Protein AF-0000000083112370 (afdb_homodimer)

Organism: NCBI:txid185642

Secondary structure (DSSP, 8-state):
-EEEEE-TT--HHHHHHHHHHHHHHT--EEEE---S-EES--SSPPTTSTT---SS-TT-----HHHHHHHHHTT-SS-EEEES-B-GGGS-HHHHHHHHHHHHHHTTT-EEEEE-----HHHHHHHT---TTHHHHHHHHHHHHHHHTSSS-EEEE-SS-EEEEEE-SSPPPP--EEEE-SSHHHHHHHHTSSEEE--SB-HHHHHHHHHHHHHHHHHTT--STT-EEEE-BSS--SHHHHHHHHHTT--EEEE-GGGGTT-TT--HHHHHHHHHHHHHHHT---/-EEEEE-TT--HHHHHHHHHHHHHHT--EEEE---S-EES--SSPPTTSTT---SS-TT-----HHHHHHHHHTT-SS-EEEES-B-GGGS-HHHHHHHHHHHHHHTTT-EEEEE-----HHHHHHHT---TTHHHHHHHHHHHHHHHTSSS-EEEE-SS-EEEEEE-SSPPPP--EEEE-SSHHHHHHHHTSSEEE--SB-HHHHHHHHHHHHHHHHHTT--STT-EEEE-BSS--SHHHHHHHHHTT--EEEE-GGGGTT-TT--HHHHHHHHHHHHHHHT---

Radius of gyration: 24.54 Å; Cα contacts (8 Å, |Δi|>4): 1168; chains: 2; bounding box: 46×72×61 Å

InterPro domains:
  IPR011251 Luciferase-like domain [PF00296] (12-234)
  IPR019921 Luciferase-like, F420-dependent oxidoreductase, Rv2161c, predicted [TIGR03619] (17-254)
  IPR036661 Luciferase-like domain superfamily [G3DSA:3.20.20.30] (2-283)
  IPR036661 Luciferase-like domain superfamily [SSF51679] (7-261)
  IPR050172 SsuD/RutA monooxygenase [PTHR42847] (12-223)

Structure (mmCIF, N/CA/C/O backbone):
data_AF-0000000083112370-model_v1
#
loop_
_entity.id
_entity.type
_entity.pdbx_description
1 polymer 'LLM class F420-dependent oxidoreductase'
#
loop_
_atom_site.group_PDB
_atom_site.id
_atom_site.type_symbol
_atom_site.label_atom_id
_atom_site.label_alt_id
_atom_site.label_comp_id
_atom_site.label_asym_id
_atom_site.label_entity_id
_atom_site.label_seq_id
_atom_site.pdbx_PDB_ins_code
_atom_site.Cartn_x
_atom_site.Cartn_y
_atom_site.Cartn_z
_atom_site.occupancy
_atom_site.B_iso_or_equiv
_atom_site.auth_seq_id
_atom_site.auth_comp_id
_atom_site.auth_asym_id
_atom_site.auth_atom_id
_atom_site.pdbx_PDB_model_num
ATOM 1 N N . MET A 1 1 ? -5.855 18.047 24.438 1 93.25 1 MET A N 1
ATOM 2 C CA . MET A 1 1 ? -5.035 18.156 23.234 1 93.25 1 MET A CA 1
ATOM 3 C C . MET A 1 1 ? -4.426 16.812 22.859 1 93.25 1 MET A C 1
ATOM 5 O O . MET A 1 1 ? -3.975 16.062 23.734 1 93.25 1 MET A O 1
ATOM 9 N N . ARG A 1 2 ? -4.496 16.422 21.609 1 96.94 2 ARG A N 1
ATOM 10 C CA . ARG A 1 2 ? -3.891 15.195 21.109 1 96.94 2 ARG A CA 1
ATOM 11 C C . ARG A 1 2 ? -2.455 15.43 20.656 1 96.94 2 ARG A C 1
ATOM 13 O O . ARG A 1 2 ? -2.115 16.531 20.203 1 96.94 2 ARG A O 1
ATOM 20 N N . PHE A 1 3 ? -1.647 14.445 20.797 1 98.06 3 PHE A N 1
ATOM 21 C CA . PHE A 1 3 ? -0.246 14.547 20.406 1 98.06 3 PHE A CA 1
ATOM 22 C C . PHE A 1 3 ? 0.115 13.461 19.391 1 98.06 3 PHE A C 1
ATOM 24 O O . PHE A 1 3 ? 0.028 12.266 19.703 1 98.06 3 PHE A O 1
ATOM 31 N N . TYR A 1 4 ? 0.556 13.859 18.25 1 98.31 4 TYR A N 1
ATOM 32 C CA . TYR A 1 4 ? 0.988 12.977 17.172 1 98.31 4 TYR A CA 1
ATOM 33 C C . TYR A 1 4 ? 2.498 13.047 16.984 1 98.31 4 TYR A C 1
ATOM 35 O O . TYR A 1 4 ? 3.082 14.133 17 1 98.31 4 TYR A O 1
ATOM 43 N N . VAL A 1 5 ? 3.113 11.922 16.766 1 98.19 5 VAL A N 1
ATOM 44 C CA . VAL A 1 5 ? 4.547 11.852 16.5 1 98.19 5 VAL A CA 1
ATOM 45 C C . VAL A 1 5 ? 4.793 11.789 15 1 98.19 5 VAL A C 1
ATOM 47 O O . VAL A 1 5 ? 4.309 10.875 14.32 1 98.19 5 VAL A O 1
ATOM 50 N N . SER A 1 6 ? 5.527 12.703 14.484 1 96.94 6 SER A N 1
ATOM 51 C CA . SER A 1 6 ? 5.855 12.695 13.062 1 96.94 6 SER A CA 1
ATOM 52 C C . SER A 1 6 ? 6.891 11.625 12.742 1 96.94 6 SER A C 1
ATOM 54 O O . SER A 1 6 ? 7.895 11.492 13.445 1 96.94 6 SER A O 1
ATOM 56 N N . THR A 1 7 ? 6.695 10.93 11.617 1 95.62 7 THR A N 1
ATOM 57 C CA . THR A 1 7 ? 7.641 9.914 11.172 1 95.62 7 THR A CA 1
ATOM 58 C C . THR A 1 7 ? 8.477 10.438 10 1 95.62 7 THR A C 1
ATOM 60 O O . THR A 1 7 ? 9.172 9.664 9.336 1 95.62 7 THR A O 1
ATOM 63 N N . ALA A 1 8 ? 8.414 11.68 9.734 1 93.25 8 ALA A N 1
ATOM 64 C CA . ALA A 1 8 ? 9.141 12.266 8.609 1 93.25 8 ALA A CA 1
ATOM 65 C C . ALA A 1 8 ? 10.648 12.094 8.781 1 93.25 8 ALA A C 1
ATOM 67 O O . ALA A 1 8 ? 11.18 12.281 9.883 1 93.25 8 ALA A O 1
ATOM 68 N N . PHE A 1 9 ? 11.344 11.656 7.719 1 90.69 9 PHE A N 1
ATOM 69 C CA . PHE A 1 9 ? 12.789 11.633 7.566 1 90.69 9 PHE A CA 1
ATOM 70 C C . PHE A 1 9 ? 13.414 10.555 8.445 1 90.69 9 PHE A C 1
ATOM 72 O O . PHE A 1 9 ? 14.617 10.578 8.711 1 90.69 9 PHE A O 1
ATOM 79 N N . LEU A 1 10 ? 12.648 9.711 8.953 1 93.88 10 LEU A N 1
ATOM 80 C CA . LEU A 1 10 ? 13.164 8.602 9.734 1 93.88 10 LEU A CA 1
ATOM 81 C C . LEU A 1 10 ? 13.477 7.402 8.844 1 93.88 10 LEU A C 1
ATOM 83 O O . LEU A 1 10 ? 12.859 7.227 7.793 1 93.88 10 LEU A O 1
ATOM 87 N N . ASN A 1 11 ? 14.461 6.668 9.312 1 94.81 11 ASN A N 1
ATOM 88 C CA . ASN A 1 11 ? 14.664 5.352 8.719 1 94.81 11 ASN A CA 1
ATOM 89 C C . ASN A 1 11 ? 13.383 4.516 8.766 1 94.81 11 ASN A C 1
ATOM 91 O O . ASN A 1 11 ? 12.727 4.445 9.805 1 94.81 11 ASN A O 1
ATOM 95 N N . THR A 1 12 ? 13.039 3.926 7.652 1 96.81 12 THR A N 1
ATOM 96 C CA . THR A 1 12 ? 11.758 3.238 7.5 1 96.81 12 THR A CA 1
ATOM 97 C C . THR A 1 12 ? 11.602 2.146 8.555 1 96.81 12 THR A C 1
ATOM 99 O O . THR A 1 12 ? 10.547 2.021 9.172 1 96.81 12 THR A O 1
ATOM 102 N N . ARG A 1 13 ? 12.602 1.363 8.82 1 93.88 13 ARG A N 1
ATOM 103 C CA . ARG A 1 13 ? 12.516 0.296 9.812 1 93.88 13 ARG A CA 1
ATOM 104 C C . ARG A 1 13 ? 12.367 0.866 11.219 1 93.88 13 ARG A C 1
ATOM 106 O O . ARG A 1 13 ? 11.656 0.299 12.055 1 93.88 13 ARG A O 1
ATOM 113 N N . GLU A 1 14 ? 12.977 1.971 11.461 1 95.56 14 GLU A N 1
ATOM 114 C CA . GLU A 1 14 ? 12.898 2.615 12.766 1 95.56 14 GLU A CA 1
ATOM 115 C C . GLU A 1 14 ? 11.492 3.129 13.047 1 95.56 14 GLU A C 1
ATOM 117 O O . GLU A 1 14 ? 11.07 3.211 14.203 1 95.56 14 GLU A O 1
ATOM 122 N N . THR A 1 15 ? 10.836 3.443 11.977 1 97.88 15 THR A N 1
ATOM 123 C CA . THR A 1 15 ? 9.492 3.988 12.117 1 97.88 15 THR A CA 1
ATOM 124 C C . THR A 1 15 ? 8.57 2.984 12.805 1 97.88 15 THR A C 1
ATOM 126 O O . THR A 1 15 ? 7.684 3.371 13.57 1 97.88 15 THR A O 1
ATOM 129 N N . ILE A 1 16 ? 8.758 1.683 12.609 1 98.38 16 ILE A N 1
ATOM 130 C CA . ILE A 1 16 ? 7.949 0.639 13.227 1 98.38 16 ILE A CA 1
ATOM 131 C C . ILE A 1 16 ? 8.156 0.652 14.742 1 98.38 16 ILE A C 1
ATOM 133 O O . ILE A 1 16 ? 7.184 0.605 15.5 1 98.38 16 ILE A O 1
ATOM 137 N N . GLU A 1 17 ? 9.391 0.803 15.195 1 98.06 17 GLU A N 1
ATOM 138 C CA . GLU A 1 17 ? 9.719 0.849 16.609 1 98.06 17 GLU A CA 1
ATOM 139 C C . GLU A 1 17 ? 9.203 2.129 17.266 1 98.06 17 GLU A C 1
ATOM 141 O O . GLU A 1 17 ? 8.742 2.111 18.406 1 98.06 17 GLU A O 1
ATOM 146 N N . ILE A 1 18 ? 9.305 3.182 16.516 1 98.5 18 ILE A N 1
ATOM 147 C CA . ILE A 1 18 ? 8.812 4.469 17 1 98.5 18 ILE A CA 1
ATOM 148 C C . ILE A 1 18 ? 7.301 4.398 17.203 1 98.5 18 ILE A C 1
ATOM 150 O O . ILE A 1 18 ? 6.781 4.883 18.203 1 98.5 18 ILE A O 1
ATOM 154 N N . ALA A 1 19 ? 6.578 3.789 16.266 1 98.75 19 ALA A N 1
ATOM 155 C CA . ALA A 1 19 ? 5.129 3.641 16.375 1 98.75 19 ALA A CA 1
ATOM 156 C C . ALA A 1 19 ? 4.754 2.791 17.594 1 98.75 19 ALA A C 1
ATOM 158 O O . ALA A 1 19 ? 3.824 3.125 18.328 1 98.75 19 ALA A O 1
ATOM 159 N N . ARG A 1 20 ? 5.477 1.691 17.781 1 98.44 20 ARG A N 1
ATOM 160 C CA . ARG A 1 20 ? 5.238 0.843 18.953 1 98.44 20 ARG A CA 1
ATOM 161 C C . ARG A 1 20 ? 5.426 1.626 20.25 1 98.44 20 ARG A C 1
ATOM 163 O O . ARG A 1 20 ? 4.578 1.565 21.141 1 98.44 20 ARG A O 1
ATOM 170 N N . ALA A 1 21 ? 6.547 2.355 20.312 1 98.56 21 ALA A N 1
ATOM 171 C CA . ALA A 1 21 ? 6.84 3.154 21.5 1 98.56 21 ALA A CA 1
ATOM 172 C C . ALA A 1 21 ? 5.777 4.227 21.719 1 98.56 21 ALA A C 1
ATOM 174 O O . ALA A 1 21 ? 5.34 4.453 22.844 1 98.56 21 ALA A O 1
ATOM 175 N N . ALA A 1 22 ? 5.387 4.902 20.641 1 98.75 22 ALA A N 1
ATOM 176 C CA . ALA A 1 22 ? 4.355 5.934 20.734 1 98.75 22 ALA A CA 1
ATOM 177 C C . ALA A 1 22 ? 3.055 5.355 21.281 1 98.75 22 ALA A C 1
ATOM 179 O O . ALA A 1 22 ? 2.398 5.984 22.109 1 98.75 22 ALA A O 1
ATOM 180 N N . ASP A 1 23 ? 2.689 4.188 20.812 1 98.69 23 ASP A N 1
ATOM 181 C CA . ASP A 1 23 ? 1.491 3.498 21.281 1 98.69 23 ASP A CA 1
ATOM 182 C C . ASP A 1 23 ? 1.573 3.197 22.781 1 98.69 23 ASP A C 1
ATOM 184 O O . ASP A 1 23 ? 0.648 3.508 23.531 1 98.69 23 ASP A O 1
ATOM 188 N N . GLU A 1 24 ? 2.684 2.66 23.234 1 98.06 24 GLU A N 1
ATOM 189 C CA . GLU A 1 24 ? 2.898 2.256 24.625 1 98.06 24 GLU A CA 1
ATOM 190 C C . GLU A 1 24 ? 2.953 3.469 25.547 1 98.06 24 GLU A C 1
ATOM 192 O O . GLU A 1 24 ? 2.479 3.408 26.688 1 98.06 24 GLU A O 1
ATOM 197 N N . LEU A 1 25 ? 3.5 4.551 25.031 1 98.12 25 LEU A N 1
ATOM 198 C CA . LEU A 1 25 ? 3.701 5.742 25.844 1 98.12 25 LEU A CA 1
ATOM 199 C C . LEU A 1 25 ? 2.42 6.566 25.938 1 98.12 25 LEU A C 1
ATOM 201 O O . LEU A 1 25 ? 2.326 7.492 26.75 1 98.12 25 LEU A O 1
ATOM 205 N N . GLY A 1 26 ? 1.475 6.285 25.031 1 97.75 26 GLY A N 1
ATOM 206 C CA . GLY A 1 26 ? 0.182 6.938 25.156 1 97.75 26 GLY A CA 1
ATOM 207 C C . GLY A 1 26 ? 0.005 8.094 24.188 1 97.75 26 GLY A C 1
ATOM 208 O O . GLY A 1 26 ? -0.854 8.953 24.391 1 97.75 26 GLY A O 1
ATOM 209 N N . TYR A 1 27 ? 0.803 8.219 23.172 1 98.56 27 TYR A N 1
ATOM 210 C CA . TYR A 1 27 ? 0.56 9.188 22.109 1 98.56 27 TYR A CA 1
ATOM 211 C C . TYR A 1 27 ? -0.707 8.836 21.344 1 98.56 27 TYR A C 1
ATOM 213 O O . TYR A 1 27 ? -1.151 7.688 21.344 1 98.56 27 TYR A O 1
ATOM 221 N N . ASP A 1 28 ? -1.242 9.836 20.688 1 98.56 28 ASP A N 1
ATOM 222 C CA . ASP A 1 28 ? -2.545 9.664 20.047 1 98.56 28 ASP A CA 1
ATOM 223 C C . ASP A 1 28 ? -2.395 9.141 18.625 1 98.56 28 ASP A C 1
ATOM 225 O O . ASP A 1 28 ? -3.289 8.469 18.109 1 98.56 28 ASP A O 1
ATOM 229 N N . GLY A 1 29 ? -1.278 9.43 18.016 1 98.69 29 GLY A N 1
ATOM 230 C CA . GLY A 1 29 ? -1.108 8.977 16.641 1 98.69 29 GLY A CA 1
ATOM 231 C C . GLY A 1 29 ? 0.273 9.266 16.094 1 98.69 29 GLY A C 1
ATOM 232 O O . GLY A 1 29 ? 1.141 9.773 16.797 1 98.69 29 GLY A O 1
ATOM 233 N N . VAL A 1 30 ? 0.493 8.875 14.844 1 98.81 30 VAL A N 1
ATOM 234 C CA . VAL A 1 30 ? 1.693 9.211 14.086 1 98.81 30 VAL A CA 1
ATOM 235 C C . VAL A 1 30 ? 1.305 9.93 12.797 1 98.81 30 VAL A C 1
ATOM 237 O O . VAL A 1 30 ? 0.282 9.617 12.188 1 98.81 30 VAL A O 1
ATOM 240 N N . GLY A 1 31 ? 2.078 10.969 12.469 1 98.62 31 GLY A N 1
ATOM 241 C CA . GLY A 1 31 ? 1.965 11.648 11.188 1 98.62 31 GLY A CA 1
ATOM 242 C C . GLY A 1 31 ? 2.889 11.086 10.125 1 98.62 31 GLY A C 1
ATOM 243 O O . GLY A 1 31 ? 4.09 10.93 10.359 1 98.62 31 GLY A O 1
ATOM 244 N N . ILE A 1 32 ? 2.326 10.766 8.977 1 98.44 32 ILE A N 1
ATOM 245 C CA . ILE A 1 32 ? 3.059 10.078 7.914 1 98.44 32 ILE A CA 1
ATOM 246 C C . ILE A 1 32 ? 3.121 10.961 6.672 1 98.44 32 ILE A C 1
ATOM 248 O O . ILE A 1 32 ? 2.092 11.281 6.074 1 98.44 32 ILE A O 1
ATOM 252 N N . PRO A 1 33 ? 4.297 11.336 6.25 1 96 33 PRO A N 1
ATOM 253 C CA . PRO A 1 33 ? 4.41 12.148 5.039 1 96 33 PRO A CA 1
ATOM 254 C C . PRO A 1 33 ? 4.312 11.32 3.76 1 96 33 PRO A C 1
ATOM 256 O O . PRO A 1 33 ? 4.219 10.086 3.822 1 96 33 PRO A O 1
ATOM 259 N N . ASP A 1 34 ? 4.309 12.055 2.582 1 94.88 34 ASP A N 1
ATOM 260 C CA . ASP A 1 34 ? 4.121 11.383 1.303 1 94.88 34 ASP A CA 1
ATOM 261 C C . ASP A 1 34 ? 5.008 11.992 0.222 1 94.88 34 ASP A C 1
ATOM 263 O O . ASP A 1 34 ? 5.012 13.211 0.034 1 94.88 34 ASP A O 1
ATOM 267 N N . HIS A 1 35 ? 5.801 11.258 -0.407 1 95 35 HIS A N 1
ATOM 268 C CA . HIS A 1 35 ? 6.488 11.469 -1.676 1 95 35 HIS A CA 1
ATOM 269 C C . HIS A 1 35 ? 6.758 10.141 -2.383 1 95 35 HIS A C 1
ATOM 271 O O . HIS A 1 35 ? 6.992 9.125 -1.73 1 95 35 HIS A O 1
ATOM 277 N N . VAL A 1 36 ? 6.754 10.234 -3.68 1 96.88 36 VAL A N 1
ATOM 278 C CA . VAL A 1 36 ? 6.961 9 -4.426 1 96.88 36 VAL A CA 1
ATOM 279 C C . VAL A 1 36 ? 8.438 8.859 -4.793 1 96.88 36 VAL A C 1
ATOM 281 O O . VAL A 1 36 ? 9.023 7.785 -4.633 1 96.88 36 VAL A O 1
ATOM 284 N N . VAL A 1 37 ? 8.961 9.922 -5.312 1 97.31 37 VAL A N 1
ATOM 285 C CA . VAL A 1 37 ? 10.359 9.984 -5.723 1 97.31 37 VAL A CA 1
ATOM 286 C C . VAL A 1 37 ? 10.953 11.336 -5.316 1 97.31 37 VAL A C 1
ATOM 288 O O . VAL A 1 37 ? 10.234 12.234 -4.875 1 97.31 37 VAL A O 1
ATOM 291 N N . ASN A 1 38 ? 12.219 11.367 -5.359 1 97.19 38 ASN A N 1
ATOM 292 C CA . ASN A 1 38 ? 12.93 12.633 -5.25 1 97.19 38 ASN A CA 1
ATOM 293 C C . ASN A 1 38 ? 13.711 12.953 -6.523 1 97.19 38 ASN A C 1
ATOM 295 O O . ASN A 1 38 ? 14.688 12.273 -6.844 1 97.19 38 ASN A O 1
ATOM 299 N N . LEU A 1 39 ? 13.258 13.969 -7.238 1 97.19 39 LEU A N 1
ATOM 300 C CA . LEU A 1 39 ? 13.953 14.406 -8.445 1 97.19 39 LEU A CA 1
ATOM 301 C C . LEU A 1 39 ? 15.203 15.203 -8.102 1 97.19 39 LEU A C 1
ATOM 303 O O . LEU A 1 39 ? 15.188 16.016 -7.176 1 97.19 39 LEU A O 1
ATOM 307 N N . GLU A 1 40 ? 16.25 14.977 -8.852 1 96.5 40 GLU A N 1
ATOM 308 C CA . GLU A 1 40 ? 17.484 15.703 -8.57 1 96.5 40 GLU A CA 1
ATOM 309 C C . GLU A 1 40 ? 17.297 17.203 -8.742 1 96.5 40 GLU A C 1
ATOM 311 O O . GLU A 1 40 ? 17.734 18 -7.902 1 96.5 40 GLU A O 1
ATOM 316 N N . THR A 1 41 ? 16.656 17.578 -9.844 1 93.25 41 THR A N 1
ATOM 317 C CA . THR A 1 41 ? 16.422 18.984 -10.164 1 93.25 41 THR A CA 1
ATOM 318 C C . THR A 1 41 ? 14.93 19.25 -10.305 1 93.25 41 THR A C 1
ATOM 320 O O . THR A 1 41 ? 14.195 18.438 -10.867 1 93.25 41 THR A O 1
ATOM 323 N N . LEU A 1 42 ? 14.547 20.328 -9.695 1 93.25 42 LEU A N 1
ATOM 324 C CA . LEU A 1 42 ? 13.164 20.781 -9.805 1 93.25 42 LEU A CA 1
ATOM 325 C C . LEU A 1 42 ? 13.109 22.219 -10.328 1 93.25 42 LEU A C 1
ATOM 327 O O . LEU A 1 42 ? 13.898 23.062 -9.906 1 93.25 42 LEU A O 1
ATOM 331 N N . ASP A 1 43 ? 12.227 22.391 -11.281 1 93.56 43 ASP A N 1
ATOM 332 C CA . ASP A 1 43 ? 11.945 23.766 -11.719 1 93.56 43 ASP A CA 1
ATOM 333 C C . ASP A 1 43 ? 10.914 24.422 -10.805 1 93.56 43 ASP A C 1
ATOM 335 O O . ASP A 1 43 ? 10.969 25.641 -10.594 1 93.56 43 ASP A O 1
ATOM 339 N N . THR A 1 44 ? 9.961 23.656 -10.266 1 94.19 44 THR A N 1
ATOM 340 C CA . THR A 1 44 ? 8.938 24.156 -9.359 1 94.19 44 THR A CA 1
ATOM 341 C C . THR A 1 44 ? 9.516 24.406 -7.973 1 94.19 44 THR A C 1
ATOM 343 O O . THR A 1 44 ? 9.969 23.469 -7.309 1 94.19 44 THR A O 1
ATOM 346 N N . PRO A 1 45 ? 9.484 25.641 -7.555 1 92.81 45 PRO A N 1
ATOM 347 C CA . PRO A 1 45 ? 10.023 25.891 -6.223 1 92.81 45 PRO A CA 1
ATOM 348 C C . PRO A 1 45 ? 9.211 25.25 -5.113 1 92.81 45 PRO A C 1
ATOM 350 O O . PRO A 1 45 ? 7.98 25.188 -5.195 1 92.81 45 PRO A O 1
ATOM 353 N N . TYR A 1 46 ? 9.906 24.719 -4.125 1 92.06 46 TYR A N 1
ATOM 354 C CA . TYR A 1 46 ? 9.25 24.234 -2.916 1 92.06 46 TYR A CA 1
ATOM 355 C C . TYR A 1 46 ? 8.578 25.375 -2.166 1 92.06 46 TYR A C 1
ATOM 357 O O . TYR A 1 46 ? 9.227 26.375 -1.818 1 92.06 46 TYR A O 1
ATOM 365 N N . PRO A 1 47 ? 7.312 25.266 -1.854 1 89.5 47 PRO A N 1
ATOM 366 C CA . PRO A 1 47 ? 6.562 26.438 -1.409 1 89.5 47 PRO A CA 1
ATOM 367 C C . PRO A 1 47 ? 6.676 26.672 0.095 1 89.5 47 PRO A C 1
ATOM 369 O O . PRO A 1 47 ? 6.188 27.688 0.602 1 89.5 47 PRO A O 1
ATOM 372 N N . TYR A 1 48 ? 7.352 25.859 0.86 1 86.06 48 TYR A N 1
ATOM 373 C CA . TYR A 1 48 ? 7.242 25.938 2.312 1 86.06 48 TYR A CA 1
ATOM 374 C C . TYR A 1 48 ? 8.539 26.453 2.928 1 86.06 48 TYR A C 1
ATOM 376 O O . TYR A 1 48 ? 8.688 26.484 4.152 1 86.06 48 TYR A O 1
ATOM 384 N N . THR A 1 49 ? 9.477 26.766 2.037 1 88.88 49 THR A N 1
ATOM 385 C CA . THR A 1 49 ? 10.695 27.438 2.486 1 88.88 49 THR A CA 1
ATOM 386 C C . THR A 1 49 ? 10.898 28.75 1.738 1 88.88 49 THR A C 1
ATOM 388 O O . THR A 1 49 ? 10.461 28.891 0.597 1 88.88 49 THR A O 1
ATOM 391 N N . LYS A 1 50 ? 11.609 29.625 2.281 1 88.75 50 LYS A N 1
ATOM 392 C CA . LYS A 1 50 ? 11.805 30.953 1.714 1 88.75 50 LYS A CA 1
ATOM 393 C C . LYS A 1 50 ? 12.633 30.891 0.433 1 88.75 50 LYS A C 1
ATOM 395 O O . LYS A 1 50 ? 12.352 31.594 -0.535 1 88.75 50 LYS A O 1
ATOM 400 N N . ASP A 1 51 ? 13.562 30.062 0.391 1 92.12 51 ASP A N 1
ATOM 401 C CA . ASP A 1 51 ? 14.469 30.016 -0.747 1 92.12 51 ASP A CA 1
ATOM 402 C C . ASP A 1 51 ? 13.992 29 -1.789 1 92.12 51 ASP A C 1
ATOM 404 O O . ASP A 1 51 ? 14.648 28.812 -2.814 1 92.12 51 ASP A O 1
ATOM 408 N N . GLY A 1 52 ? 12.922 28.312 -1.478 1 91.38 52 GLY A N 1
ATOM 409 C CA . GLY A 1 52 ? 12.328 27.391 -2.424 1 91.38 52 GLY A CA 1
ATOM 410 C C . GLY A 1 52 ? 12.992 26.016 -2.406 1 91.38 52 GLY A C 1
ATOM 411 O O . GLY A 1 52 ? 12.688 25.172 -3.246 1 91.38 52 GLY A O 1
ATOM 412 N N . GLN A 1 53 ? 13.938 25.844 -1.464 1 90.75 53 GLN A N 1
ATOM 413 C CA . GLN A 1 53 ? 14.625 24.562 -1.361 1 90.75 53 GLN A CA 1
ATOM 414 C C . GLN A 1 53 ? 13.852 23.594 -0.487 1 90.75 53 GLN A C 1
ATOM 416 O O . GLN A 1 53 ? 13.25 23.984 0.517 1 90.75 53 GLN A O 1
ATOM 421 N N . ARG A 1 54 ? 13.898 22.297 -0.858 1 91.81 54 ARG A N 1
ATOM 422 C CA . ARG A 1 54 ? 13.234 21.266 -0.082 1 91.81 54 ARG A CA 1
ATOM 423 C C . ARG A 1 54 ? 13.844 21.141 1.309 1 91.81 54 ARG A C 1
ATOM 425 O O . ARG A 1 54 ? 15.039 21.391 1.49 1 91.81 54 ARG A O 1
ATOM 432 N N . ARG A 1 55 ? 13.055 20.656 2.273 1 89.06 55 ARG A N 1
ATOM 433 C CA . ARG A 1 55 ? 13.469 20.547 3.67 1 89.06 55 ARG A CA 1
ATOM 434 C C . ARG A 1 55 ? 14.227 19.25 3.916 1 89.06 55 ARG A C 1
ATOM 436 O O . ARG A 1 55 ? 14.719 19.016 5.02 1 89.06 55 ARG A O 1
ATOM 443 N N . TRP A 1 56 ? 14.281 18.312 2.906 1 91.75 56 TRP A N 1
ATOM 444 C CA . TRP A 1 56 ? 14.914 17.016 3.088 1 91.75 56 TRP A CA 1
ATOM 445 C C . TRP A 1 56 ? 16.109 16.844 2.145 1 91.75 56 TRP A C 1
ATOM 447 O O . TRP A 1 56 ? 16.141 17.469 1.075 1 91.75 56 TRP A O 1
ATOM 457 N N . GLN A 1 57 ? 17.016 16.094 2.58 1 92.81 57 GLN A N 1
ATOM 458 C CA . GLN A 1 57 ? 18.219 15.828 1.79 1 92.81 57 GLN A CA 1
ATOM 459 C C . GLN A 1 57 ? 17.969 14.695 0.791 1 92.81 57 GLN A C 1
ATOM 461 O O . GLN A 1 57 ? 17.047 13.898 0.968 1 92.81 57 GLN A O 1
ATOM 466 N N . PRO A 1 58 ? 18.797 14.711 -0.279 1 96.06 58 PRO A N 1
ATOM 467 C CA . PRO A 1 58 ? 18.734 13.531 -1.144 1 96.06 58 PRO A CA 1
ATOM 468 C C . PRO A 1 58 ? 18.875 12.219 -0.366 1 96.06 58 PRO A C 1
ATOM 470 O O . PRO A 1 58 ? 19.516 12.18 0.68 1 96.06 58 PRO A O 1
ATOM 473 N N . PHE A 1 59 ? 18.141 11.195 -0.886 1 97.12 59 PHE A N 1
ATOM 474 C CA . PHE A 1 59 ? 18.188 9.828 -0.385 1 97.12 59 PHE A CA 1
ATOM 475 C C . PHE A 1 59 ? 17.516 9.719 0.976 1 97.12 59 PHE A C 1
ATOM 477 O O . PHE A 1 59 ? 17.859 8.859 1.787 1 97.12 59 PHE A O 1
ATOM 484 N N . THR A 1 60 ? 16.625 10.68 1.283 1 96.44 60 THR A N 1
ATOM 485 C CA . THR A 1 60 ? 15.711 10.586 2.422 1 96.44 60 THR A CA 1
ATOM 486 C C . THR A 1 60 ? 14.656 9.516 2.18 1 96.44 60 THR A C 1
ATOM 488 O O . THR A 1 60 ? 14.109 9.406 1.079 1 96.44 60 THR A O 1
ATOM 491 N N . ASP A 1 61 ? 14.312 8.734 3.215 1 97.31 61 ASP A N 1
ATOM 492 C CA . ASP A 1 61 ? 13.266 7.715 3.094 1 97.31 61 ASP A CA 1
ATOM 493 C C . ASP A 1 61 ? 11.891 8.352 2.939 1 97.31 61 ASP A C 1
ATOM 495 O O . ASP A 1 61 ? 11.508 9.211 3.736 1 97.31 61 ASP A O 1
ATOM 499 N N . TRP A 1 62 ? 11.164 7.898 1.952 1 97.56 62 TRP A N 1
ATOM 500 C CA . TRP A 1 62 ? 9.75 8.211 1.736 1 97.56 62 TRP A CA 1
ATOM 501 C C . TRP A 1 62 ? 8.953 6.938 1.482 1 97.56 62 TRP A C 1
ATOM 503 O O . TRP A 1 62 ? 8.477 6.703 0.367 1 97.56 62 TRP A O 1
ATOM 513 N N . PRO A 1 63 ? 8.797 6.152 2.543 1 98.56 63 PRO A N 1
ATOM 514 C CA . PRO A 1 63 ? 8.055 4.906 2.328 1 98.56 63 PRO A CA 1
ATOM 515 C C . PRO A 1 63 ? 6.613 5.148 1.88 1 98.56 63 PRO A C 1
ATOM 517 O O . PRO A 1 63 ? 6.043 6.207 2.16 1 98.56 63 PRO A O 1
ATOM 520 N N . ASP A 1 64 ? 6.055 4.168 1.103 1 98.69 64 ASP A N 1
ATOM 521 C CA . ASP A 1 64 ? 4.625 4.211 0.814 1 98.69 64 ASP A CA 1
ATOM 522 C C . ASP A 1 64 ? 3.807 4.305 2.102 1 98.69 64 ASP A C 1
ATOM 524 O O . ASP A 1 64 ? 3.922 3.449 2.98 1 98.69 64 ASP A O 1
ATOM 528 N N . PRO A 1 65 ? 3.01 5.316 2.199 1 98.75 65 PRO A N 1
ATOM 529 C CA . PRO A 1 65 ? 2.344 5.555 3.482 1 98.75 65 PRO A CA 1
ATOM 530 C C . PRO A 1 65 ? 1.391 4.426 3.869 1 98.75 65 PRO A C 1
ATOM 532 O O . PRO A 1 65 ? 1.262 4.098 5.051 1 98.75 65 PRO A O 1
ATOM 535 N N . TRP A 1 66 ? 0.767 3.818 2.916 1 98.88 66 TRP A N 1
ATOM 536 C CA . TRP A 1 66 ? -0.283 2.855 3.234 1 98.88 66 TRP A CA 1
ATOM 537 C C . TRP A 1 66 ? 0.31 1.489 3.559 1 98.88 66 TRP A C 1
ATOM 539 O O . TRP A 1 66 ? -0.195 0.777 4.43 1 98.88 66 TRP A O 1
ATOM 549 N N . VAL A 1 67 ? 1.349 1.137 2.826 1 98.88 67 VAL A N 1
ATOM 550 C CA . VAL A 1 67 ? 2.092 -0.061 3.203 1 98.88 67 VAL A CA 1
ATOM 551 C C . VAL A 1 67 ? 2.621 0.087 4.629 1 98.88 67 VAL A C 1
ATOM 553 O O . VAL A 1 67 ? 2.52 -0.841 5.434 1 98.88 67 VAL A O 1
ATOM 556 N N . LEU A 1 68 ? 3.133 1.24 4.922 1 98.88 68 LEU A N 1
ATOM 557 C CA . LEU A 1 68 ? 3.654 1.536 6.25 1 98.88 68 LEU A CA 1
ATOM 558 C C . LEU A 1 68 ? 2.551 1.454 7.301 1 98.88 68 LEU A C 1
ATOM 560 O O . LEU A 1 68 ? 2.756 0.899 8.383 1 98.88 68 LEU A O 1
ATOM 564 N N . VAL A 1 69 ? 1.358 1.983 7.008 1 98.94 69 VAL A N 1
ATOM 565 C CA . VAL A 1 69 ? 0.23 1.927 7.93 1 98.94 69 VAL A CA 1
ATOM 566 C C . VAL A 1 69 ? -0.167 0.472 8.172 1 98.94 69 VAL A C 1
ATOM 568 O O . VAL A 1 69 ? -0.423 0.074 9.312 1 98.94 69 VAL A O 1
ATOM 571 N N . GLY A 1 70 ? -0.232 -0.332 7.059 1 98.81 70 GLY A N 1
ATOM 572 C CA . GLY A 1 70 ? -0.489 -1.75 7.254 1 98.81 70 GLY A CA 1
ATOM 573 C C . GLY A 1 70 ? 0.442 -2.395 8.266 1 98.81 70 GLY A C 1
ATOM 574 O O . GLY A 1 70 ? -0.004 -3.121 9.148 1 98.81 70 GLY A O 1
ATOM 575 N N . ALA A 1 71 ? 1.675 -2.096 8.164 1 98.88 71 ALA A N 1
ATOM 576 C CA . ALA A 1 71 ? 2.691 -2.652 9.055 1 98.88 71 ALA A CA 1
ATOM 577 C C . ALA A 1 71 ? 2.506 -2.143 10.484 1 98.88 71 ALA A C 1
ATOM 579 O O . ALA A 1 71 ? 2.4 -2.936 11.422 1 98.88 71 ALA A O 1
ATOM 580 N N . MET A 1 72 ? 2.383 -0.819 10.656 1 98.88 72 MET A N 1
ATOM 581 C CA . MET A 1 72 ? 2.309 -0.218 11.984 1 98.88 72 MET A CA 1
ATOM 582 C C . MET A 1 72 ? 1.038 -0.654 12.711 1 98.88 72 MET A C 1
ATOM 584 O O . MET A 1 72 ? 1.035 -0.8 13.93 1 98.88 72 MET A O 1
ATOM 588 N N . ALA A 1 73 ? -0.016 -0.893 11.961 1 98.69 73 ALA A N 1
ATOM 589 C CA . ALA A 1 73 ? -1.293 -1.294 12.539 1 98.69 73 ALA A CA 1
ATOM 590 C C . ALA A 1 73 ? -1.156 -2.602 13.312 1 98.69 73 ALA A C 1
ATOM 592 O O . ALA A 1 73 ? -1.889 -2.84 14.281 1 98.69 73 ALA A O 1
ATOM 593 N N . GLN A 1 74 ? -0.192 -3.439 12.961 1 98.38 74 GLN A N 1
ATOM 594 C CA . GLN A 1 74 ? -0.079 -4.77 13.547 1 98.38 74 GLN A CA 1
ATOM 595 C C . GLN A 1 74 ? 0.778 -4.742 14.812 1 98.38 74 GLN A C 1
ATOM 597 O O . GLN A 1 74 ? 0.794 -5.707 15.578 1 98.38 74 GLN A O 1
ATOM 602 N N . VAL A 1 75 ? 1.46 -3.639 15.062 1 98.25 75 VAL A N 1
ATOM 603 C CA . VAL A 1 75 ? 2.346 -3.59 16.219 1 98.25 75 VAL A CA 1
ATOM 604 C C . VAL A 1 75 ? 1.85 -2.535 17.203 1 98.25 75 VAL A C 1
ATOM 606 O O . VAL A 1 75 ? 2.576 -2.143 18.125 1 98.25 75 VAL A O 1
ATOM 609 N N . THR A 1 76 ? 0.656 -1.96 16.953 1 98.69 76 THR A N 1
ATOM 610 C CA . THR A 1 76 ? 0.02 -0.968 17.812 1 98.69 76 THR A CA 1
ATOM 611 C C . THR A 1 76 ? -1.432 -1.347 18.094 1 98.69 76 THR A C 1
ATOM 613 O O . THR A 1 76 ? -2.029 -2.129 17.344 1 98.69 76 THR A O 1
ATOM 616 N N . SER A 1 77 ? -2.02 -0.747 19.094 1 97.94 77 SER A N 1
ATOM 617 C CA . SER A 1 77 ? -3.389 -1.098 19.453 1 97.94 77 SER A CA 1
ATOM 618 C C . SER A 1 77 ? -4.289 0.133 19.469 1 97.94 77 SER A C 1
ATOM 620 O O . SER A 1 77 ? -5.5 0.025 19.266 1 97.94 77 SER A O 1
ATOM 622 N N . ARG A 1 78 ? -3.709 1.345 19.672 1 97.56 78 ARG A N 1
ATOM 623 C CA . ARG A 1 78 ? -4.551 2.521 19.875 1 97.56 78 ARG A CA 1
ATOM 624 C C . ARG A 1 78 ? -4.121 3.656 18.938 1 97.56 78 ARG A C 1
ATOM 626 O O . ARG A 1 78 ? -4.918 4.547 18.641 1 97.56 78 ARG A O 1
ATOM 633 N N . LEU A 1 79 ? -2.893 3.59 18.578 1 98.5 79 LEU A N 1
ATOM 634 C CA . LEU A 1 79 ? -2.275 4.68 17.828 1 98.5 79 LEU A CA 1
ATOM 635 C C . LEU A 1 79 ? -3.029 4.938 16.531 1 98.5 79 LEU A C 1
ATOM 637 O O . LEU A 1 79 ? -3.33 4.004 15.781 1 98.5 79 LEU A O 1
ATOM 641 N N . ARG A 1 80 ? -3.396 6.176 16.234 1 98.81 80 ARG A N 1
ATOM 642 C CA . ARG A 1 80 ? -3.996 6.562 14.969 1 98.81 80 ARG A CA 1
ATOM 643 C C . ARG A 1 80 ? -2.922 6.883 13.93 1 98.81 80 ARG A C 1
ATOM 645 O O . ARG A 1 80 ? -1.794 7.23 14.289 1 98.81 80 ARG A O 1
ATOM 652 N N . PHE A 1 81 ? -3.287 6.73 12.695 1 98.94 81 PHE A N 1
ATOM 653 C CA . PHE A 1 81 ? -2.375 6.965 11.586 1 98.94 81 PHE A CA 1
ATOM 654 C C . PHE A 1 81 ? -2.898 8.07 10.68 1 98.94 81 PHE A C 1
ATOM 656 O O . PHE A 1 81 ? -3.902 7.891 9.984 1 98.94 81 PHE A O 1
ATOM 663 N N . VAL A 1 82 ? -2.242 9.258 10.648 1 98.88 82 VAL A N 1
ATOM 664 C CA . VAL A 1 82 ? -2.711 10.375 9.828 1 98.88 82 VAL A CA 1
ATOM 665 C C . VAL A 1 82 ? -1.657 10.727 8.781 1 98.88 82 VAL A C 1
ATOM 667 O O . VAL A 1 82 ? -0.479 10.883 9.109 1 98.88 82 VAL A O 1
ATOM 670 N N . THR A 1 83 ? -2.057 10.742 7.551 1 98.81 83 THR A N 1
ATOM 671 C CA . THR A 1 83 ? -1.145 11.258 6.535 1 98.81 83 THR A CA 1
ATOM 672 C C . THR A 1 83 ? -1.062 12.781 6.605 1 98.81 83 THR A C 1
ATOM 674 O O . THR A 1 83 ? -2.082 13.461 6.762 1 98.81 83 THR A O 1
ATOM 677 N N . THR A 1 84 ? 0.175 13.445 6.441 1 97.44 84 THR A N 1
ATOM 678 C CA . THR A 1 84 ? 0.382 14.875 6.609 1 97.44 84 THR A CA 1
ATOM 679 C C . THR A 1 84 ? 1.303 15.422 5.52 1 97.44 84 THR A C 1
ATOM 681 O O . THR A 1 84 ? 2.455 15.766 5.789 1 97.44 84 THR A O 1
ATOM 684 N N . VAL A 1 85 ? 0.911 15.328 4.352 1 97.25 85 VAL A N 1
ATOM 685 C CA . VAL A 1 85 ? -0.388 14.953 3.807 1 97.25 85 VAL A CA 1
ATOM 686 C C . VAL A 1 85 ? -0.195 14.086 2.564 1 97.25 85 VAL A C 1
ATOM 688 O O . VAL A 1 85 ? 0.847 14.156 1.909 1 97.25 85 VAL A O 1
ATOM 691 N N . TYR A 1 86 ? -1.111 13.297 2.285 1 98.5 86 TYR A N 1
ATOM 692 C CA . TYR A 1 86 ? -1.208 12.461 1.094 1 98.5 86 TYR A CA 1
ATOM 693 C C . TYR A 1 86 ? -1.732 13.258 -0.093 1 98.5 86 TYR A C 1
ATOM 695 O O . TYR A 1 86 ? -2.641 14.078 0.056 1 98.5 86 TYR A O 1
ATOM 703 N N . ILE A 1 87 ? -1.204 13.047 -1.36 1 98.44 87 ILE A N 1
ATOM 704 C CA . ILE A 1 87 ? -1.612 13.789 -2.551 1 98.44 87 ILE A CA 1
ATOM 705 C C . ILE A 1 87 ? -2.402 12.867 -3.48 1 98.44 87 ILE A C 1
ATOM 707 O O . ILE A 1 87 ? -1.84 12.273 -4.406 1 98.44 87 ILE A O 1
ATOM 711 N N . PRO A 1 88 ? -3.693 12.789 -3.287 1 97.88 88 PRO A N 1
ATOM 712 C CA . PRO A 1 88 ? -4.484 11.883 -4.125 1 97.88 88 PRO A CA 1
ATOM 713 C C . PRO A 1 88 ? -4.449 12.266 -5.602 1 97.88 88 PRO A C 1
ATOM 715 O O . PRO A 1 88 ? -4.48 11.391 -6.473 1 97.88 88 PRO A O 1
ATOM 718 N N . GLY A 1 89 ? -4.293 13.531 -5.918 1 97.62 89 GLY A N 1
ATOM 719 C CA . GLY A 1 89 ? -4.363 14.023 -7.289 1 97.62 89 GLY A CA 1
ATOM 720 C C . GLY A 1 89 ? -3.221 13.523 -8.156 1 97.62 89 GLY A C 1
ATOM 721 O O . GLY A 1 89 ? -3.279 13.625 -9.383 1 97.62 89 GLY A O 1
ATOM 722 N N . MET A 1 90 ? -2.225 12.992 -7.527 1 97.19 90 MET A N 1
ATOM 723 C CA . MET A 1 90 ? -1.052 12.5 -8.242 1 97.19 90 MET A CA 1
ATOM 724 C C . MET A 1 90 ? -1.181 11.008 -8.539 1 97.19 90 MET A C 1
ATOM 726 O O . MET A 1 90 ? -0.248 10.391 -9.055 1 97.19 90 MET A O 1
ATOM 730 N N . ARG A 1 91 ? -2.342 10.406 -8.258 1 97.19 91 ARG A N 1
ATOM 731 C CA . ARG A 1 91 ? -2.506 8.961 -8.359 1 97.19 91 ARG A CA 1
ATOM 732 C C . ARG A 1 91 ? -3.859 8.609 -8.969 1 97.19 91 ARG A C 1
ATOM 734 O O . ARG A 1 91 ? -4.762 9.445 -9.016 1 97.19 91 ARG A O 1
ATOM 741 N N . ASN A 1 92 ? -3.945 7.328 -9.469 1 97.25 92 ASN A N 1
ATOM 742 C CA . ASN A 1 92 ? -5.234 6.777 -9.875 1 97.25 92 ASN A CA 1
ATOM 743 C C . ASN A 1 92 ? -6.18 6.629 -8.688 1 97.25 92 ASN A C 1
ATOM 745 O O . ASN A 1 92 ? -5.82 6.031 -7.672 1 97.25 92 ASN A O 1
ATOM 749 N N . PRO A 1 93 ? -7.367 7.188 -8.797 1 98 93 PRO A N 1
ATOM 750 C CA . PRO A 1 93 ? -8.242 7.23 -7.617 1 98 93 PRO A CA 1
ATOM 751 C C . PRO A 1 93 ? -8.703 5.844 -7.18 1 98 93 PRO A C 1
ATOM 753 O O . PRO A 1 93 ? -8.977 5.625 -5.996 1 98 93 PRO A O 1
ATOM 756 N N . TYR A 1 94 ? -8.82 4.855 -8.117 1 98.44 94 TYR A N 1
ATOM 757 C CA . TYR A 1 94 ? -9.266 3.516 -7.75 1 98.44 94 TYR A CA 1
ATOM 758 C C . TYR A 1 94 ? -8.172 2.768 -7 1 98.44 94 TYR A C 1
ATOM 760 O O . TYR A 1 94 ? -8.438 2.115 -5.988 1 98.44 94 TYR A O 1
ATOM 768 N N . SER A 1 95 ? -6.945 2.887 -7.484 1 97.88 95 SER A N 1
ATOM 769 C CA . SER A 1 95 ? -5.809 2.322 -6.762 1 97.88 95 SER A CA 1
ATOM 770 C C . SER A 1 95 ? -5.668 2.943 -5.379 1 97.88 95 SER A C 1
ATOM 772 O O . SER A 1 95 ? -5.414 2.238 -4.398 1 97.88 95 SER A O 1
ATOM 774 N N . THR A 1 96 ? -5.824 4.223 -5.352 1 98.31 96 THR A N 1
ATOM 775 C CA . THR A 1 96 ? -5.723 4.965 -4.102 1 98.31 96 THR A CA 1
ATOM 776 C C . THR A 1 96 ? -6.801 4.52 -3.117 1 98.31 96 THR A C 1
ATOM 778 O O . THR A 1 96 ? -6.504 4.219 -1.96 1 98.31 96 THR A O 1
ATOM 781 N N . ALA A 1 97 ? -8.008 4.461 -3.578 1 98.88 97 ALA A N 1
ATOM 782 C CA . ALA A 1 97 ? -9.125 4.031 -2.738 1 98.88 97 ALA A CA 1
ATOM 783 C C . ALA A 1 97 ? -8.891 2.627 -2.188 1 98.88 97 ALA A C 1
ATOM 785 O O . ALA A 1 97 ? -9.148 2.361 -1.013 1 98.88 97 ALA A O 1
ATOM 786 N N . LYS A 1 98 ? -8.398 1.748 -3.006 1 98.81 98 LYS A N 1
ATOM 787 C CA . LYS A 1 98 ? -8.133 0.365 -2.617 1 98.81 98 LYS A CA 1
ATOM 788 C C . LYS A 1 98 ? -7.09 0.291 -1.511 1 98.81 98 LYS A C 1
ATOM 790 O O . LYS A 1 98 ? -7.297 -0.373 -0.493 1 98.81 98 LYS A O 1
ATOM 795 N N . ALA A 1 99 ? -5.992 0.953 -1.688 1 98.81 99 ALA A N 1
ATOM 796 C CA . ALA A 1 99 ? -4.898 0.916 -0.717 1 98.81 99 ALA A CA 1
ATOM 797 C C . ALA A 1 99 ? -5.336 1.509 0.62 1 98.81 99 ALA A C 1
ATOM 799 O O . ALA A 1 99 ? -5.121 0.904 1.673 1 98.81 99 ALA A O 1
ATOM 800 N N . ILE A 1 100 ? -5.98 2.662 0.546 1 98.94 100 ILE A N 1
ATOM 801 C CA . ILE A 1 100 ? -6.434 3.354 1.748 1 98.94 100 ILE A CA 1
ATOM 802 C C . ILE A 1 100 ? -7.48 2.508 2.469 1 98.94 100 ILE A C 1
ATOM 804 O O . ILE A 1 100 ? -7.414 2.332 3.688 1 98.94 100 ILE A O 1
ATOM 808 N N . GLY A 1 101 ? -8.445 2.02 1.724 1 98.88 101 GLY A N 1
ATOM 809 C CA . GLY A 1 101 ? -9.469 1.178 2.318 1 98.88 101 GLY A CA 1
ATOM 810 C C . GLY A 1 101 ? -8.906 -0.068 2.98 1 98.88 101 GLY A C 1
ATOM 811 O O . GLY A 1 101 ? -9.336 -0.442 4.074 1 98.88 101 GLY A O 1
ATOM 812 N N . THR A 1 102 ? -7.969 -0.736 2.324 1 98.88 102 THR A N 1
ATOM 813 C CA . THR A 1 102 ? -7.32 -1.912 2.898 1 98.88 102 THR A CA 1
ATOM 814 C C . THR A 1 102 ? -6.605 -1.555 4.199 1 98.88 102 THR A C 1
ATOM 816 O O . THR A 1 102 ? -6.738 -2.26 5.199 1 98.88 102 THR A O 1
ATOM 819 N N . ALA A 1 103 ? -5.879 -0.447 4.199 1 98.94 103 ALA A N 1
ATOM 820 C CA . ALA A 1 103 ? -5.184 0.005 5.402 1 98.94 103 ALA A CA 1
ATOM 821 C C . ALA A 1 103 ? -6.168 0.272 6.535 1 98.94 103 ALA A C 1
ATOM 823 O O . ALA A 1 103 ? -5.91 -0.084 7.688 1 98.94 103 ALA A O 1
ATOM 824 N N . ALA A 1 104 ? -7.277 0.883 6.207 1 98.94 104 ALA A N 1
ATOM 825 C CA . ALA A 1 104 ? -8.289 1.205 7.211 1 98.94 104 ALA A CA 1
ATOM 826 C C . ALA A 1 104 ? -8.852 -0.062 7.844 1 98.94 104 ALA A C 1
ATOM 828 O O . ALA A 1 104 ? -9.078 -0.112 9.055 1 98.94 104 ALA A O 1
ATOM 829 N N . VAL A 1 105 ? -9.078 -1.072 7.035 1 98.88 105 VAL A N 1
ATOM 830 C CA . VAL A 1 105 ? -9.578 -2.348 7.539 1 98.88 105 VAL A CA 1
ATOM 831 C C . VAL A 1 105 ? -8.539 -2.986 8.453 1 98.88 105 VAL A C 1
ATOM 833 O O . VAL A 1 105 ? -8.859 -3.393 9.578 1 98.88 105 VAL A O 1
ATOM 836 N N . LEU A 1 106 ? -7.301 -3.016 8.016 1 98.75 106 LEU A N 1
ATOM 837 C CA . LEU A 1 106 ? -6.23 -3.674 8.758 1 98.75 106 LEU A CA 1
ATOM 838 C C . LEU A 1 106 ? -5.918 -2.912 10.047 1 98.75 106 LEU A C 1
ATOM 840 O O . LEU A 1 106 ? -5.469 -3.506 11.031 1 98.75 106 LEU A O 1
ATOM 844 N N . ALA A 1 107 ? -6.203 -1.579 10.055 1 98.69 107 ALA A N 1
ATOM 845 C CA . ALA A 1 107 ? -5.934 -0.73 11.211 1 98.69 107 ALA A CA 1
ATOM 846 C C . ALA A 1 107 ? -7.16 -0.621 12.109 1 98.69 107 ALA A C 1
ATOM 848 O O . ALA A 1 107 ? -7.156 0.127 13.086 1 98.69 107 ALA A O 1
ATOM 849 N N . SER A 1 108 ? -8.25 -1.294 11.773 1 97.56 108 SER A N 1
ATOM 850 C CA . SER A 1 108 ? -9.477 -1.325 12.562 1 97.56 108 SER A CA 1
ATOM 851 C C . SER A 1 108 ? -10.023 0.081 12.797 1 97.56 108 SER A C 1
ATOM 853 O O . SER A 1 108 ? -10.344 0.445 13.93 1 97.56 108 SER A O 1
ATOM 855 N N . GLY A 1 109 ? -9.938 0.92 11.766 1 97.94 109 GLY A N 1
ATOM 856 C CA . GLY A 1 109 ? -10.602 2.213 11.789 1 97.94 109 GLY A CA 1
ATOM 857 C C . GLY A 1 109 ? -9.734 3.32 12.359 1 97.94 109 GLY A C 1
ATOM 858 O O . GLY A 1 109 ? -10.227 4.406 12.664 1 97.94 109 GLY A O 1
ATOM 859 N N . ARG A 1 110 ? -8.477 3.156 12.477 1 98.81 110 ARG A N 1
ATOM 860 C CA . ARG A 1 110 ? -7.594 4.121 13.117 1 98.81 110 ARG A CA 1
ATOM 861 C C . ARG A 1 110 ? -6.914 5.012 12.086 1 98.81 110 ARG A C 1
ATOM 863 O O . ARG A 1 110 ? -6 5.77 12.414 1 98.81 110 ARG A O 1
ATOM 870 N N . VAL A 1 111 ? -7.367 4.914 10.797 1 98.88 111 VAL A N 1
ATOM 871 C CA . VAL A 1 111 ? -6.793 5.723 9.734 1 98.88 111 VAL A CA 1
ATOM 872 C C . VAL A 1 111 ? -7.492 7.082 9.68 1 98.88 111 VAL A C 1
ATOM 874 O O . VAL A 1 111 ? -8.727 7.152 9.727 1 98.88 111 VAL A O 1
ATOM 877 N N . GLU A 1 112 ? -6.727 8.141 9.648 1 98.88 112 GLU A N 1
ATOM 878 C CA . GLU A 1 112 ? -7.145 9.508 9.336 1 98.88 112 GLU A CA 1
ATOM 879 C C . GLU A 1 112 ? -6.469 10.016 8.07 1 98.88 112 GLU A C 1
ATOM 881 O O . GLU A 1 112 ? -5.238 10.078 7.996 1 98.88 112 GLU A O 1
ATOM 886 N N . LEU A 1 113 ? -7.273 10.367 7.113 1 98.94 113 LEU A N 1
ATOM 887 C CA . LEU A 1 113 ? -6.73 10.68 5.797 1 98.94 113 LEU A CA 1
ATOM 888 C C . LEU A 1 113 ? -6.496 12.18 5.645 1 98.94 113 LEU A C 1
ATOM 890 O O . LEU A 1 113 ? -7.43 12.93 5.363 1 98.94 113 LEU A O 1
ATOM 894 N N . GLY A 1 114 ? -5.262 12.625 5.879 1 98.88 114 GLY A N 1
ATOM 895 C CA . GLY A 1 114 ? -4.859 13.977 5.531 1 98.88 114 GLY A CA 1
ATOM 896 C C . GLY A 1 114 ? -4.418 14.117 4.086 1 98.88 114 GLY A C 1
ATOM 897 O O . GLY A 1 114 ? -3.482 13.445 3.648 1 98.88 114 GLY A O 1
ATOM 898 N N . ILE A 1 115 ? -5.031 15.047 3.393 1 98.75 115 ILE A N 1
ATOM 899 C CA . ILE A 1 115 ? -4.746 15.164 1.968 1 98.75 115 ILE A CA 1
ATOM 900 C C . ILE A 1 115 ? -4.301 16.594 1.649 1 98.75 115 ILE A C 1
ATOM 902 O O . ILE A 1 115 ? -4.582 17.516 2.41 1 98.75 115 ILE A O 1
ATOM 906 N N . GLY A 1 116 ? -3.6 16.734 0.578 1 97.94 116 GLY A N 1
ATOM 907 C CA . GLY A 1 116 ? -3.279 17.984 -0.075 1 97.94 116 GLY A CA 1
ATOM 908 C C . GLY A 1 116 ? -3.441 17.938 -1.582 1 97.94 116 GLY A C 1
ATOM 909 O O . GLY A 1 116 ? -3.646 16.859 -2.154 1 97.94 116 GLY A O 1
ATOM 910 N N . VAL A 1 117 ? -3.307 19.109 -2.234 1 97.25 117 VAL A N 1
ATOM 911 C CA . VAL A 1 117 ? -3.51 19.172 -3.678 1 97.25 117 VAL A CA 1
ATOM 912 C C . VAL A 1 117 ? -2.182 18.953 -4.398 1 97.25 117 VAL A C 1
ATOM 914 O O . VAL A 1 117 ? -2.158 18.594 -5.578 1 97.25 117 VAL A O 1
ATOM 917 N N . GLY A 1 118 ? -1.12 19.109 -3.686 1 96.31 118 GLY A N 1
ATOM 918 C CA . GLY A 1 118 ? 0.199 18.906 -4.262 1 96.31 118 GLY A CA 1
ATOM 919 C C . GLY A 1 118 ? 0.798 20.156 -4.859 1 96.31 118 GLY A C 1
ATOM 920 O O . GLY A 1 118 ? 0.075 21.016 -5.379 1 96.31 118 GLY A O 1
ATOM 921 N N . TRP A 1 119 ? 2.156 20.281 -4.898 1 95.12 119 TRP A N 1
ATOM 922 C CA . TRP A 1 119 ? 2.83 21.5 -5.352 1 95.12 119 TRP A CA 1
ATOM 923 C C . TRP A 1 119 ? 3.748 21.203 -6.531 1 95.12 119 TRP A C 1
ATOM 925 O O . TRP A 1 119 ? 4.09 22.094 -7.301 1 95.12 119 TRP A O 1
ATOM 935 N N . CYS A 1 120 ? 4.16 19.938 -6.66 1 96.56 120 CYS A N 1
ATOM 936 C CA . CYS A 1 120 ? 5.301 19.609 -7.508 1 96.56 120 CYS A CA 1
ATOM 937 C C . CYS A 1 120 ? 4.84 19.172 -8.898 1 96.56 120 CYS A C 1
ATOM 939 O O . CYS A 1 120 ? 4.535 18 -9.117 1 96.56 120 CYS A O 1
ATOM 941 N N . ARG A 1 121 ? 4.934 20.062 -9.859 1 97.38 121 ARG A N 1
ATOM 942 C CA . ARG A 1 121 ? 4.48 19.828 -11.227 1 97.38 121 ARG A CA 1
ATOM 943 C C . ARG A 1 121 ? 5.234 18.656 -11.859 1 97.38 121 ARG A C 1
ATOM 945 O O . ARG A 1 121 ? 4.645 17.844 -12.562 1 97.38 121 ARG A O 1
ATOM 952 N N . GLU A 1 122 ? 6.523 18.594 -11.648 1 96.69 122 GLU A N 1
ATOM 953 C CA . GLU A 1 122 ? 7.363 17.562 -12.242 1 96.69 122 GLU A CA 1
ATOM 954 C C . GLU A 1 122 ? 6.965 16.172 -11.75 1 96.69 122 GLU A C 1
ATOM 956 O O . GLU A 1 122 ? 6.992 15.203 -12.516 1 96.69 122 GLU A O 1
ATOM 961 N N . GLU A 1 123 ? 6.625 16.078 -10.477 1 96.75 123 GLU A N 1
ATOM 962 C CA . GLU A 1 123 ? 6.199 14.789 -9.938 1 96.75 123 GLU A CA 1
ATOM 963 C C . GLU A 1 123 ? 4.848 14.375 -10.516 1 96.75 123 GLU A C 1
ATOM 965 O O . GLU A 1 123 ? 4.633 13.195 -10.812 1 96.75 123 GLU A O 1
ATOM 970 N N . PHE A 1 124 ? 3.92 15.328 -10.695 1 97.5 124 PHE A N 1
ATOM 971 C CA . PHE A 1 124 ? 2.658 15.039 -11.367 1 97.5 124 PHE A CA 1
ATOM 972 C C . PHE A 1 124 ? 2.906 14.484 -12.766 1 97.5 124 PHE A C 1
ATOM 974 O O . PHE A 1 124 ? 2.309 13.477 -13.156 1 97.5 124 PHE A O 1
ATOM 981 N N . ALA A 1 125 ? 3.777 15.141 -13.484 1 96.5 125 ALA A N 1
ATOM 982 C CA . ALA A 1 125 ? 4.09 14.719 -14.844 1 96.5 125 ALA A CA 1
ATOM 983 C C . ALA A 1 125 ? 4.664 13.305 -14.867 1 96.5 125 ALA A C 1
ATOM 985 O O . ALA A 1 125 ? 4.258 12.477 -15.695 1 96.5 125 ALA A O 1
ATOM 986 N N . LEU A 1 126 ? 5.559 13.047 -13.922 1 95.81 126 LEU A N 1
ATOM 987 C CA . LEU A 1 126 ? 6.176 11.727 -13.812 1 95.81 126 LEU A CA 1
ATOM 988 C C . LEU A 1 126 ? 5.125 10.656 -13.539 1 95.81 126 LEU A C 1
ATOM 990 O O . LEU A 1 126 ? 5.203 9.547 -14.078 1 95.81 126 LEU A O 1
ATOM 994 N N . MET A 1 127 ? 4.141 11.039 -12.75 1 96.44 127 MET A N 1
ATOM 995 C CA . MET A 1 127 ? 3.1 10.109 -12.32 1 96.44 127 MET A CA 1
ATOM 996 C C . MET A 1 127 ? 2.002 9.992 -13.375 1 96.44 127 MET A C 1
ATOM 998 O O . MET A 1 127 ? 1.087 9.18 -13.242 1 96.44 127 MET A O 1
ATOM 1002 N N . GLY A 1 128 ? 2.078 10.773 -14.398 1 94.88 128 GLY A N 1
ATOM 1003 C CA . GLY A 1 128 ? 1.125 10.734 -15.492 1 94.88 128 GLY A CA 1
ATOM 1004 C C . GLY A 1 128 ? -0.171 11.461 -15.188 1 94.88 128 GLY A C 1
ATOM 1005 O O . GLY A 1 128 ? -1.216 11.141 -15.766 1 94.88 128 GLY A O 1
ATOM 1006 N N . GLU A 1 129 ? -0.182 12.32 -14.203 1 96.31 129 GLU A N 1
ATOM 1007 C CA . GLU A 1 129 ? -1.376 13.055 -13.805 1 96.31 129 GLU A CA 1
ATOM 1008 C C . GLU A 1 129 ? -1.27 14.531 -14.172 1 96.31 129 GLU A C 1
ATOM 1010 O O . GLU A 1 129 ? -0.172 15.094 -14.195 1 96.31 129 GLU A O 1
ATOM 1015 N N . ARG A 1 130 ? -2.387 15.148 -14.484 1 95.25 130 ARG A N 1
ATOM 1016 C CA . ARG A 1 130 ? -2.434 16.562 -14.859 1 95.25 130 ARG A CA 1
ATOM 1017 C C . ARG A 1 130 ? -2.248 17.453 -13.641 1 95.25 130 ARG A C 1
ATOM 1019 O O . ARG A 1 130 ? -2.787 17.172 -12.562 1 95.25 130 ARG A O 1
ATOM 1026 N N . PHE A 1 131 ? -1.526 18.5 -13.883 1 97.19 131 PHE A N 1
ATOM 1027 C CA . PHE A 1 131 ? -1.316 19.453 -12.805 1 97.19 131 PHE A CA 1
ATOM 1028 C C . PHE A 1 131 ? -2.424 20.5 -12.781 1 97.19 131 PHE A C 1
ATOM 1030 O O . PHE A 1 131 ? -2.75 21.062 -11.727 1 97.19 131 PHE A O 1
ATOM 1037 N N . ASP A 1 132 ? -3.014 20.703 -13.93 1 96.56 132 ASP A N 1
ATOM 1038 C CA . ASP A 1 132 ? -4.09 21.688 -14 1 96.56 132 ASP A CA 1
ATOM 1039 C C . ASP A 1 132 ? -5.344 21.172 -13.289 1 96.56 132 ASP A C 1
ATOM 1041 O O . ASP A 1 132 ? -5.574 19.969 -13.219 1 96.56 132 ASP A O 1
ATOM 1045 N N . ALA A 1 133 ? -6.121 22.062 -12.742 1 97.06 133 ALA A N 1
ATOM 1046 C CA . ALA A 1 133 ? -7.391 21.781 -12.07 1 97.06 133 ALA A CA 1
ATOM 1047 C C . ALA A 1 133 ? -7.207 20.766 -10.961 1 97.06 133 ALA A C 1
ATOM 1049 O O . ALA A 1 133 ? -8.148 20.047 -10.609 1 97.06 133 ALA A O 1
ATOM 1050 N N . ARG A 1 134 ? -5.988 20.672 -10.398 1 96.94 134 ARG A N 1
ATOM 1051 C CA . ARG A 1 134 ? -5.688 19.625 -9.422 1 96.94 134 ARG A CA 1
ATOM 1052 C C . ARG A 1 134 ? -6.52 19.797 -8.156 1 96.94 134 ARG A C 1
ATOM 1054 O O . ARG A 1 134 ? -6.852 18.828 -7.488 1 96.94 134 ARG A O 1
ATOM 1061 N N . GLY A 1 135 ? -6.902 21.016 -7.84 1 97.62 135 GLY A N 1
ATOM 1062 C CA . GLY A 1 135 ? -7.789 21.219 -6.707 1 97.62 135 GLY A CA 1
ATOM 1063 C C . GLY A 1 135 ? -9.156 20.594 -6.902 1 97.62 135 GLY A C 1
ATOM 1064 O O . GLY A 1 135 ? -9.586 19.766 -6.09 1 97.62 135 GLY A O 1
ATOM 1065 N N . ARG A 1 136 ? -9.828 20.906 -8.008 1 97.81 136 ARG A N 1
ATOM 1066 C CA . ARG A 1 136 ? -11.148 20.359 -8.32 1 97.81 136 ARG A CA 1
ATOM 1067 C C . ARG A 1 136 ? -11.086 18.844 -8.484 1 97.81 136 ARG A C 1
ATOM 1069 O O . ARG A 1 136 ? -12.008 18.141 -8.07 1 97.81 136 ARG A O 1
ATOM 1076 N N . ARG A 1 137 ? -10.023 18.391 -9.07 1 98.12 137 ARG A N 1
ATOM 1077 C CA . ARG A 1 137 ? -9.852 16.953 -9.234 1 98.12 137 ARG A CA 1
ATOM 1078 C C . ARG A 1 137 ? -9.711 16.25 -7.883 1 98.12 137 ARG A C 1
ATOM 1080 O O . ARG A 1 137 ? -10.289 15.18 -7.668 1 98.12 137 ARG A O 1
ATOM 1087 N N . THR A 1 138 ? -8.969 16.875 -7.012 1 98.56 138 THR A N 1
ATOM 1088 C CA . THR A 1 138 ? -8.805 16.312 -5.676 1 98.56 138 THR A CA 1
ATOM 1089 C C . THR A 1 138 ? -10.148 16.234 -4.961 1 98.56 138 THR A C 1
ATOM 1091 O O . THR A 1 138 ? -10.461 15.211 -4.34 1 98.56 138 THR A O 1
ATOM 1094 N N . ASP A 1 139 ? -10.969 17.25 -5.051 1 98.5 139 ASP A N 1
ATOM 1095 C CA . ASP A 1 139 ? -12.297 17.219 -4.449 1 98.5 139 ASP A CA 1
ATOM 1096 C C . ASP A 1 139 ? -13.125 16.062 -4.996 1 98.5 139 ASP A C 1
ATOM 1098 O O . ASP A 1 139 ? -13.781 15.352 -4.238 1 98.5 139 ASP A O 1
ATOM 1102 N N . GLU A 1 140 ? -13.086 15.906 -6.289 1 98.69 140 GLU A N 1
ATOM 1103 C CA . GLU A 1 140 ? -13.867 14.844 -6.922 1 98.69 140 GLU A CA 1
ATOM 1104 C C . GLU A 1 140 ? -13.328 13.461 -6.555 1 98.69 140 GLU A C 1
ATOM 1106 O O . GLU A 1 140 ? -14.094 12.516 -6.391 1 98.69 140 GLU A O 1
ATOM 1111 N N . ILE A 1 141 ? -12 13.352 -6.438 1 98.69 141 ILE A N 1
ATOM 1112 C CA . ILE A 1 141 ? -11.383 12.094 -6.039 1 98.69 141 ILE A CA 1
ATOM 1113 C C . ILE A 1 141 ? -11.875 11.695 -4.648 1 98.69 141 ILE A C 1
ATOM 1115 O O . ILE A 1 141 ? -12.203 10.531 -4.406 1 98.69 141 ILE A O 1
ATOM 1119 N N . VAL A 1 142 ? -11.945 12.617 -3.748 1 98.69 142 VAL A N 1
ATOM 1120 C CA . VAL A 1 142 ? -12.414 12.352 -2.393 1 98.69 142 VAL A CA 1
ATOM 1121 C C . VAL A 1 142 ? -13.852 11.852 -2.434 1 98.69 142 VAL A C 1
ATOM 1123 O O . VAL A 1 142 ? -14.195 10.867 -1.768 1 98.69 142 VAL A O 1
ATOM 1126 N N . ALA A 1 143 ? -14.648 12.492 -3.23 1 98.69 143 ALA A N 1
ATOM 1127 C CA . ALA A 1 143 ? -16.047 12.062 -3.375 1 98.69 143 ALA A CA 1
ATOM 1128 C C . ALA A 1 143 ? -16.125 10.648 -3.934 1 98.69 143 ALA A C 1
ATOM 1130 O O . ALA A 1 143 ? -16.906 9.828 -3.451 1 98.69 143 ALA A O 1
ATOM 1131 N N . LEU A 1 144 ? -15.359 10.391 -4.934 1 98.81 144 LEU A N 1
ATOM 1132 C CA . LEU A 1 144 ? -15.32 9.07 -5.551 1 98.81 144 LEU A CA 1
ATOM 1133 C C . LEU A 1 144 ? -14.867 8.016 -4.555 1 98.81 144 LEU A C 1
ATOM 1135 O O . LEU A 1 144 ? -15.469 6.945 -4.449 1 98.81 144 LEU A O 1
ATOM 1139 N N . MET A 1 145 ? -13.805 8.297 -3.809 1 98.88 145 MET A N 1
ATOM 1140 C CA . MET A 1 145 ? -13.297 7.34 -2.83 1 98.88 145 MET A CA 1
ATOM 1141 C C . MET A 1 145 ? -14.352 7.031 -1.773 1 98.88 145 MET A C 1
ATOM 1143 O O . MET A 1 145 ? -14.562 5.867 -1.424 1 98.88 145 MET A O 1
ATOM 1147 N N . LYS A 1 146 ? -15.023 8.047 -1.277 1 98.69 146 LYS A N 1
ATOM 1148 C CA . LYS A 1 146 ? -16.078 7.844 -0.292 1 98.69 146 LYS A CA 1
ATOM 1149 C C . LYS A 1 146 ? -17.172 6.945 -0.844 1 98.69 146 LYS A C 1
ATOM 1151 O O . LYS A 1 146 ? -17.703 6.086 -0.13 1 98.69 146 LYS A O 1
ATOM 1156 N N . ALA A 1 147 ? -17.5 7.133 -2.115 1 98.75 147 ALA A N 1
ATOM 1157 C CA . ALA A 1 147 ? -18.5 6.277 -2.76 1 98.75 147 ALA A CA 1
ATOM 1158 C C . ALA A 1 147 ? -18 4.836 -2.854 1 98.75 147 ALA A C 1
ATOM 1160 O O . ALA A 1 147 ? -18.75 3.902 -2.541 1 98.75 147 ALA A O 1
ATOM 1161 N N . LEU A 1 148 ? -16.797 4.668 -3.252 1 98.81 148 LEU A N 1
ATOM 1162 C CA . LEU A 1 148 ? -16.203 3.346 -3.441 1 98.81 148 LEU A CA 1
ATOM 1163 C C . LEU A 1 148 ? -16.125 2.596 -2.117 1 98.81 148 LEU A C 1
ATOM 1165 O O . LEU A 1 148 ? -16.172 1.363 -2.094 1 98.81 148 LEU A O 1
ATOM 1169 N N . TRP A 1 149 ? -16.031 3.348 -0.985 1 98.81 149 TRP A N 1
ATOM 1170 C CA . TRP A 1 149 ? -15.836 2.746 0.33 1 98.81 149 TRP A CA 1
ATOM 1171 C C . TRP A 1 149 ? -17.172 2.344 0.951 1 98.81 149 TRP A C 1
ATOM 1173 O O . TRP A 1 149 ? -17.203 1.712 2.01 1 98.81 149 TRP A O 1
ATOM 1183 N N . GLN A 1 150 ? -18.266 2.689 0.365 1 98.25 150 GLN A N 1
ATOM 1184 C CA . GLN A 1 150 ? -19.562 2.256 0.849 1 98.25 150 GLN A CA 1
ATOM 1185 C C . GLN A 1 150 ? -19.828 0.789 0.512 1 98.25 150 GLN A C 1
ATOM 1187 O O . GLN A 1 150 ? -19.375 0.299 -0.525 1 98.25 150 GLN A O 1
ATOM 1192 N N . PRO A 1 151 ? -20.531 0.095 1.407 1 97.81 151 PRO A N 1
ATOM 1193 C CA . PRO A 1 151 ? -20.891 -1.278 1.054 1 97.81 151 PRO A CA 1
ATOM 1194 C C . PRO A 1 151 ? -21.828 -1.346 -0.147 1 97.81 151 PRO A C 1
ATOM 1196 O O . PRO A 1 151 ? -22.641 -0.433 -0.359 1 97.81 151 PRO A O 1
ATOM 1199 N N . GLY A 1 152 ? -21.719 -2.408 -0.934 1 97.94 152 GLY A N 1
ATOM 1200 C CA . GLY A 1 152 ? -22.609 -2.621 -2.061 1 97.94 152 GLY A CA 1
ATOM 1201 C C . GLY A 1 152 ? -22.047 -2.105 -3.373 1 97.94 152 GLY A C 1
ATOM 1202 O O . GLY A 1 152 ? -20.844 -1.867 -3.49 1 97.94 152 GLY A O 1
ATOM 1203 N N . TRP A 1 153 ? -22.891 -2.053 -4.383 1 98.31 153 TRP A N 1
ATOM 1204 C CA . TRP A 1 153 ? -22.5 -1.598 -5.711 1 98.31 153 TRP A CA 1
ATOM 1205 C C . TRP A 1 153 ? -22.391 -0.077 -5.758 1 98.31 153 TRP A C 1
ATOM 1207 O O . TRP A 1 153 ? -23.203 0.629 -5.145 1 98.31 153 TRP A O 1
ATOM 1217 N N . THR A 1 154 ? -21.469 0.394 -6.453 1 98.19 154 THR A N 1
ATOM 1218 C CA . THR A 1 154 ? -21.203 1.819 -6.609 1 98.19 154 THR A CA 1
ATOM 1219 C C . THR A 1 154 ? -21.266 2.223 -8.078 1 98.19 154 THR A C 1
ATOM 1221 O O . THR A 1 154 ? -20.781 1.499 -8.945 1 98.19 154 THR A O 1
ATOM 1224 N N . GLU A 1 155 ? -21.875 3.324 -8.336 1 98.25 155 GLU A N 1
ATOM 1225 C CA . GLU A 1 155 ? -21.797 4.059 -9.594 1 98.25 155 GLU A CA 1
ATOM 1226 C C . GLU A 1 155 ? -21.406 5.516 -9.352 1 98.25 155 GLU A C 1
ATOM 1228 O O . GLU A 1 155 ? -21.781 6.102 -8.328 1 98.25 155 GLU A O 1
ATOM 1233 N N . PHE A 1 156 ? -20.672 6.055 -10.234 1 98.44 156 PHE A N 1
ATOM 1234 C CA . PHE A 1 156 ? -20.203 7.418 -10.055 1 98.44 156 PHE A CA 1
ATOM 1235 C C . PHE A 1 156 ? -20.031 8.117 -11.406 1 98.44 156 PHE A C 1
ATOM 1237 O O . PHE A 1 156 ? -19.5 7.531 -12.344 1 98.44 156 PHE A O 1
ATOM 1244 N N . GLU A 1 157 ? -20.516 9.305 -11.516 1 98.12 157 GLU A N 1
ATOM 1245 C CA . GLU A 1 157 ? -20.375 10.156 -12.695 1 98.12 157 GLU A CA 1
ATOM 1246 C C . GLU A 1 157 ? -19.938 11.562 -12.305 1 98.12 157 GLU A C 1
ATOM 1248 O O . GLU A 1 157 ? -20.75 12.383 -11.883 1 98.12 157 GLU A O 1
ATOM 1253 N N . GLY A 1 158 ? -18.672 11.781 -12.477 1 97.94 158 GLY A N 1
ATOM 1254 C CA . GLY A 1 158 ? -18.141 13.094 -12.18 1 97.94 158 GLY A CA 1
ATOM 1255 C C . GLY A 1 158 ? -17.641 13.828 -13.414 1 97.94 158 GLY A C 1
ATOM 1256 O O . GLY A 1 158 ? -17.844 13.367 -14.539 1 97.94 158 GLY A O 1
ATOM 1257 N N . GLU A 1 159 ? -17.078 15.039 -13.188 1 97.94 159 GLU A N 1
ATOM 1258 C CA . GLU A 1 159 ? -16.453 15.82 -14.258 1 97.94 159 GLU A CA 1
ATOM 1259 C C . GLU A 1 159 ? -15.203 15.141 -14.789 1 97.94 159 GLU A C 1
ATOM 1261 O O . GLU A 1 159 ? -14.945 15.141 -16 1 97.94 159 GLU A O 1
ATOM 1266 N N . PHE A 1 160 ? -14.445 14.531 -13.898 1 97.44 160 PHE A N 1
ATOM 1267 C CA . PHE A 1 160 ? -13.125 14.016 -14.242 1 97.44 160 PHE A CA 1
ATOM 1268 C C . PHE A 1 160 ? -13.133 12.492 -14.25 1 97.44 160 PHE A C 1
ATOM 1270 O O . PHE A 1 160 ? -12.367 11.867 -14.992 1 97.44 160 PHE A O 1
ATOM 1277 N N . TYR A 1 161 ? -13.953 11.891 -13.398 1 97 161 TYR A N 1
ATOM 1278 C CA . TYR A 1 161 ? -13.914 10.445 -13.211 1 97 161 TYR A CA 1
ATOM 1279 C C . TYR A 1 161 ? -15.305 9.844 -13.32 1 97 161 TYR A C 1
ATOM 1281 O O . TYR A 1 161 ? -16.297 10.5 -13.023 1 97 161 TYR A O 1
ATOM 1289 N N . ARG A 1 162 ? -15.297 8.547 -13.766 1 96.5 162 ARG A N 1
ATOM 1290 C CA . ARG A 1 162 ? -16.516 7.762 -13.875 1 96.5 162 ARG A CA 1
ATOM 1291 C C . ARG A 1 162 ? -16.312 6.336 -13.375 1 96.5 162 ARG A C 1
ATOM 1293 O O . ARG A 1 162 ? -15.25 5.746 -13.609 1 96.5 162 ARG A O 1
ATOM 1300 N N . ALA A 1 163 ? -17.234 5.871 -12.703 1 97 163 ALA A N 1
ATOM 1301 C CA . ALA A 1 163 ? -17.281 4.469 -12.297 1 97 163 ALA A CA 1
ATOM 1302 C C . ALA A 1 163 ? -18.531 3.789 -12.812 1 97 163 ALA A C 1
ATOM 1304 O O . ALA A 1 163 ? -19.656 4.137 -12.406 1 97 163 ALA A O 1
ATOM 1305 N N . PRO A 1 164 ? -18.328 2.822 -13.734 1 97.19 164 PRO A N 1
ATOM 1306 C CA . PRO A 1 164 ? -19.5 1.972 -13.984 1 97.19 164 PRO A CA 1
ATOM 1307 C C . PRO A 1 164 ? -19.938 1.198 -12.75 1 97.19 164 PRO A C 1
ATOM 1309 O O . PRO A 1 164 ? -19.328 1.318 -11.688 1 97.19 164 PRO A O 1
ATOM 1312 N N . ARG A 1 165 ? -21.109 0.447 -12.938 1 98.06 165 ARG A N 1
ATOM 1313 C CA . ARG A 1 165 ? -21.562 -0.301 -11.766 1 98.06 165 ARG A CA 1
ATOM 1314 C C . ARG A 1 165 ? -20.5 -1.324 -11.344 1 98.06 165 ARG A C 1
ATOM 1316 O O . ARG A 1 165 ? -20.219 -2.268 -12.078 1 98.06 165 ARG A O 1
ATOM 1323 N N . LEU A 1 166 ? -19.859 -1.092 -10.109 1 98.5 166 LEU A N 1
ATOM 1324 C CA . LEU A 1 166 ? -18.781 -1.935 -9.586 1 98.5 166 LEU A CA 1
ATOM 1325 C C . LEU A 1 166 ? -18.781 -1.92 -8.062 1 98.5 166 LEU A C 1
ATOM 1327 O O . LEU A 1 166 ? -19.547 -1.185 -7.438 1 98.5 166 LEU A O 1
ATOM 1331 N N . GLU A 1 167 ? -18.016 -2.811 -7.516 1 98.5 167 GLU A N 1
ATOM 1332 C CA . GLU A 1 167 ? -17.828 -2.799 -6.07 1 98.5 167 GLU A CA 1
ATOM 1333 C C . GLU A 1 167 ? -16.359 -2.953 -5.703 1 98.5 167 GLU A C 1
ATOM 1335 O O . GLU A 1 167 ? -15.555 -3.453 -6.504 1 98.5 167 GLU A O 1
ATOM 1340 N N . MET A 1 168 ? -16 -2.451 -4.578 1 98.5 168 MET A N 1
ATOM 1341 C CA . MET A 1 168 ? -14.664 -2.555 -4.004 1 98.5 168 MET A CA 1
ATOM 1342 C C . MET A 1 168 ? -14.727 -3.164 -2.605 1 98.5 168 MET A C 1
ATOM 1344 O O . MET A 1 168 ? -15.453 -2.676 -1.74 1 98.5 168 MET A O 1
ATOM 1348 N N . GLN A 1 169 ? -13.992 -4.254 -2.475 1 98.19 169 GLN A N 1
ATOM 1349 C CA . GLN A 1 169 ? -13.867 -4.93 -1.186 1 98.19 169 GLN A CA 1
ATOM 1350 C C . GLN A 1 169 ? -12.406 -5.043 -0.762 1 98.19 169 GLN A C 1
ATOM 1352 O O . GLN A 1 169 ? -11.516 -5.117 -1.609 1 98.19 169 GLN A O 1
ATOM 1357 N N . PRO A 1 170 ? -12.156 -5.059 0.569 1 98.25 170 PRO A N 1
ATOM 1358 C CA . PRO A 1 170 ? -13.141 -5.043 1.655 1 98.25 170 PRO A CA 1
ATOM 1359 C C . PRO A 1 170 ? -13.703 -3.648 1.924 1 98.25 170 PRO A C 1
ATOM 1361 O O . PRO A 1 170 ? -13.031 -2.648 1.663 1 98.25 170 PRO A O 1
ATOM 1364 N N . THR A 1 171 ? -14.914 -3.562 2.455 1 98.44 171 THR A N 1
ATOM 1365 C CA . THR A 1 171 ? -15.5 -2.305 2.908 1 98.44 171 THR A CA 1
ATOM 1366 C C . THR A 1 171 ? -14.797 -1.81 4.172 1 98.44 171 THR A C 1
ATOM 1368 O O . THR A 1 171 ? -14.789 -2.498 5.195 1 98.44 171 THR A O 1
ATOM 1371 N N . PRO A 1 172 ? -14.227 -0.628 4.086 1 98.69 172 PRO A N 1
ATOM 1372 C CA . PRO A 1 172 ? -13.539 -0.125 5.277 1 98.69 172 PRO A CA 1
ATOM 1373 C C . PRO A 1 172 ? -14.492 0.542 6.27 1 98.69 172 PRO A C 1
ATOM 1375 O O . PRO A 1 172 ? -15.602 0.919 5.906 1 98.69 172 PRO A O 1
ATOM 1378 N N . PRO A 1 173 ? -14.039 0.607 7.562 1 98.5 173 PRO A N 1
ATOM 1379 C CA . PRO A 1 173 ? -14.727 1.538 8.461 1 98.5 173 PRO A CA 1
ATOM 1380 C C . PRO A 1 173 ? -14.617 2.99 8 1 98.5 173 PRO A C 1
ATOM 1382 O O . PRO A 1 173 ? -13.867 3.291 7.07 1 98.5 173 PRO A O 1
ATOM 1385 N N . PRO A 1 174 ? -15.375 3.887 8.609 1 98.25 174 PRO A N 1
ATOM 1386 C CA . PRO A 1 174 ? -15.312 5.293 8.211 1 98.25 174 PRO A CA 1
ATOM 1387 C C . PRO A 1 174 ? -13.906 5.871 8.297 1 98.25 174 PRO A C 1
ATOM 1389 O O . PRO A 1 174 ? -13.172 5.574 9.242 1 98.25 174 PRO A O 1
ATOM 1392 N N . ILE A 1 175 ? -13.555 6.652 7.348 1 98.81 175 ILE A N 1
ATOM 1393 C CA . ILE A 1 175 ? -12.25 7.305 7.266 1 98.81 175 ILE A CA 1
ATOM 1394 C C . ILE A 1 175 ? -12.438 8.82 7.234 1 98.81 175 ILE A C 1
ATOM 1396 O O . ILE A 1 175 ? -12.914 9.375 6.242 1 98.81 175 ILE A O 1
ATOM 1400 N N . PRO A 1 176 ? -12.117 9.523 8.297 1 98.75 176 PRO A N 1
ATOM 1401 C CA . PRO A 1 176 ? -12.18 10.992 8.234 1 98.75 176 PRO A CA 1
ATOM 1402 C C . PRO A 1 176 ? -11.164 11.586 7.277 1 98.75 176 PRO A C 1
ATOM 1404 O O . PRO A 1 176 ? -10.062 11.055 7.125 1 98.75 176 PRO A O 1
ATOM 1407 N N . VAL A 1 177 ? -11.555 12.711 6.676 1 98.88 177 VAL A N 1
ATOM 1408 C CA . VAL A 1 177 ? -10.695 13.398 5.715 1 98.88 177 VAL A CA 1
ATOM 1409 C C . VAL A 1 177 ? -10.32 14.781 6.246 1 98.88 177 VAL A C 1
ATOM 1411 O O . VAL A 1 177 ? -11.195 15.594 6.551 1 98.88 177 VAL A O 1
ATOM 1414 N N . TYR A 1 178 ? -9.039 14.992 6.406 1 98.88 178 TYR A N 1
ATOM 1415 C CA . TYR A 1 178 ? -8.477 16.297 6.75 1 98.88 178 TYR A CA 1
ATOM 1416 C C . TYR A 1 178 ? -7.777 16.922 5.551 1 98.88 178 TYR A C 1
ATOM 1418 O O . TYR A 1 178 ? -7.168 16.219 4.742 1 98.88 178 TYR A O 1
ATOM 1426 N N . VAL A 1 179 ? -7.875 18.203 5.457 1 98.69 179 VAL A N 1
ATOM 1427 C CA . VAL A 1 179 ? -7.281 18.891 4.312 1 98.69 179 VAL A CA 1
ATOM 1428 C C . VAL A 1 179 ? -6.148 19.797 4.785 1 98.69 179 VAL A C 1
ATOM 1430 O O . VAL A 1 179 ? -6.328 20.594 5.707 1 98.69 179 VAL A O 1
ATOM 1433 N N . GLY A 1 180 ? -5.023 19.578 4.152 1 97.5 180 GLY A N 1
ATOM 1434 C CA . GLY A 1 180 ? -3.875 20.406 4.465 1 97.5 180 GLY A CA 1
ATOM 1435 C C . GLY A 1 180 ? -3.803 21.672 3.617 1 97.5 180 GLY A C 1
ATOM 1436 O O . GLY A 1 180 ? -4.398 21.734 2.539 1 97.5 180 GLY A O 1
ATOM 1437 N N . GLY A 1 181 ? -3.064 22.656 4.168 1 94.38 181 GLY A N 1
ATOM 1438 C CA . GLY A 1 181 ? -2.779 23.875 3.432 1 94.38 181 GLY A CA 1
ATOM 1439 C C . GLY A 1 181 ? -3.146 25.125 4.195 1 94.38 181 GLY A C 1
ATOM 1440 O O . GLY A 1 181 ? -3.977 25.094 5.109 1 94.38 181 GLY A O 1
ATOM 1441 N N . LEU A 1 182 ? -2.51 26.266 3.732 1 92.38 182 LEU A N 1
ATOM 1442 C CA . LEU A 1 182 ? -2.699 27.531 4.453 1 92.38 182 LEU A CA 1
ATOM 1443 C C . LEU A 1 182 ? -3.436 28.547 3.586 1 92.38 182 LEU A C 1
ATOM 1445 O O . LEU A 1 182 ? -3.896 29.562 4.086 1 92.38 182 LEU A O 1
ATOM 1449 N N . SER A 1 183 ? -3.578 28.25 2.283 1 93.56 183 SER A N 1
ATOM 1450 C CA . SER A 1 183 ? -4.242 29.188 1.378 1 93.56 183 SER A CA 1
ATOM 1451 C C . SER A 1 183 ? -5.738 29.266 1.657 1 93.56 183 SER A C 1
ATOM 1453 O O . SER A 1 183 ? -6.301 28.359 2.295 1 93.56 183 SER A O 1
ATOM 1455 N N . ASP A 1 184 ? -6.312 30.328 1.159 1 95.25 184 ASP A N 1
ATOM 1456 C CA . ASP A 1 184 ? -7.758 30.453 1.307 1 95.25 184 ASP A CA 1
ATOM 1457 C C . ASP A 1 184 ? -8.492 29.297 0.648 1 95.25 184 ASP A C 1
ATOM 1459 O O . ASP A 1 184 ? -9.484 28.797 1.184 1 95.25 184 ASP A O 1
ATOM 1463 N N . ALA A 1 185 ? -8.07 28.922 -0.501 1 95.94 185 ALA A N 1
ATOM 1464 C CA . ALA A 1 185 ? -8.68 27.781 -1.197 1 95.94 185 ALA A CA 1
ATOM 1465 C C . ALA A 1 185 ? -8.578 26.516 -0.366 1 95.94 185 ALA A C 1
ATOM 1467 O O . ALA A 1 185 ? -9.523 25.719 -0.304 1 95.94 185 ALA A O 1
ATOM 1468 N N . ALA A 1 186 ? -7.449 26.312 0.26 1 96.5 186 ALA A N 1
ATOM 1469 C CA . ALA A 1 186 ? -7.242 25.141 1.104 1 96.5 186 ALA A CA 1
ATOM 1470 C C . ALA A 1 186 ? -8.164 25.172 2.32 1 96.5 186 ALA A C 1
ATOM 1472 O O . ALA A 1 186 ? -8.734 24.141 2.699 1 96.5 186 ALA A O 1
ATOM 1473 N N . LEU A 1 187 ? -8.297 26.328 2.943 1 97.88 187 LEU A N 1
ATOM 1474 C CA . LEU A 1 187 ? -9.172 26.453 4.105 1 97.88 187 LEU A CA 1
ATOM 1475 C C . LEU A 1 187 ? -10.625 26.219 3.723 1 97.88 187 LEU A C 1
ATOM 1477 O O . LEU A 1 187 ? -11.375 25.594 4.465 1 97.88 187 LEU A O 1
ATOM 1481 N N . ARG A 1 188 ? -11.055 26.734 2.605 1 97.94 188 ARG A N 1
ATOM 1482 C CA . ARG A 1 188 ? -12.422 26.5 2.133 1 97.94 188 ARG A CA 1
ATOM 1483 C C . ARG A 1 188 ? -12.672 25.016 1.91 1 97.94 188 ARG A C 1
ATOM 1485 O O . ARG A 1 188 ? -13.742 24.5 2.254 1 97.94 188 ARG A O 1
ATOM 1492 N N . ARG A 1 189 ? -11.727 24.328 1.332 1 98 189 ARG A N 1
ATOM 1493 C CA . ARG A 1 189 ? -11.836 22.891 1.146 1 98 189 ARG A CA 1
ATOM 1494 C C . ARG A 1 189 ? -11.906 22.172 2.486 1 98 189 ARG A C 1
ATOM 1496 O O . ARG A 1 189 ? -12.742 21.281 2.674 1 98 189 ARG A O 1
ATOM 1503 N N . ALA A 1 190 ? -11.016 22.531 3.385 1 98.5 190 ALA A N 1
ATOM 1504 C CA . ALA A 1 190 ? -10.992 21.922 4.711 1 98.5 190 ALA A CA 1
ATOM 1505 C C . ALA A 1 190 ? -12.344 22.062 5.402 1 98.5 190 ALA A C 1
ATOM 1507 O O . ALA A 1 190 ? -12.844 21.125 6.016 1 98.5 190 ALA A O 1
ATOM 1508 N N . ALA A 1 191 ? -12.938 23.219 5.262 1 98.19 191 ALA A N 1
ATOM 1509 C CA . ALA A 1 191 ? -14.18 23.547 5.949 1 98.19 191 ALA A CA 1
ATOM 1510 C C . ALA A 1 191 ? -15.312 22.625 5.5 1 98.19 191 ALA A C 1
ATOM 1512 O O . ALA A 1 191 ? -16.312 22.453 6.207 1 98.19 191 ALA A O 1
ATOM 1513 N N . ARG A 1 192 ? -15.18 22.031 4.34 1 96.81 192 ARG A N 1
ATOM 1514 C CA . ARG A 1 192 ? -16.203 21.141 3.801 1 96.81 192 ARG A CA 1
ATOM 1515 C C . ARG A 1 192 ? -15.914 19.688 4.152 1 96.81 192 ARG A C 1
ATOM 1517 O O . ARG A 1 192 ? -16.672 18.781 3.787 1 96.81 192 ARG A O 1
ATOM 1524 N N . ASN A 1 193 ? -14.875 19.422 4.809 1 98 193 ASN A N 1
ATOM 1525 C CA . ASN A 1 193 ? -14.477 18.078 5.211 1 98 193 ASN A CA 1
ATOM 1526 C C . ASN A 1 193 ? -14.422 17.938 6.73 1 98 193 ASN A C 1
ATOM 1528 O O . ASN A 1 193 ? -15.188 18.578 7.445 1 98 193 ASN A O 1
ATOM 1532 N N . ASP A 1 194 ? -13.578 16.969 7.207 1 98.44 194 ASP A N 1
ATOM 1533 C CA . ASP A 1 194 ? -13.68 16.609 8.617 1 98.44 194 ASP A CA 1
ATOM 1534 C C . ASP A 1 194 ? -12.617 17.328 9.445 1 98.44 194 ASP A C 1
ATOM 1536 O O . ASP A 1 194 ? -12.656 17.297 10.68 1 98.44 194 ASP A O 1
ATOM 1540 N N . GLY A 1 195 ? -11.688 18 8.781 1 98.75 195 GLY A N 1
ATOM 1541 C CA . GLY A 1 195 ? -10.633 18.641 9.547 1 98.75 195 GLY A CA 1
ATOM 1542 C C . GLY A 1 195 ? -9.641 19.391 8.68 1 98.75 195 GLY A C 1
ATOM 1543 O O . GLY A 1 195 ? -9.781 19.422 7.457 1 98.75 195 GLY A O 1
ATOM 1544 N N . TRP A 1 196 ? -8.695 20 9.391 1 98.75 196 TRP A N 1
ATOM 1545 C CA . TRP A 1 196 ? -7.641 20.797 8.773 1 98.75 196 TRP A CA 1
ATOM 1546 C C . TRP A 1 196 ? -6.273 20.438 9.336 1 98.75 196 TRP A C 1
ATOM 1548 O O . TRP A 1 196 ? -6.137 20.188 10.539 1 98.75 196 TRP A O 1
ATOM 1558 N N . ILE A 1 197 ? -5.316 20.312 8.453 1 98.19 197 ILE A N 1
ATOM 1559 C CA . ILE A 1 197 ? -3.932 20.094 8.852 1 98.19 197 ILE A CA 1
ATOM 1560 C C . ILE A 1 197 ? -3.086 21.312 8.492 1 98.19 197 ILE A C 1
ATOM 1562 O O . ILE A 1 197 ? -2.953 21.656 7.312 1 98.19 197 ILE A O 1
ATOM 1566 N N . GLY A 1 198 ? -2.508 21.984 9.43 1 94.56 198 GLY A N 1
ATOM 1567 C CA . GLY A 1 198 ? -1.603 23.094 9.188 1 94.56 198 GLY A CA 1
ATOM 1568 C C . GLY A 1 198 ? -0.19 22.641 8.852 1 94.56 198 GLY A C 1
ATOM 1569 O O . GLY A 1 198 ? 0.076 21.453 8.727 1 94.56 198 GLY A O 1
ATOM 1570 N N . ASP A 1 199 ? 0.601 23.703 8.523 1 87.69 199 ASP A N 1
ATOM 1571 C CA . ASP A 1 199 ? 2.018 23.484 8.242 1 87.69 199 ASP A CA 1
ATOM 1572 C C . ASP A 1 199 ? 2.889 24.391 9.109 1 87.69 199 ASP A C 1
ATOM 1574 O O . ASP A 1 199 ? 2.424 25.438 9.586 1 87.69 199 ASP A O 1
ATOM 1578 N N . LEU A 1 200 ? 4.082 23.969 9.633 1 84.62 200 LEU A N 1
ATOM 1579 C CA . LEU A 1 200 ? 5.004 24.734 10.469 1 84.62 200 LEU A CA 1
ATOM 1580 C C . LEU A 1 200 ? 4.562 26.188 10.594 1 84.62 200 LEU A C 1
ATOM 1582 O O . LEU A 1 200 ? 5.012 27.031 9.828 1 84.62 200 LEU A O 1
ATOM 1586 N N . ILE A 1 201 ? 3.676 26.453 11.57 1 89.69 201 ILE A N 1
ATOM 1587 C CA . ILE A 1 201 ? 3.043 27.766 11.734 1 89.69 201 ILE A CA 1
ATOM 1588 C C . ILE A 1 201 ? 3.1 28.172 13.203 1 89.69 201 ILE A C 1
ATOM 1590 O O . ILE A 1 201 ? 3.217 27.328 14.094 1 89.69 201 ILE A O 1
ATOM 1594 N N . THR A 1 202 ? 3.043 29.484 13.406 1 95.19 202 THR A N 1
ATOM 1595 C CA . THR A 1 202 ? 3.02 29.984 14.781 1 95.19 202 THR A CA 1
ATOM 1596 C C . THR A 1 202 ? 1.653 29.75 15.414 1 95.19 202 THR A C 1
ATOM 1598 O O . THR A 1 202 ? 0.657 29.562 14.711 1 95.19 202 THR A O 1
ATOM 1601 N N . THR A 1 203 ? 1.635 29.75 16.75 1 96.81 203 THR A N 1
ATOM 1602 C CA . THR A 1 203 ? 0.395 29.531 17.484 1 96.81 203 THR A CA 1
ATOM 1603 C C . THR A 1 203 ? -0.643 30.594 17.109 1 96.81 203 THR A C 1
ATOM 1605 O O . THR A 1 203 ? -1.806 30.266 16.875 1 96.81 203 THR A O 1
ATOM 1608 N N . ASP A 1 204 ? -0.222 31.812 16.984 1 97.25 204 ASP A N 1
ATOM 1609 C CA . ASP A 1 204 ? -1.146 32.906 16.656 1 97.25 204 ASP A CA 1
ATOM 1610 C C . ASP A 1 204 ? -1.755 32.688 15.273 1 97.25 204 ASP A C 1
ATOM 1612 O O . ASP A 1 204 ? -2.959 32.875 15.086 1 97.25 204 ASP A O 1
ATOM 1616 N N . ARG A 1 205 ? -0.944 32.344 14.344 1 96.25 205 ARG A N 1
ATOM 1617 C CA . ARG A 1 205 ? -1.43 32.094 12.992 1 96.25 205 ARG A CA 1
ATOM 1618 C C . ARG A 1 205 ? -2.379 30.906 12.953 1 96.25 205 ARG A C 1
ATOM 1620 O O . ARG A 1 205 ? -3.35 30.906 12.188 1 96.25 205 ARG A O 1
ATOM 1627 N N . ALA A 1 206 ? -2.021 29.906 13.695 1 97.06 206 ALA A N 1
ATOM 1628 C CA . ALA A 1 206 ? -2.902 28.75 13.781 1 97.06 206 ALA A CA 1
ATOM 1629 C C . ALA A 1 206 ? -4.262 29.141 14.359 1 97.06 206 ALA A C 1
ATOM 1631 O O . ALA A 1 206 ? -5.301 28.688 13.859 1 97.06 206 ALA A O 1
ATOM 1632 N N . ILE A 1 207 ? -4.23 29.969 15.383 1 97.31 207 ILE A N 1
ATOM 1633 C CA . ILE A 1 207 ? -5.465 30.422 16.016 1 97.31 207 ILE A CA 1
ATOM 1634 C C . ILE A 1 207 ? -6.285 31.234 15.031 1 97.31 207 ILE A C 1
ATOM 1636 O O . ILE A 1 207 ? -7.508 31.109 14.961 1 97.31 207 ILE A O 1
ATOM 1640 N N . GLU A 1 208 ? -5.613 32.031 14.281 1 97.62 208 GLU A N 1
ATOM 1641 C CA . GLU A 1 208 ? -6.293 32.781 13.234 1 97.62 208 GLU A CA 1
ATOM 1642 C C . GLU A 1 208 ? -6.957 31.859 12.219 1 97.62 208 GLU A C 1
ATOM 1644 O O . GLU A 1 208 ? -8.094 32.094 11.805 1 97.62 208 GLU A O 1
ATOM 1649 N N . ALA A 1 209 ? -6.246 30.844 11.781 1 97.62 209 ALA A N 1
ATOM 1650 C CA . ALA A 1 209 ? -6.793 29.875 10.844 1 97.62 209 ALA A CA 1
ATOM 1651 C C . ALA A 1 209 ? -8.031 29.188 11.422 1 97.62 209 ALA A C 1
ATOM 1653 O O . ALA A 1 209 ? -9.016 28.969 10.711 1 97.62 209 ALA A O 1
ATOM 1654 N N . VAL A 1 210 ? -7.984 28.859 12.664 1 97.94 210 VAL A N 1
ATOM 1655 C CA . VAL A 1 210 ? -9.125 28.25 13.336 1 97.94 210 VAL A CA 1
ATOM 1656 C C . VAL A 1 210 ? -10.328 29.188 13.258 1 97.94 210 VAL A C 1
ATOM 1658 O O . VAL A 1 210 ? -11.445 28.734 12.961 1 97.94 210 VAL A O 1
ATOM 1661 N N . GLY A 1 211 ? -10.07 30.453 13.578 1 98 211 GLY A N 1
ATOM 1662 C CA . GLY A 1 211 ? -11.148 31.422 13.461 1 98 211 GLY A CA 1
ATOM 1663 C C . GLY A 1 211 ? -11.758 31.453 12.078 1 98 211 GLY A C 1
ATOM 1664 O O . GLY A 1 211 ? -12.984 31.453 11.93 1 98 211 GLY A O 1
ATOM 1665 N N . ARG A 1 212 ? -10.93 31.5 11.117 1 98.06 212 ARG A N 1
ATOM 1666 C CA . ARG A 1 212 ? -11.383 31.531 9.734 1 98.06 212 ARG A CA 1
ATOM 1667 C C . ARG A 1 212 ? -12.172 30.266 9.391 1 98.06 212 ARG A C 1
ATOM 1669 O O . ARG A 1 212 ? -13.195 30.344 8.711 1 98.06 212 ARG A O 1
ATOM 1676 N N . LEU A 1 213 ? -11.719 29.125 9.82 1 98.44 213 LEU A N 1
ATOM 1677 C CA . LEU A 1 213 ? -12.383 27.844 9.57 1 98.44 213 LEU A CA 1
ATOM 1678 C C . LEU A 1 213 ? -13.758 27.812 10.227 1 98.44 213 LEU A C 1
ATOM 1680 O O . LEU A 1 213 ? -14.711 27.297 9.641 1 98.44 213 LEU A O 1
ATOM 1684 N N . ARG A 1 214 ? -13.859 28.359 11.406 1 97.94 214 ARG A N 1
ATOM 1685 C CA . ARG A 1 214 ? -15.148 28.438 12.078 1 97.94 214 ARG A CA 1
ATOM 1686 C C . ARG A 1 214 ? -16.141 29.25 11.25 1 97.94 214 ARG A C 1
ATOM 1688 O O . ARG A 1 214 ? -17.312 28.859 11.109 1 97.94 214 ARG A O 1
ATOM 1695 N N . GLU A 1 215 ? -15.656 30.312 10.75 1 97.94 215 GLU A N 1
ATOM 1696 C CA . GLU A 1 215 ? -16.5 31.172 9.914 1 97.94 215 GLU A CA 1
ATOM 1697 C C . GLU A 1 215 ? -16.938 30.438 8.648 1 97.94 215 GLU A C 1
ATOM 1699 O O . GLU A 1 215 ? -18.109 30.469 8.289 1 97.94 215 GLU A O 1
ATOM 1704 N N . LEU A 1 216 ? -16 29.844 7.973 1 97.94 216 LEU A N 1
ATOM 1705 C CA . LEU A 1 216 ? -16.281 29.141 6.723 1 97.94 216 LEU A CA 1
ATOM 1706 C C . LEU A 1 216 ? -17.266 28 6.941 1 97.94 216 LEU A C 1
ATOM 1708 O O . LEU A 1 216 ? -18.156 27.781 6.117 1 97.94 216 LEU A O 1
ATOM 1712 N N . ARG A 1 217 ? -17.125 27.281 8.039 1 97.94 217 ARG A N 1
ATOM 1713 C CA . ARG A 1 217 ? -18.047 26.188 8.336 1 97.94 217 ARG A CA 1
ATOM 1714 C C . ARG A 1 217 ? -19.438 26.734 8.648 1 97.94 217 ARG A C 1
ATOM 1716 O O . ARG A 1 217 ? -20.438 26.188 8.172 1 97.94 217 ARG A O 1
ATOM 1723 N N . ALA A 1 218 ? -19.469 27.766 9.398 1 96.88 218 ALA A N 1
ATOM 1724 C CA . ALA A 1 218 ? -20.75 28.375 9.711 1 96.88 218 ALA A CA 1
ATOM 1725 C C . ALA A 1 218 ? -21.469 28.828 8.445 1 96.88 218 ALA A C 1
ATOM 1727 O O . ALA A 1 218 ? -22.688 28.688 8.336 1 96.88 218 ALA A O 1
ATOM 1728 N N . GLU A 1 219 ? -20.75 29.359 7.547 1 96.5 219 GLU A N 1
ATOM 1729 C CA . GLU A 1 219 ? -21.312 29.781 6.266 1 96.5 219 GLU A CA 1
ATOM 1730 C C . GLU A 1 219 ? -21.953 28.625 5.523 1 96.5 219 GLU A C 1
ATOM 1732 O O . GLU A 1 219 ? -22.875 28.812 4.727 1 96.5 219 GLU A O 1
ATOM 1737 N N . ASN A 1 220 ? -21.5 27.453 5.785 1 93.75 220 ASN A N 1
ATOM 1738 C CA . ASN A 1 220 ? -22.016 26.266 5.117 1 93.75 220 ASN A CA 1
ATOM 1739 C C . ASN A 1 220 ? -23 25.5 6.012 1 93.75 220 ASN A C 1
ATOM 1741 O O . ASN A 1 220 ? -23.359 24.359 5.711 1 93.75 220 ASN A O 1
ATOM 1745 N N . GLY A 1 221 ? -23.297 26 7.184 1 96.06 221 GLY A N 1
ATOM 1746 C CA . GLY A 1 221 ? -24.234 25.391 8.102 1 96.06 221 GLY A CA 1
ATOM 1747 C C . GLY A 1 221 ? -23.656 24.203 8.859 1 96.06 221 GLY A C 1
ATOM 1748 O O . GLY A 1 221 ? -24.391 23.312 9.281 1 96.06 221 GLY A O 1
ATOM 1749 N N . LEU A 1 222 ? -22.375 24.141 8.945 1 96.44 222 LEU A N 1
ATOM 1750 C CA . LEU A 1 222 ? -21.703 23.031 9.625 1 96.44 222 LEU A CA 1
ATOM 1751 C C . LEU A 1 222 ? -21.172 23.469 10.984 1 96.44 222 LEU A C 1
ATOM 1753 O O . LEU A 1 222 ? -20.719 24.609 11.148 1 96.44 222 LEU A O 1
ATOM 1757 N N . SER A 1 223 ? -21.219 22.594 11.922 1 95.69 223 SER A N 1
ATOM 1758 C CA . SER A 1 223 ? -20.703 22.875 13.258 1 95.69 223 SER A CA 1
ATOM 1759 C C . SER A 1 223 ? -19.203 22.625 13.336 1 95.69 223 SER A C 1
ATOM 1761 O O . SER A 1 223 ? -18.625 21.969 12.461 1 95.69 223 SER A O 1
ATOM 1763 N N . PHE A 1 224 ? -18.578 23.156 14.32 1 95.5 224 PHE A N 1
ATOM 1764 C CA . PHE A 1 224 ? -17.156 22.969 14.562 1 95.5 224 PHE A CA 1
ATOM 1765 C C . PHE A 1 224 ? -16.906 21.859 15.578 1 95.5 224 PHE A C 1
ATOM 1767 O O . PHE A 1 224 ? -15.773 21.469 15.812 1 95.5 224 PHE A O 1
ATOM 1774 N N . ASP A 1 225 ? -17.859 21.234 16.219 1 92.31 225 ASP A N 1
ATOM 1775 C CA . ASP A 1 225 ? -17.781 20.297 17.328 1 92.31 225 ASP A CA 1
ATOM 1776 C C . ASP A 1 225 ? -16.953 19.062 16.938 1 92.31 225 ASP A C 1
ATOM 1778 O O . ASP A 1 225 ? -16.141 18.578 17.734 1 92.31 225 ASP A O 1
ATOM 1782 N N . ASP A 1 226 ? -17.062 18.484 15.758 1 92.88 226 ASP A N 1
ATOM 1783 C CA . ASP A 1 226 ? -16.375 17.25 15.375 1 92.88 226 ASP A CA 1
ATOM 1784 C C . ASP A 1 226 ? -15.273 17.547 14.352 1 92.88 226 ASP A C 1
ATOM 1786 O O . ASP A 1 226 ? -14.758 16.625 13.711 1 92.88 226 ASP A O 1
ATOM 1790 N N . PHE A 1 227 ? -14.977 18.828 14.242 1 98.25 227 PHE A N 1
ATOM 1791 C CA . PHE A 1 227 ? -13.945 19.25 13.305 1 98.25 227 PHE A CA 1
ATOM 1792 C C . PHE A 1 227 ? -12.562 19.125 13.93 1 98.25 227 PHE A C 1
ATOM 1794 O O . PHE A 1 227 ? -12.32 19.641 15.023 1 98.25 227 PHE A O 1
ATOM 1801 N N . THR A 1 228 ? -11.641 18.453 13.258 1 98.69 228 THR A N 1
ATOM 1802 C CA . THR A 1 228 ? -10.32 18.203 13.812 1 98.69 228 THR A CA 1
ATOM 1803 C C . THR A 1 228 ? -9.297 19.188 13.258 1 98.69 228 THR A C 1
ATOM 1805 O O . THR A 1 228 ? -9.227 19.391 12.039 1 98.69 228 THR A O 1
ATOM 1808 N N . VAL A 1 229 ? -8.586 19.828 14.125 1 98.5 229 VAL A N 1
ATOM 1809 C CA . VAL A 1 229 ? -7.484 20.719 13.75 1 98.5 229 VAL A CA 1
ATOM 1810 C C . VAL A 1 229 ? -6.16 20.141 14.242 1 98.5 229 VAL A C 1
ATOM 1812 O O . VAL A 1 229 ? -5.91 20.078 15.445 1 98.5 229 VAL A O 1
ATOM 1815 N N . LEU A 1 230 ? -5.309 19.719 13.312 1 98.38 230 LEU A N 1
ATOM 1816 C CA . LEU A 1 230 ? -3.969 19.219 13.617 1 98.38 230 LEU A CA 1
ATOM 1817 C C . LEU A 1 230 ? -2.904 20.141 13.031 1 98.38 230 LEU A C 1
ATOM 1819 O O . LEU A 1 230 ? -2.967 20.5 11.852 1 98.38 230 LEU A O 1
ATOM 1823 N N . THR A 1 231 ? -1.938 20.516 13.836 1 95.81 231 THR A N 1
ATOM 1824 C CA . THR A 1 231 ? -0.92 21.375 13.25 1 95.81 231 THR A CA 1
ATOM 1825 C C . THR A 1 231 ? 0.386 21.281 14.031 1 95.81 231 THR A C 1
ATOM 1827 O O . THR A 1 231 ? 0.371 21.125 15.258 1 95.81 231 THR A O 1
ATOM 1830 N N . PRO A 1 232 ? 1.49 21.234 13.336 1 94.38 232 PRO A N 1
ATOM 1831 C CA . PRO A 1 232 ? 2.768 21.484 14.008 1 94.38 232 PRO A CA 1
ATOM 1832 C C . PRO A 1 232 ? 2.959 22.938 14.391 1 94.38 232 PRO A C 1
ATOM 1834 O O . PRO A 1 232 ? 2.807 23.828 13.547 1 94.38 232 PRO A O 1
ATOM 1837 N N . LEU A 1 233 ? 3.264 23.281 15.625 1 94.31 233 LEU A N 1
ATOM 1838 C CA . LEU A 1 233 ? 3.482 24.641 16.094 1 94.31 233 LEU A CA 1
ATOM 1839 C C . LEU A 1 233 ? 4.969 24.922 16.281 1 94.31 233 LEU A C 1
ATOM 1841 O O . LEU A 1 233 ? 5.676 24.141 16.922 1 94.31 233 LEU A O 1
ATOM 1845 N N . THR A 1 234 ? 5.395 26.047 15.773 1 92.94 234 THR A N 1
ATOM 1846 C CA . THR A 1 234 ? 6.82 26.359 15.766 1 92.94 234 THR A CA 1
ATOM 1847 C C . THR A 1 234 ? 7.227 27.078 17.047 1 92.94 234 THR A C 1
ATOM 1849 O O . THR A 1 234 ? 8.414 27.219 17.344 1 92.94 234 THR A O 1
ATOM 1852 N N . ASP A 1 235 ? 6.262 27.5 17.844 1 94.81 235 ASP A N 1
ATOM 1853 C CA . ASP A 1 235 ? 6.594 28.344 18.984 1 94.81 235 ASP A CA 1
ATOM 1854 C C . ASP A 1 235 ? 5.926 27.828 20.266 1 94.81 235 ASP A C 1
ATOM 1856 O O . ASP A 1 235 ? 5.707 28.594 21.203 1 94.81 235 ASP A O 1
ATOM 1860 N N . ALA A 1 236 ? 5.43 26.656 20.281 1 92.69 236 ALA A N 1
ATOM 1861 C CA . ALA A 1 236 ? 4.863 26.047 21.469 1 92.69 236 ALA A CA 1
ATOM 1862 C C . ALA A 1 236 ? 5.828 25.031 22.078 1 92.69 236 ALA A C 1
ATOM 1864 O O . ALA A 1 236 ? 6.27 24.094 21.391 1 92.69 236 ALA A O 1
ATOM 1865 N N . PHE A 1 237 ? 6.164 25.172 23.375 1 91.88 237 PHE A N 1
ATOM 1866 C CA . PHE A 1 237 ? 7.188 24.328 23.969 1 91.88 237 PHE A CA 1
ATOM 1867 C C . PHE A 1 237 ? 6.773 23.891 25.359 1 91.88 237 PHE A C 1
ATOM 1869 O O . PHE A 1 237 ? 7.305 22.906 25.891 1 91.88 237 PHE A O 1
ATOM 1876 N N . THR A 1 238 ? 5.859 24.625 25.938 1 93.62 238 THR A N 1
ATOM 1877 C CA . THR A 1 238 ? 5.48 24.344 27.328 1 93.62 238 THR A CA 1
ATOM 1878 C C . THR A 1 238 ? 4.027 23.875 27.406 1 93.62 238 THR A C 1
ATOM 1880 O O . THR A 1 238 ? 3.27 24.031 26.438 1 93.62 238 THR A O 1
ATOM 1883 N N . ALA A 1 239 ? 3.688 23.344 28.547 1 94.38 239 ALA A N 1
ATOM 1884 C CA . ALA A 1 239 ? 2.305 22.953 28.797 1 94.38 239 ALA A CA 1
ATOM 1885 C C . ALA A 1 239 ? 1.357 24.141 28.641 1 94.38 239 ALA A C 1
ATOM 1887 O O . ALA A 1 239 ? 0.237 23.984 28.156 1 94.38 239 ALA A O 1
ATOM 1888 N N . ALA A 1 240 ? 1.837 25.25 29.094 1 96 240 ALA A N 1
ATOM 1889 C CA . ALA A 1 240 ? 1.021 26.453 29 1 96 240 ALA A CA 1
ATOM 1890 C C . ALA A 1 240 ? 0.772 26.828 27.531 1 96 240 ALA A C 1
ATOM 1892 O O . ALA A 1 240 ? -0.325 27.25 27.172 1 96 240 ALA A O 1
ATOM 1893 N N . ASP A 1 241 ? 1.808 26.734 26.688 1 96.44 241 ASP A N 1
ATOM 1894 C CA . ASP A 1 241 ? 1.659 27 25.266 1 96.44 241 ASP A CA 1
ATOM 1895 C C . ASP A 1 241 ? 0.609 26.094 24.641 1 96.44 241 ASP A C 1
ATOM 1897 O O . ASP A 1 241 ? -0.26 26.547 23.891 1 96.44 241 ASP A O 1
ATOM 1901 N N . TYR A 1 242 ? 0.666 24.844 24.938 1 96.31 242 TYR A N 1
ATOM 1902 C CA . TYR A 1 242 ? -0.246 23.859 24.375 1 96.31 242 TYR A CA 1
ATOM 1903 C C . TYR A 1 242 ? -1.663 24.062 24.891 1 96.31 242 TYR A C 1
ATOM 1905 O O . TYR A 1 242 ? -2.637 23.859 24.156 1 96.31 242 TYR A O 1
ATOM 1913 N N . ARG A 1 243 ? -1.79 24.438 26.125 1 96.38 243 ARG A N 1
ATOM 1914 C CA . ARG A 1 243 ? -3.104 24.75 26.672 1 96.38 243 ARG A CA 1
ATOM 1915 C C . ARG A 1 243 ? -3.74 25.922 25.953 1 96.38 243 ARG A C 1
ATOM 1917 O O . ARG A 1 243 ? -4.934 25.891 25.641 1 96.38 243 ARG A O 1
ATOM 1924 N N . ARG A 1 244 ? -2.932 26.922 25.75 1 97 244 ARG A N 1
ATOM 1925 C CA . ARG A 1 244 ? -3.414 28.062 24.984 1 97 244 ARG A CA 1
ATOM 1926 C C . ARG A 1 244 ? -3.938 27.641 23.625 1 97 244 ARG A C 1
ATOM 1928 O O . ARG A 1 244 ? -5.012 28.078 23.203 1 97 244 ARG A O 1
ATOM 1935 N N . ALA A 1 245 ? -3.174 26.812 22.938 1 97.44 245 ALA A N 1
ATOM 1936 C CA . ALA A 1 245 ? -3.568 26.312 21.625 1 97.44 245 ALA A CA 1
ATOM 1937 C C . ALA A 1 245 ? -4.859 25.5 21.719 1 97.44 245 ALA A C 1
ATOM 1939 O O . ALA A 1 245 ? -5.777 25.703 20.906 1 97.44 245 ALA A O 1
ATOM 1940 N N . ALA A 1 246 ? -4.945 24.672 22.688 1 97.31 246 ALA A N 1
ATOM 1941 C CA . ALA A 1 246 ? -6.125 23.828 22.875 1 97.31 246 ALA A CA 1
ATOM 1942 C C . ALA A 1 246 ? -7.367 24.688 23.141 1 97.31 246 ALA A C 1
ATOM 1944 O O . ALA A 1 246 ? -8.43 24.438 22.578 1 97.31 246 ALA A O 1
ATOM 1945 N N . ASP A 1 247 ? -7.168 25.656 23.969 1 97.25 247 ASP A N 1
ATOM 1946 C CA . ASP A 1 247 ? -8.273 26.531 24.328 1 97.25 247 ASP A CA 1
ATOM 1947 C C . ASP A 1 247 ? -8.781 27.297 23.094 1 97.25 247 ASP A C 1
ATOM 1949 O O . ASP A 1 247 ? -9.953 27.672 23.031 1 97.25 247 ASP A O 1
ATOM 1953 N N . ALA A 1 248 ? -7.902 27.453 22.141 1 96.81 248 ALA A N 1
ATOM 1954 C CA . ALA A 1 248 ? -8.258 28.203 20.953 1 96.81 248 ALA A CA 1
ATOM 1955 C C . ALA A 1 248 ? -8.859 27.297 19.875 1 96.81 248 ALA A C 1
ATOM 1957 O O . ALA A 1 248 ? -9.203 27.75 18.797 1 96.81 248 ALA A O 1
ATOM 1958 N N . GLY A 1 249 ? -8.953 26.031 20.094 1 96.81 249 GLY A N 1
ATOM 1959 C CA . GLY A 1 249 ? -9.664 25.156 19.172 1 96.81 249 GLY A CA 1
ATOM 1960 C C . GLY A 1 249 ? -8.758 24.203 18.406 1 96.81 249 GLY A C 1
ATOM 1961 O O . GLY A 1 249 ? -9.203 23.5 17.516 1 96.81 249 GLY A O 1
ATOM 1962 N N . ILE A 1 250 ? -7.504 24.219 18.703 1 97.81 250 ILE A N 1
ATOM 1963 C CA . ILE A 1 250 ? -6.578 23.266 18.094 1 97.81 250 ILE A CA 1
ATOM 1964 C C . ILE A 1 250 ? -6.711 21.906 18.766 1 97.81 250 ILE A C 1
ATOM 1966 O O . ILE A 1 250 ? -6.559 21.797 19.984 1 97.81 250 ILE A O 1
ATOM 1970 N N . SER A 1 251 ? -7.02 20.844 17.953 1 98.25 251 SER A N 1
ATOM 1971 C CA . SER A 1 251 ? -7.348 19.516 18.469 1 98.25 251 SER A CA 1
ATOM 1972 C C . SER A 1 251 ? -6.09 18.75 18.859 1 98.25 251 SER A C 1
ATOM 1974 O O . SER A 1 251 ? -6.113 17.938 19.781 1 98.25 251 SER A O 1
ATOM 1976 N N . GLY A 1 252 ? -5.039 18.938 18.078 1 97.5 252 GLY A N 1
ATOM 1977 C CA . GLY A 1 252 ? -3.816 18.188 18.312 1 97.5 252 GLY A CA 1
ATOM 1978 C C . GLY A 1 252 ? -2.6 18.812 17.656 1 97.5 252 GLY A C 1
ATOM 1979 O O . GLY A 1 252 ? -2.73 19.70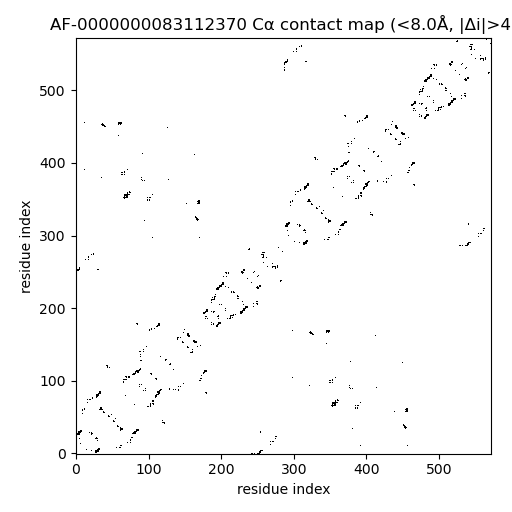3 16.812 1 97.5 252 GLY A O 1
ATOM 1980 N N . ILE A 1 253 ? -1.444 18.328 18.109 1 96.81 253 ILE A N 1
ATOM 1981 C CA . ILE A 1 253 ? -0.189 18.812 17.547 1 96.81 253 ILE A CA 1
ATOM 1982 C C . ILE A 1 253 ? 0.583 17.641 16.922 1 96.81 253 ILE A C 1
ATOM 1984 O O . ILE A 1 253 ? 0.468 16.5 17.375 1 96.81 253 ILE A O 1
ATOM 1988 N N . ILE A 1 254 ? 1.285 17.891 15.883 1 96.69 254 ILE A N 1
ATOM 1989 C CA . ILE A 1 254 ? 2.266 16.984 15.289 1 96.69 254 ILE A CA 1
ATOM 1990 C C . ILE A 1 254 ? 3.676 17.453 15.648 1 96.69 254 ILE A C 1
ATOM 1992 O O . ILE A 1 254 ? 4.035 18.609 15.43 1 96.69 254 ILE A O 1
ATOM 1996 N N . THR A 1 255 ? 4.422 16.562 16.219 1 95.25 255 THR A N 1
ATOM 1997 C CA . THR A 1 255 ? 5.715 16.969 16.75 1 95.25 255 THR A CA 1
ATOM 1998 C C . THR A 1 255 ? 6.734 15.836 16.625 1 95.25 255 THR A C 1
ATOM 2000 O O . THR A 1 255 ? 6.383 14.719 16.25 1 95.25 255 THR A O 1
ATOM 2003 N N . MET A 1 256 ? 8.008 16.156 16.797 1 95.44 256 MET A N 1
ATOM 2004 C CA . MET A 1 256 ? 9.133 15.242 16.984 1 95.44 256 MET A CA 1
ATOM 2005 C C . MET A 1 256 ? 9.789 15.453 18.344 1 95.44 256 MET A C 1
ATOM 2007 O O . MET A 1 256 ? 10.75 16.219 18.469 1 95.44 256 MET A O 1
ATOM 2011 N N . PRO A 1 257 ? 9.305 14.703 19.281 1 95.94 257 PRO A N 1
ATOM 2012 C CA . PRO A 1 257 ? 9.664 15.016 20.656 1 95.94 257 PRO A CA 1
ATOM 2013 C C . PRO A 1 257 ? 11.164 14.961 20.906 1 95.94 257 PRO A C 1
ATOM 2015 O O . PRO A 1 257 ? 11.703 15.766 21.688 1 95.94 257 PRO A O 1
ATOM 2018 N N . TRP A 1 258 ? 11.891 14.062 20.266 1 95.69 258 TRP A N 1
ATOM 2019 C CA . TRP A 1 258 ? 13.312 13.836 20.531 1 95.69 258 TRP A CA 1
ATOM 2020 C C . TRP A 1 258 ? 14.141 15.047 20.109 1 95.69 258 TRP A C 1
ATOM 2022 O O . TRP A 1 258 ? 15.258 15.234 20.594 1 95.69 258 TRP A O 1
ATOM 2032 N N . LEU A 1 259 ? 13.617 15.891 19.312 1 93.06 259 LEU A N 1
ATOM 2033 C CA . LEU A 1 259 ? 14.367 17.062 18.859 1 93.06 259 LEU A CA 1
ATOM 2034 C C . LEU A 1 259 ? 14.57 18.047 20 1 93.06 259 LEU A C 1
ATOM 2036 O O . LEU A 1 259 ? 15.492 18.859 19.969 1 93.06 259 LEU A O 1
ATOM 2040 N N . PHE A 1 260 ? 13.742 18 21 1 92.69 260 PHE A N 1
ATOM 2041 C CA . PHE A 1 260 ? 13.844 18.891 22.141 1 92.69 260 PHE A CA 1
ATOM 2042 C C . PHE A 1 260 ? 14.969 18.453 23.062 1 92.69 260 PHE A C 1
ATOM 2044 O O . PHE A 1 260 ? 15.383 19.203 23.953 1 92.69 260 PHE A O 1
ATOM 2051 N N . TYR A 1 261 ? 15.492 17.234 22.859 1 94.5 261 TYR A N 1
ATOM 2052 C CA . TYR A 1 261 ? 16.391 16.688 23.859 1 94.5 261 TYR A CA 1
ATOM 2053 C C . TYR A 1 261 ? 17.688 16.203 23.219 1 94.5 261 TYR A C 1
ATOM 2055 O O . TYR A 1 261 ? 18.766 16.297 23.828 1 94.5 261 TYR A O 1
ATOM 2063 N N . SER A 1 262 ? 17.672 15.539 22.047 1 93.12 262 SER A N 1
ATOM 2064 C CA . SER A 1 262 ? 18.828 14.828 21.516 1 93.12 262 SER A CA 1
ATOM 2065 C C . SER A 1 262 ? 19.188 15.344 20.125 1 93.12 262 SER A C 1
ATOM 2067 O O . SER A 1 262 ? 20.203 14.93 19.547 1 93.12 262 SER A O 1
ATOM 2069 N N . GLY A 1 263 ? 18.375 16.203 19.531 1 86.88 263 GLY A N 1
ATOM 2070 C CA . GLY A 1 263 ? 18.672 16.766 18.219 1 86.88 263 GLY A CA 1
ATOM 2071 C C . GLY A 1 263 ? 18.281 15.852 17.078 1 86.88 263 GLY A C 1
ATOM 2072 O O . GLY A 1 263 ? 17.609 14.836 17.297 1 86.88 263 GLY A O 1
ATOM 2073 N N . SER A 1 264 ? 18.781 16.156 15.797 1 83.12 264 SER A N 1
ATOM 2074 C CA . SER A 1 264 ? 18.312 15.5 14.57 1 83.12 264 SER A CA 1
ATOM 2075 C C . SER A 1 264 ? 19.047 14.188 14.32 1 83.12 264 SER A C 1
ATOM 2077 O O . SER A 1 264 ? 18.547 13.32 13.609 1 83.12 264 SER A O 1
ATOM 2079 N N . ASP A 1 265 ? 20.172 13.984 14.922 1 86 265 ASP A N 1
ATOM 2080 C CA . ASP A 1 265 ? 20.969 12.781 14.688 1 86 265 ASP A CA 1
ATOM 2081 C C . ASP A 1 265 ? 20.766 11.758 15.805 1 86 265 ASP A C 1
ATOM 2083 O O . ASP A 1 265 ? 21.609 10.883 16.016 1 86 265 ASP A O 1
ATOM 2087 N N . ALA A 1 266 ? 19.672 11.883 16.469 1 92.75 266 ALA A N 1
ATOM 2088 C CA . ALA A 1 266 ? 19.375 11.031 17.609 1 92.75 266 ALA A CA 1
ATOM 2089 C C . ALA A 1 266 ? 19.297 9.562 17.188 1 92.75 266 ALA A C 1
ATOM 2091 O O . ALA A 1 266 ? 18.781 9.242 16.125 1 92.75 266 ALA A O 1
ATOM 2092 N N . SER A 1 267 ? 19.906 8.664 18.031 1 95.69 267 SER A N 1
ATOM 2093 C CA . SER A 1 267 ? 19.703 7.227 17.859 1 95.69 267 SER A CA 1
ATOM 2094 C C . SER A 1 267 ? 18.266 6.828 18.156 1 95.69 267 SER A C 1
ATOM 2096 O O . SER A 1 267 ? 17.484 7.621 18.688 1 95.69 267 SER A O 1
ATOM 2098 N N . LEU A 1 268 ? 17.859 5.633 17.75 1 96.88 268 LEU A N 1
ATOM 2099 C CA . LEU A 1 268 ? 16.516 5.133 18.062 1 96.88 268 LEU A CA 1
ATOM 2100 C C . LEU A 1 268 ? 16.25 5.188 19.562 1 96.88 268 LEU A C 1
ATOM 2102 O O . LEU A 1 268 ? 15.172 5.613 19.984 1 96.88 268 LEU A O 1
ATOM 2106 N N . ALA A 1 269 ? 17.203 4.75 20.312 1 97.5 269 ALA A N 1
ATOM 2107 C CA . ALA A 1 269 ? 17.062 4.777 21.766 1 97.5 269 ALA A CA 1
ATOM 2108 C C . ALA A 1 269 ? 16.844 6.203 22.266 1 97.5 269 ALA A C 1
ATOM 2110 O O . ALA A 1 269 ? 16.031 6.438 23.156 1 97.5 269 ALA A O 1
ATOM 2111 N N . ASP A 1 270 ? 17.547 7.168 21.719 1 97.5 270 ASP A N 1
ATOM 2112 C CA . ASP A 1 270 ? 17.406 8.57 22.094 1 97.5 270 ASP A CA 1
ATOM 2113 C C . ASP A 1 270 ? 16.016 9.094 21.719 1 97.5 270 ASP A C 1
ATOM 2115 O O . ASP A 1 270 ? 15.43 9.883 22.453 1 97.5 270 ASP A O 1
ATOM 2119 N N . LYS A 1 271 ? 15.586 8.68 20.562 1 97.88 271 LYS A N 1
ATOM 2120 C CA . LYS A 1 271 ? 14.258 9.109 20.109 1 97.88 271 LYS A CA 1
ATOM 2121 C C . LYS A 1 271 ? 13.172 8.625 21.062 1 97.88 271 LYS A C 1
ATOM 2123 O O . LYS A 1 271 ? 12.32 9.398 21.484 1 97.88 271 LYS A O 1
ATOM 2128 N N . ILE A 1 272 ? 13.242 7.383 21.422 1 98.12 272 ILE A N 1
ATOM 2129 C CA . ILE A 1 272 ? 12.242 6.805 22.312 1 98.12 272 ILE A CA 1
ATOM 2130 C C . ILE A 1 272 ? 12.328 7.461 23.688 1 98.12 272 ILE A C 1
ATOM 2132 O O . ILE A 1 272 ? 11.305 7.781 24.297 1 98.12 272 ILE A O 1
ATOM 2136 N N . ASP A 1 273 ? 13.57 7.711 24.141 1 98.06 273 ASP A N 1
ATOM 2137 C CA . ASP A 1 273 ? 13.758 8.414 25.406 1 98.06 273 ASP A CA 1
ATOM 2138 C C . ASP A 1 273 ? 13.18 9.828 25.344 1 98.06 273 ASP A C 1
ATOM 2140 O O . ASP A 1 273 ? 12.562 10.297 26.297 1 98.06 273 ASP A O 1
ATOM 2144 N N . GLY A 1 274 ? 13.445 10.5 24.234 1 97.75 274 GLY A N 1
ATOM 2145 C CA . GLY A 1 274 ? 12.875 11.82 24.047 1 97.75 274 GLY A CA 1
ATOM 2146 C C . GLY A 1 274 ? 11.359 11.836 24.078 1 97.75 274 GLY A C 1
ATOM 2147 O O . GLY A 1 274 ? 10.758 12.766 24.641 1 97.75 274 GLY A O 1
ATOM 2148 N N . MET A 1 275 ? 10.742 10.852 23.5 1 98 275 MET A N 1
ATOM 2149 C CA . MET A 1 275 ? 9.289 10.734 23.547 1 98 275 MET A CA 1
ATOM 2150 C C . MET A 1 275 ? 8.797 10.586 24.984 1 98 275 MET A C 1
ATOM 2152 O O . MET A 1 275 ? 7.793 11.188 25.359 1 98 275 MET A O 1
ATOM 2156 N N . ARG A 1 276 ? 9.445 9.773 25.75 1 97.94 276 ARG A N 1
ATOM 2157 C CA . ARG A 1 276 ? 9.094 9.57 27.141 1 97.94 276 ARG A CA 1
ATOM 2158 C C . ARG A 1 276 ? 9.25 10.859 27.938 1 97.94 276 ARG A C 1
A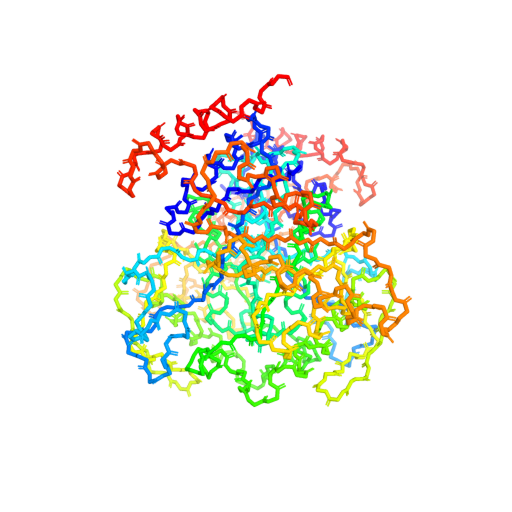TOM 2160 O O . ARG A 1 276 ? 8.352 11.25 28.688 1 97.94 276 ARG A O 1
ATOM 2167 N N . ARG A 1 277 ? 10.383 11.555 27.781 1 97.12 277 ARG A N 1
ATOM 2168 C CA . ARG A 1 277 ? 10.68 12.781 28.5 1 97.12 277 ARG A CA 1
ATOM 2169 C C . ARG A 1 277 ? 9.688 13.883 28.156 1 97.12 277 ARG A C 1
ATOM 2171 O O . ARG A 1 277 ? 9.266 14.648 29.031 1 97.12 277 ARG A O 1
ATOM 2178 N N . PHE A 1 278 ? 9.398 13.977 26.953 1 97.25 278 PHE A N 1
ATOM 2179 C CA . PHE A 1 278 ? 8.461 14.984 26.469 1 97.25 278 PHE A CA 1
ATOM 2180 C C . PHE A 1 278 ? 7.129 14.875 27.203 1 97.25 278 PHE A C 1
ATOM 2182 O O . PHE A 1 278 ? 6.594 15.875 27.688 1 97.25 278 PHE A O 1
ATOM 2189 N N . ARG A 1 279 ? 6.59 13.695 27.312 1 96.81 279 ARG A N 1
ATOM 2190 C CA . ARG A 1 279 ? 5.32 13.484 28 1 96.81 279 ARG A CA 1
ATOM 2191 C C . ARG A 1 279 ? 5.438 13.812 29.484 1 96.81 279 ARG A C 1
ATOM 2193 O O . ARG A 1 279 ? 4.539 14.43 30.062 1 96.81 279 ARG A O 1
ATOM 2200 N N . LYS A 1 280 ? 6.508 13.367 30.062 1 95.75 280 LYS A N 1
ATOM 2201 C CA . LYS A 1 280 ? 6.746 13.672 31.469 1 95.75 280 LYS A CA 1
ATOM 2202 C C . LYS A 1 280 ? 6.805 15.172 31.703 1 95.75 280 LYS A C 1
ATOM 2204 O O . LYS A 1 280 ? 6.145 15.688 32.625 1 95.75 280 LYS A O 1
ATOM 2209 N N . ASP A 1 281 ? 7.562 15.82 30.891 1 95.06 281 ASP A N 1
ATOM 2210 C CA . ASP A 1 281 ? 7.77 17.266 31.047 1 95.06 281 ASP A CA 1
ATOM 2211 C C . ASP A 1 281 ? 6.461 18.031 30.859 1 95.06 281 ASP A C 1
ATOM 2213 O O . ASP A 1 281 ? 6.266 19.078 31.469 1 95.06 281 ASP A O 1
ATOM 2217 N N . LEU A 1 282 ? 5.598 17.516 30.062 1 95 282 LEU A N 1
ATOM 2218 C CA . LEU A 1 282 ? 4.336 18.203 29.797 1 95 282 LEU A CA 1
ATOM 2219 C C . LEU A 1 282 ? 3.254 17.734 30.766 1 95 282 LEU A C 1
ATOM 2221 O O . LEU A 1 282 ? 2.131 18.25 30.734 1 95 282 LEU A O 1
ATOM 2225 N N . GLY A 1 283 ? 3.562 16.781 31.609 1 92.88 283 GLY A N 1
ATOM 2226 C CA . GLY A 1 283 ? 2.607 16.281 32.594 1 92.88 283 GLY A CA 1
ATOM 2227 C C . GLY A 1 283 ? 1.496 15.453 31.969 1 92.88 283 GLY A C 1
ATOM 2228 O O . GLY A 1 283 ? 0.343 15.531 32.406 1 92.88 283 GLY A O 1
ATOM 2229 N N . LEU A 1 284 ? 1.832 14.695 30.922 1 90.19 284 LEU A N 1
ATOM 2230 C CA . LEU A 1 284 ? 0.812 13.945 30.188 1 90.19 284 LEU A CA 1
ATOM 2231 C C . LEU A 1 284 ? 0.67 12.539 30.766 1 90.19 284 LEU A C 1
ATOM 2233 O O . LEU A 1 284 ? -0.202 11.773 30.344 1 90.19 284 LEU A O 1
ATOM 2237 N N . ASP A 1 285 ? 1.615 12.016 31.625 1 81.25 285 ASP A N 1
ATOM 2238 C CA . ASP A 1 285 ? 1.614 10.664 32.156 1 81.25 285 ASP A CA 1
ATOM 2239 C C . ASP A 1 285 ? 0.657 10.539 33.344 1 81.25 285 ASP A C 1
ATOM 2241 O O . ASP A 1 285 ? 0.402 9.438 33.844 1 81.25 285 ASP A O 1
ATOM 2245 N N . ASP A 1 286 ? -0.01 11.664 33.844 1 58.5 286 ASP A N 1
ATOM 2246 C CA . ASP A 1 286 ? -0.726 11.508 35.094 1 58.5 286 ASP A CA 1
ATOM 2247 C C . ASP A 1 286 ? -1.91 10.555 34.938 1 58.5 286 ASP A C 1
ATOM 2249 O O . ASP A 1 286 ? -2.51 10.477 33.875 1 58.5 286 ASP A O 1
ATOM 2253 N N . MET B 1 1 ? 10.492 -29.641 -1.673 1 93.31 1 MET B N 1
ATOM 2254 C CA . MET B 1 1 ? 9.359 -28.906 -2.221 1 93.31 1 MET B CA 1
ATOM 2255 C C . MET B 1 1 ? 8.859 -27.859 -1.233 1 93.31 1 MET B C 1
ATOM 2257 O O . MET B 1 1 ? 8.773 -28.109 -0.032 1 93.31 1 MET B O 1
ATOM 2261 N N . ARG B 1 2 ? 8.617 -26.656 -1.678 1 96.88 2 ARG B N 1
ATOM 2262 C CA . ARG B 1 2 ? 8.078 -25.578 -0.849 1 96.88 2 ARG B CA 1
ATOM 2263 C C . ARG B 1 2 ? 6.555 -25.578 -0.886 1 96.88 2 ARG B C 1
ATOM 2265 O O . ARG B 1 2 ? 5.949 -25.953 -1.893 1 96.88 2 ARG B O 1
ATOM 2272 N N . PHE B 1 3 ? 5.953 -25.172 0.178 1 98.06 3 PHE B N 1
ATOM 2273 C CA . PHE B 1 3 ? 4.5 -25.125 0.274 1 98.06 3 PHE B CA 1
ATOM 2274 C C . PHE B 1 3 ? 4.023 -23.719 0.632 1 98.06 3 PHE B C 1
ATOM 2276 O O . PHE B 1 3 ? 4.363 -23.203 1.695 1 98.06 3 PHE B O 1
ATOM 2283 N N . TYR B 1 4 ? 3.225 -23.156 -0.208 1 98.31 4 TYR B N 1
ATOM 2284 C CA . TYR B 1 4 ? 2.631 -21.844 -0.022 1 98.31 4 TYR B CA 1
ATOM 2285 C C . TYR B 1 4 ? 1.133 -21.938 0.242 1 98.31 4 TYR B C 1
ATOM 2287 O O . TYR B 1 4 ? 0.435 -22.719 -0.414 1 98.31 4 TYR B O 1
ATOM 2295 N N . VAL B 1 5 ? 0.635 -21.141 1.151 1 98.19 5 VAL B N 1
ATOM 2296 C CA . VAL B 1 5 ? -0.792 -21.094 1.457 1 98.19 5 VAL B CA 1
ATOM 2297 C C . VAL B 1 5 ? -1.445 -19.938 0.711 1 98.19 5 VAL B C 1
ATOM 2299 O O . VAL B 1 5 ? -1.053 -18.781 0.883 1 98.19 5 VAL B O 1
ATOM 2302 N N . SER B 1 6 ? -2.41 -20.219 -0.09 1 96.94 6 SER B N 1
ATOM 2303 C CA . SER B 1 6 ? -3.127 -19.172 -0.809 1 96.94 6 SER B CA 1
ATOM 2304 C C . SER B 1 6 ? -4.055 -18.406 0.122 1 96.94 6 SER B C 1
ATOM 2306 O O . SER B 1 6 ? -4.793 -19 0.908 1 96.94 6 SER B O 1
ATOM 2308 N N . THR B 1 7 ? -4.098 -17.078 -0.032 1 95.62 7 THR B N 1
ATOM 2309 C CA . THR B 1 7 ? -4.984 -16.234 0.759 1 95.62 7 THR B CA 1
ATOM 2310 C C . THR B 1 7 ? -6.18 -15.773 -0.073 1 95.62 7 THR B C 1
ATOM 2312 O O . THR B 1 7 ? -6.918 -14.875 0.335 1 95.62 7 THR B O 1
ATOM 2315 N N . ALA B 1 8 ? -6.367 -16.328 -1.202 1 93.19 8 ALA B N 1
ATOM 2316 C CA . ALA B 1 8 ? -7.457 -15.938 -2.094 1 93.19 8 ALA B CA 1
ATOM 2317 C C . ALA B 1 8 ? -8.812 -16.156 -1.435 1 93.19 8 ALA B C 1
ATOM 2319 O O . ALA B 1 8 ? -9.047 -17.188 -0.806 1 93.19 8 ALA B O 1
ATOM 2320 N N . PHE B 1 9 ? -9.711 -15.148 -1.51 1 90.56 9 PHE B N 1
ATOM 2321 C CA . PHE B 1 9 ? -11.125 -15.203 -1.173 1 90.56 9 PHE B CA 1
ATOM 2322 C C . PHE B 1 9 ? -11.32 -15.273 0.337 1 90.56 9 PHE B C 1
ATOM 2324 O O . PHE B 1 9 ? -12.414 -15.609 0.813 1 90.56 9 PHE B O 1
ATOM 2331 N N . LEU B 1 10 ? -10.336 -15.062 1.055 1 93.88 10 LEU B N 1
ATOM 2332 C CA . LEU B 1 10 ? -10.445 -15.039 2.508 1 93.88 10 LEU B CA 1
ATOM 2333 C C . LEU B 1 10 ? -10.828 -13.648 3 1 93.88 10 LEU B C 1
ATOM 2335 O O . LEU B 1 10 ? -10.516 -12.648 2.352 1 93.88 10 LEU B O 1
ATOM 2339 N N . ASN B 1 11 ? -11.531 -13.68 4.105 1 94.81 11 ASN B N 1
ATOM 2340 C CA . ASN B 1 11 ? -11.703 -12.414 4.824 1 94.81 11 ASN B CA 1
ATOM 2341 C C . ASN B 1 11 ? -10.359 -11.758 5.133 1 94.81 11 ASN B C 1
ATOM 2343 O O . ASN B 1 11 ? -9.43 -12.422 5.598 1 94.81 11 ASN B O 1
ATOM 2347 N N . THR B 1 12 ? -10.273 -10.484 4.84 1 96.88 12 THR B N 1
ATOM 2348 C CA . THR B 1 12 ? -9.008 -9.758 4.922 1 96.88 12 THR B CA 1
ATOM 2349 C C . THR B 1 12 ? -8.414 -9.867 6.324 1 96.88 12 THR B C 1
ATOM 2351 O O . THR B 1 12 ? -7.211 -10.117 6.477 1 96.88 12 THR B O 1
ATOM 2354 N N . ARG B 1 13 ? -9.164 -9.719 7.367 1 93.88 13 ARG B N 1
ATOM 2355 C CA . ARG B 1 13 ? -8.656 -9.805 8.727 1 93.88 13 ARG B CA 1
ATOM 2356 C C . ARG B 1 13 ? -8.203 -11.227 9.062 1 93.88 13 ARG B C 1
ATOM 2358 O O . ARG B 1 13 ? -7.223 -11.422 9.781 1 93.88 13 ARG B O 1
ATOM 2365 N N . GLU B 1 14 ? -8.867 -12.188 8.523 1 95.56 14 GLU B N 1
ATOM 2366 C CA . GLU B 1 14 ? -8.508 -13.586 8.758 1 95.56 14 GLU B CA 1
ATOM 2367 C C . GLU B 1 14 ? -7.164 -13.922 8.125 1 95.56 14 GLU B C 1
ATOM 2369 O O . GLU B 1 14 ? -6.445 -14.797 8.609 1 95.56 14 GLU B O 1
ATOM 2374 N N . THR B 1 15 ? -6.887 -13.211 7.086 1 97.88 15 THR B N 1
ATOM 2375 C CA . THR B 1 15 ? -5.645 -13.477 6.367 1 97.88 15 THR B CA 1
ATOM 2376 C C . THR B 1 15 ? -4.438 -13.242 7.273 1 97.88 15 THR B C 1
ATOM 2378 O O . THR B 1 15 ? -3.432 -13.953 7.164 1 97.88 15 THR B O 1
ATOM 2381 N N . ILE B 1 16 ? -4.496 -12.297 8.203 1 98.38 16 ILE B N 1
ATOM 2382 C CA . ILE B 1 16 ? -3.406 -12 9.133 1 98.38 16 ILE B CA 1
ATOM 2383 C C . ILE B 1 16 ? -3.174 -13.195 10.055 1 98.38 16 ILE B C 1
ATOM 2385 O O . ILE B 1 16 ? -2.033 -13.617 10.258 1 98.38 16 ILE B O 1
ATOM 2389 N N . GLU B 1 17 ? -4.246 -13.82 10.555 1 98.06 17 GLU B N 1
ATOM 2390 C CA . GLU B 1 17 ? -4.16 -14.984 11.43 1 98.06 17 GLU B CA 1
ATOM 2391 C C . GLU B 1 17 ? -3.658 -16.203 10.68 1 98.06 17 GLU B C 1
ATOM 2393 O O . GLU B 1 17 ? -2.895 -17.016 11.219 1 98.06 17 GLU B O 1
ATOM 2398 N N . ILE B 1 18 ? -4.109 -16.312 9.469 1 98.5 18 ILE B N 1
ATOM 2399 C CA . ILE B 1 18 ? -3.682 -17.422 8.625 1 98.5 18 ILE B CA 1
ATOM 2400 C C . ILE B 1 18 ? -2.178 -17.328 8.375 1 98.5 18 ILE B C 1
ATOM 2402 O O . ILE B 1 18 ? -1.466 -18.328 8.438 1 98.5 18 ILE B O 1
ATOM 2406 N N . ALA B 1 19 ? -1.672 -16.125 8.086 1 98.75 19 ALA B N 1
ATOM 2407 C CA . ALA B 1 19 ? -0.244 -15.922 7.852 1 98.75 19 ALA B CA 1
ATOM 2408 C C . ALA B 1 19 ? 0.569 -16.266 9.094 1 98.75 19 ALA B C 1
ATOM 2410 O O . ALA B 1 19 ? 1.613 -16.906 9.008 1 98.75 19 ALA B O 1
ATOM 2411 N N . ARG B 1 20 ? 0.088 -15.828 10.266 1 98.44 20 ARG B N 1
ATOM 2412 C CA . ARG B 1 20 ? 0.76 -16.156 11.523 1 98.44 20 ARG B CA 1
ATOM 2413 C C . ARG B 1 20 ? 0.848 -17.656 11.719 1 98.44 20 ARG B C 1
ATOM 2415 O O . ARG B 1 20 ? 1.915 -18.188 12.039 1 98.44 20 ARG B O 1
ATOM 2422 N N . ALA B 1 21 ? -0.296 -18.328 11.516 1 98.56 21 ALA B N 1
ATOM 2423 C CA . ALA B 1 21 ? -0.347 -19.781 11.672 1 98.56 21 ALA B CA 1
ATOM 2424 C C . ALA B 1 21 ? 0.577 -20.469 10.68 1 98.56 21 ALA B C 1
ATOM 2426 O O . ALA B 1 21 ? 1.282 -21.422 11.031 1 98.56 21 ALA B O 1
ATOM 2427 N N . ALA B 1 22 ? 0.547 -20.031 9.422 1 98.75 22 ALA B N 1
ATOM 2428 C CA . ALA B 1 22 ? 1.409 -20.609 8.391 1 98.75 22 ALA B CA 1
ATOM 2429 C C . ALA B 1 22 ? 2.881 -20.484 8.781 1 98.75 22 ALA B C 1
ATOM 2431 O O . ALA B 1 22 ? 3.656 -21.422 8.594 1 98.75 22 ALA B O 1
ATOM 2432 N N . ASP B 1 23 ? 3.254 -19.344 9.297 1 98.69 23 ASP B N 1
ATOM 2433 C CA . ASP B 1 23 ? 4.621 -19.094 9.758 1 98.69 23 ASP B CA 1
ATOM 2434 C C . ASP B 1 23 ? 5.008 -20.062 10.867 1 98.69 23 ASP B C 1
ATOM 2436 O O . ASP B 1 23 ? 6.059 -20.719 10.805 1 98.69 23 ASP B O 1
ATOM 2440 N N . GLU B 1 24 ? 4.16 -20.234 11.867 1 98.06 24 GLU B N 1
ATOM 2441 C CA . GLU B 1 24 ? 4.402 -21.078 13.039 1 98.06 24 GLU B CA 1
ATOM 2442 C C . GLU B 1 24 ? 4.449 -22.547 12.656 1 98.06 24 GLU B C 1
ATOM 2444 O O . GLU B 1 24 ? 5.23 -23.312 13.219 1 98.06 24 GLU B O 1
ATOM 2449 N N . LEU B 1 25 ? 3.645 -22.922 11.68 1 98.12 25 LEU B N 1
ATOM 2450 C CA . LEU B 1 25 ? 3.521 -24.328 11.297 1 98.12 25 LEU B CA 1
ATOM 2451 C C . LEU B 1 25 ? 4.648 -24.734 10.352 1 98.12 25 LEU B C 1
ATOM 2453 O O . LEU B 1 25 ? 4.84 -25.922 10.078 1 98.12 25 LEU B O 1
ATOM 2457 N N . GLY B 1 26 ? 5.332 -23.734 9.773 1 97.81 26 GLY B N 1
ATOM 2458 C CA . GLY B 1 26 ? 6.504 -24.047 8.977 1 97.81 26 GLY B CA 1
ATOM 2459 C C . GLY B 1 26 ? 6.238 -24.016 7.484 1 97.81 26 GLY B C 1
ATOM 2460 O O . GLY B 1 26 ? 6.992 -24.578 6.695 1 97.81 26 GLY B O 1
ATOM 2461 N N . TYR B 1 27 ? 5.168 -23.422 7.035 1 98.56 27 TYR B N 1
ATOM 2462 C CA . TYR B 1 27 ? 4.969 -23.188 5.609 1 98.56 27 TYR B CA 1
ATOM 2463 C C . TYR B 1 27 ? 5.996 -22.203 5.074 1 98.56 27 TYR B C 1
ATOM 2465 O O . TYR B 1 27 ? 6.582 -21.422 5.836 1 98.56 27 TYR B O 1
ATOM 2473 N N . ASP B 1 28 ? 6.191 -22.25 3.781 1 98.56 28 ASP B N 1
ATOM 2474 C CA . ASP B 1 28 ? 7.27 -21.469 3.174 1 98.56 28 ASP B CA 1
ATOM 2475 C C . ASP B 1 28 ? 6.793 -20.078 2.797 1 98.56 28 ASP B C 1
ATOM 2477 O O . ASP B 1 28 ? 7.586 -19.125 2.764 1 98.56 28 ASP B O 1
ATOM 2481 N N . GLY B 1 29 ? 5.516 -19.938 2.541 1 98.69 29 GLY B N 1
ATOM 2482 C CA . GLY B 1 29 ? 5.023 -18.625 2.148 1 98.69 29 GLY B CA 1
ATOM 2483 C C . GLY B 1 29 ? 3.516 -18.578 2.004 1 98.69 29 GLY B C 1
ATOM 2484 O O . GLY B 1 29 ? 2.824 -19.562 2.27 1 98.69 29 GLY B O 1
ATOM 2485 N N . VAL B 1 30 ? 3.006 -17.391 1.637 1 98.75 30 VAL B N 1
ATOM 2486 C CA . VAL B 1 30 ? 1.604 -17.188 1.286 1 98.75 30 VAL B CA 1
ATOM 2487 C C . VAL B 1 30 ? 1.504 -16.594 -0.12 1 98.75 30 VAL B C 1
ATOM 2489 O O . VAL B 1 30 ? 2.344 -15.797 -0.525 1 98.75 30 VAL B O 1
ATOM 2492 N N . GLY B 1 31 ? 0.522 -17.109 -0.882 1 98.56 31 GLY B N 1
ATOM 2493 C CA . GLY B 1 31 ? 0.169 -16.531 -2.174 1 98.56 31 GLY B CA 1
ATOM 2494 C C . GLY B 1 31 ? -0.927 -15.492 -2.086 1 98.56 31 GLY B C 1
ATOM 2495 O O . GLY B 1 31 ? -1.977 -15.734 -1.485 1 98.56 31 GLY B O 1
ATOM 2496 N N . ILE B 1 32 ? -0.68 -14.328 -2.674 1 98.44 32 ILE B N 1
ATOM 2497 C CA . ILE B 1 32 ? -1.576 -13.188 -2.547 1 98.44 32 ILE B CA 1
ATOM 2498 C C . ILE B 1 32 ? -2.113 -12.797 -3.92 1 98.44 32 ILE B C 1
ATOM 2500 O O . ILE B 1 32 ? -1.349 -12.391 -4.801 1 98.44 32 ILE B O 1
ATOM 2504 N N . PRO B 1 33 ? -3.393 -12.859 -4.117 1 95.94 33 PRO B N 1
ATOM 2505 C CA . PRO B 1 33 ? -3.959 -12.453 -5.406 1 95.94 33 PRO B CA 1
ATOM 2506 C C . PRO B 1 33 ? -4.109 -10.938 -5.531 1 95.94 33 PRO B C 1
ATOM 2508 O O . PRO B 1 33 ? -3.828 -10.203 -4.582 1 95.94 33 PRO B O 1
ATOM 2511 N N . ASP B 1 34 ? -4.551 -10.5 -6.777 1 94.75 34 ASP B N 1
ATOM 2512 C CA . ASP B 1 34 ? -4.641 -9.07 -7.047 1 94.75 34 ASP B CA 1
ATOM 2513 C C . ASP B 1 34 ? -5.875 -8.75 -7.887 1 94.75 34 ASP B C 1
ATOM 2515 O O . ASP B 1 34 ? -6.105 -9.367 -8.93 1 94.75 34 ASP B O 1
ATOM 2519 N N . HIS B 1 35 ? -6.699 -7.898 -7.453 1 94.94 35 HIS B N 1
ATOM 2520 C CA . HIS B 1 35 ? -7.746 -7.16 -8.156 1 94.94 35 HIS B CA 1
ATOM 2521 C C . HIS B 1 35 ? -8.023 -5.824 -7.473 1 94.94 35 HIS B C 1
ATOM 2523 O O . HIS B 1 35 ? -7.922 -5.715 -6.246 1 94.94 35 HIS B O 1
ATOM 2529 N N . VAL B 1 36 ? -8.406 -4.898 -8.297 1 96.94 36 VAL B N 1
ATOM 2530 C CA . VAL B 1 36 ? -8.641 -3.578 -7.719 1 96.94 36 VAL B CA 1
ATOM 2531 C C . VAL B 1 36 ? -10.125 -3.406 -7.41 1 96.94 36 VAL B C 1
ATOM 2533 O O . VAL B 1 36 ? -10.492 -2.936 -6.328 1 96.94 36 VAL B O 1
ATOM 2536 N N . VAL B 1 37 ? -10.914 -3.75 -8.375 1 97.31 37 VAL B N 1
ATOM 2537 C CA . VAL B 1 37 ? -12.367 -3.662 -8.273 1 97.31 37 VAL B CA 1
ATOM 2538 C C . VAL B 1 37 ? -13.008 -4.902 -8.906 1 97.31 37 VAL B C 1
ATOM 2540 O O . VAL B 1 37 ? -12.32 -5.703 -9.539 1 97.31 37 VAL B O 1
ATOM 2543 N N . ASN B 1 38 ? -14.227 -5.051 -8.602 1 97.25 38 ASN B N 1
ATOM 2544 C CA . ASN B 1 38 ? -15.047 -6.031 -9.305 1 97.25 38 ASN B CA 1
ATOM 2545 C C . ASN B 1 38 ? -16.188 -5.367 -10.062 1 97.25 38 ASN B C 1
ATOM 2547 O O . ASN B 1 38 ? -17.125 -4.832 -9.445 1 97.25 38 ASN B O 1
ATOM 2551 N N . LEU B 1 39 ? -16.109 -5.398 -11.383 1 97.25 39 LEU B N 1
ATOM 2552 C CA . LEU B 1 39 ? -17.172 -4.84 -12.211 1 97.25 39 LEU B CA 1
ATOM 2553 C C . LEU B 1 39 ? -18.359 -5.781 -12.266 1 97.25 39 LEU B C 1
ATOM 2555 O O . LEU B 1 39 ? -18.203 -7 -12.367 1 97.25 39 LEU B O 1
ATOM 2559 N N . GLU B 1 40 ? -19.547 -5.211 -12.234 1 96.56 40 GLU B N 1
ATOM 2560 C CA . GLU B 1 40 ? -20.734 -6.051 -12.281 1 96.56 40 GLU B CA 1
ATOM 2561 C C . GLU B 1 40 ? -20.812 -6.836 -13.594 1 96.56 40 GLU B C 1
ATOM 2563 O O . GLU B 1 40 ? -21.125 -8.031 -13.594 1 96.56 40 GLU B O 1
ATOM 2568 N N . THR B 1 41 ? -20.562 -6.129 -14.68 1 93.31 41 THR B N 1
ATOM 2569 C CA . THR B 1 41 ? -20.641 -6.73 -16 1 93.31 41 THR B CA 1
ATOM 2570 C C . THR B 1 41 ? -19.297 -6.594 -16.734 1 93.31 41 THR B C 1
ATOM 2572 O O . THR B 1 41 ? -18.641 -5.555 -16.641 1 93.31 41 THR B O 1
ATOM 2575 N N . LEU B 1 42 ? -18.906 -7.676 -17.312 1 93.31 42 LEU B N 1
ATOM 2576 C CA . LEU B 1 42 ? -17.703 -7.695 -18.125 1 93.31 42 LEU B CA 1
ATOM 2577 C C . LEU B 1 42 ? -17.984 -8.18 -19.531 1 93.31 42 LEU B C 1
ATOM 2579 O O . LEU B 1 42 ? -18.75 -9.141 -19.719 1 93.31 42 LEU B O 1
ATOM 2583 N N . ASP B 1 43 ? -17.453 -7.43 -20.469 1 93.56 43 ASP B N 1
ATOM 2584 C CA . ASP B 1 43 ? -17.484 -7.914 -21.859 1 93.56 43 ASP B CA 1
ATOM 2585 C C . ASP B 1 43 ? -16.344 -8.891 -22.125 1 93.56 43 ASP B C 1
ATOM 2587 O O . ASP B 1 43 ? -16.5 -9.82 -22.922 1 93.56 43 ASP B O 1
ATOM 2591 N N . THR B 1 44 ? -15.188 -8.695 -21.5 1 94.19 44 THR B N 1
ATOM 2592 C CA . THR B 1 44 ? -14.023 -9.562 -21.656 1 94.19 44 THR B CA 1
ATOM 2593 C C . THR B 1 44 ? -14.211 -10.859 -20.875 1 94.19 44 THR B C 1
ATOM 2595 O O . THR B 1 44 ? -14.336 -10.844 -19.641 1 94.19 44 THR B O 1
ATOM 2598 N N . PRO B 1 45 ? -14.227 -11.945 -21.578 1 92.69 45 PRO B N 1
ATOM 2599 C CA . PRO B 1 45 ? -14.398 -13.203 -20.859 1 92.69 45 PRO B CA 1
ATOM 2600 C C . PRO B 1 45 ? -13.219 -13.531 -19.953 1 92.69 45 PRO B C 1
ATOM 2602 O O . PRO B 1 45 ? -12.07 -13.266 -20.312 1 92.69 45 PRO B O 1
ATOM 2605 N N . TYR B 1 46 ? -13.523 -14.07 -18.781 1 92 46 TYR B N 1
ATOM 2606 C CA . TYR B 1 46 ? -12.484 -14.609 -17.906 1 92 46 TYR B CA 1
ATOM 2607 C C . TYR B 1 46 ? -11.789 -15.805 -18.547 1 92 46 TYR B C 1
ATOM 2609 O O . TYR B 1 46 ? -12.445 -16.781 -18.922 1 92 46 TYR B O 1
ATOM 2617 N N . PRO B 1 47 ? -10.492 -15.789 -18.625 1 89.25 47 PRO B N 1
ATOM 2618 C CA . PRO B 1 47 ? -9.812 -16.766 -19.484 1 89.25 47 PRO B CA 1
ATOM 2619 C C . PRO B 1 47 ? -9.531 -18.078 -18.766 1 89.25 47 PRO B C 1
ATOM 2621 O O . PRO B 1 47 ? -9.062 -19.031 -19.391 1 89.25 47 PRO B O 1
ATOM 2624 N N . TYR B 1 48 ? -9.844 -18.266 -17.516 1 85.81 48 TYR B N 1
ATOM 2625 C CA . TYR B 1 48 ? -9.344 -19.422 -16.781 1 85.81 48 TYR B CA 1
ATOM 2626 C C . TYR B 1 48 ? -10.469 -20.375 -16.438 1 85.81 48 TYR B C 1
ATOM 2628 O O . TYR B 1 48 ? -10.266 -21.359 -15.711 1 85.81 48 TYR B O 1
ATOM 2636 N N . THR B 1 49 ? -11.656 -20.016 -16.938 1 88.75 49 THR B N 1
ATOM 2637 C CA . THR B 1 49 ? -12.781 -20.953 -16.844 1 88.75 49 THR B CA 1
ATOM 2638 C C . THR B 1 49 ? -13.375 -21.219 -18.219 1 88.75 49 THR B C 1
ATOM 2640 O O . THR B 1 49 ? -13.297 -20.375 -19.109 1 88.75 49 THR B O 1
ATOM 2643 N N . LYS B 1 50 ? -14.008 -22.281 -18.375 1 88.88 50 LYS B N 1
ATOM 2644 C CA . LYS B 1 50 ? -14.547 -22.719 -19.672 1 88.88 50 LYS B CA 1
ATOM 2645 C C . LYS B 1 50 ? -15.688 -21.797 -20.109 1 88.88 50 LYS B C 1
ATOM 2647 O O . LYS B 1 50 ? -15.789 -21.453 -21.297 1 88.88 50 LYS B O 1
ATOM 2652 N N . ASP B 1 51 ? -16.469 -21.359 -19.234 1 92 51 ASP B N 1
ATOM 2653 C CA . ASP B 1 51 ? -17.641 -20.578 -19.594 1 92 51 ASP B CA 1
ATOM 2654 C C . ASP B 1 51 ? -17.344 -19.078 -19.547 1 92 51 ASP B C 1
ATOM 2656 O O . ASP B 1 51 ? -18.219 -18.25 -19.797 1 92 51 ASP B O 1
ATOM 2660 N N . GLY B 1 52 ? -16.125 -18.75 -19.141 1 91.19 52 GLY B N 1
ATOM 2661 C CA . GLY B 1 52 ? -15.711 -17.359 -19.141 1 91.19 52 GLY B CA 1
ATOM 2662 C C . GLY B 1 52 ? -16.141 -16.609 -17.891 1 91.19 52 GLY B C 1
ATOM 2663 O O . GLY B 1 52 ? -15.977 -15.391 -17.812 1 91.19 52 GLY B O 1
ATOM 2664 N N . GLN B 1 53 ? -16.734 -17.375 -16.953 1 90.62 53 GLN B N 1
ATOM 2665 C CA . GLN B 1 53 ? -17.188 -16.75 -15.711 1 90.62 53 GLN B CA 1
ATOM 2666 C C . GLN B 1 53 ? -16.062 -16.688 -14.68 1 90.62 53 GLN B C 1
ATOM 2668 O O . GLN B 1 53 ? -15.273 -17.625 -14.57 1 90.62 53 GLN B O 1
ATOM 2673 N N . ARG B 1 54 ? -16.047 -15.602 -13.891 1 91.81 54 ARG B N 1
ATOM 2674 C CA . ARG B 1 54 ? -15.047 -15.453 -12.836 1 91.81 54 ARG B CA 1
ATOM 2675 C C . ARG B 1 54 ? -15.211 -16.531 -11.766 1 91.81 54 ARG B C 1
ATOM 2677 O O . ARG B 1 54 ? -16.328 -16.984 -11.516 1 91.81 54 ARG B O 1
ATOM 2684 N N . ARG B 1 55 ? -14.125 -16.844 -11.062 1 89.06 55 ARG B N 1
ATOM 2685 C CA . ARG B 1 55 ? -14.102 -17.906 -10.062 1 89.06 55 ARG B CA 1
ATOM 2686 C C . ARG B 1 55 ? -14.578 -17.375 -8.711 1 89.06 55 ARG B C 1
ATOM 2688 O O . ARG B 1 55 ? -14.711 -18.141 -7.754 1 89.06 55 ARG B O 1
ATOM 2695 N N . TRP B 1 56 ? -14.789 -16.031 -8.555 1 91.69 56 TRP B N 1
ATOM 2696 C CA . TRP B 1 56 ? -15.156 -15.445 -7.273 1 91.69 56 TRP B CA 1
ATOM 2697 C C . TRP B 1 56 ? -16.531 -14.781 -7.355 1 91.69 56 TRP B C 1
ATOM 2699 O O . TRP B 1 56 ? -16.953 -14.352 -8.43 1 91.69 56 TRP B O 1
ATOM 2709 N N . GLN B 1 57 ? -17.172 -14.766 -6.27 1 92.88 57 GLN B N 1
ATOM 2710 C CA . GLN B 1 57 ? -18.5 -14.148 -6.172 1 92.88 57 GLN B CA 1
ATOM 2711 C C . GLN B 1 57 ? -18.391 -12.648 -5.957 1 92.88 57 GLN B C 1
ATOM 2713 O O . GLN B 1 57 ? -17.359 -12.148 -5.504 1 92.88 57 GLN B O 1
ATOM 2718 N N . PRO B 1 58 ? -19.484 -11.953 -6.348 1 96 58 PRO B N 1
ATOM 2719 C CA . PRO B 1 58 ? -19.516 -10.539 -5.957 1 96 58 PRO B CA 1
ATOM 2720 C C . PRO B 1 58 ? -19.234 -10.336 -4.469 1 96 58 PRO B C 1
ATOM 2722 O O . PRO B 1 58 ? -19.547 -11.203 -3.65 1 96 58 PRO B O 1
ATOM 2725 N N . PHE B 1 59 ? -18.547 -9.188 -4.191 1 97.12 59 PHE B N 1
ATOM 2726 C CA . PHE B 1 59 ? -18.266 -8.719 -2.838 1 97.12 59 PHE B CA 1
ATOM 2727 C C . PHE B 1 59 ? -17.219 -9.602 -2.162 1 97.12 59 PHE B C 1
ATOM 2729 O O . PHE B 1 59 ? -17.219 -9.734 -0.936 1 97.12 59 PHE B O 1
ATOM 2736 N N . THR B 1 60 ? -16.406 -10.32 -2.971 1 96.44 60 THR B N 1
ATOM 2737 C CA . THR B 1 60 ? -15.219 -11.016 -2.498 1 96.44 60 THR B CA 1
ATOM 2738 C C . THR B 1 60 ? -14.133 -10.016 -2.117 1 96.44 60 THR B C 1
ATOM 2740 O O . THR B 1 60 ? -13.906 -9.031 -2.828 1 96.44 60 THR B O 1
ATOM 2743 N N . ASP B 1 61 ? -13.406 -10.266 -1.027 1 97.31 61 ASP B N 1
ATOM 2744 C CA . ASP B 1 61 ? -12.312 -9.391 -0.613 1 97.31 61 ASP B CA 1
ATOM 2745 C C . ASP B 1 61 ? -11.133 -9.492 -1.58 1 97.31 61 ASP B C 1
ATOM 2747 O O . ASP B 1 61 ? -10.656 -10.586 -1.876 1 97.31 61 ASP B O 1
ATOM 2751 N N . TRP B 1 62 ? -10.664 -8.359 -2.018 1 97.5 62 TRP B N 1
ATOM 2752 C CA . TRP B 1 62 ? -9.43 -8.195 -2.775 1 97.5 62 TRP B CA 1
ATOM 2753 C C . TRP B 1 62 ? -8.562 -7.094 -2.176 1 97.5 62 TRP B C 1
ATOM 2755 O O . TRP B 1 62 ? -8.398 -6.031 -2.777 1 97.5 62 TRP B O 1
ATOM 2765 N N . PRO B 1 63 ? -7.996 -7.387 -1.01 1 98.56 63 PRO B N 1
ATOM 2766 C CA . PRO B 1 63 ? -7.184 -6.34 -0.389 1 98.56 63 PRO B CA 1
ATOM 2767 C C . PRO B 1 63 ? -5.977 -5.949 -1.237 1 98.56 63 PRO B C 1
ATOM 2769 O O . PRO B 1 63 ? -5.5 -6.75 -2.047 1 98.56 63 PRO B O 1
ATOM 2772 N N . ASP B 1 64 ? -5.535 -4.656 -1.099 1 98.69 64 ASP B N 1
ATOM 2773 C CA . ASP B 1 64 ? -4.266 -4.266 -1.704 1 98.69 64 ASP B CA 1
ATOM 2774 C C . ASP B 1 64 ? -3.141 -5.199 -1.267 1 98.69 64 ASP B C 1
ATOM 2776 O O . ASP B 1 64 ? -2.881 -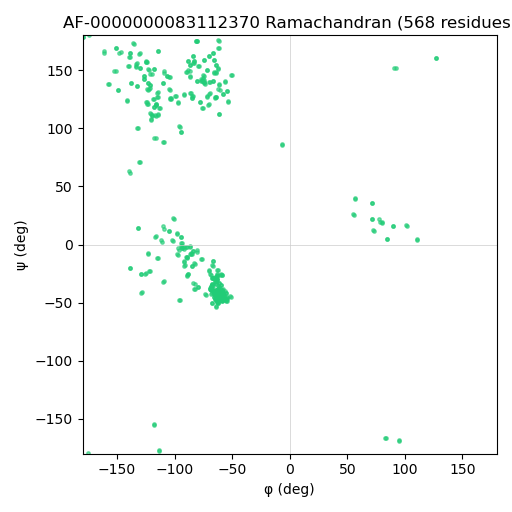5.352 -0.071 1 98.69 64 ASP B O 1
ATOM 2780 N N . PRO B 1 65 ? -2.49 -5.793 -2.199 1 98.75 65 PRO B N 1
ATOM 2781 C CA . PRO B 1 65 ? -1.527 -6.832 -1.829 1 98.75 65 PRO B CA 1
ATOM 2782 C C . PRO B 1 65 ? -0.357 -6.289 -1.014 1 98.75 65 PRO B C 1
ATOM 2784 O O . PRO B 1 65 ? 0.146 -6.973 -0.118 1 98.75 65 PRO B O 1
ATOM 2787 N N . TRP B 1 66 ? 0.053 -5.094 -1.278 1 98.88 66 TRP B N 1
ATOM 2788 C CA . TRP B 1 66 ? 1.272 -4.59 -0.657 1 98.88 66 TRP B CA 1
ATOM 2789 C C . TRP B 1 66 ? 0.992 -4.062 0.747 1 98.88 66 TRP B C 1
ATOM 2791 O O . TRP B 1 66 ? 1.816 -4.215 1.65 1 98.88 66 TRP B O 1
ATOM 2801 N N . VAL B 1 67 ? -0.158 -3.422 0.892 1 98.88 67 VAL B N 1
ATOM 2802 C CA . VAL B 1 67 ? -0.59 -3.062 2.238 1 98.88 67 VAL B CA 1
ATOM 2803 C C . VAL B 1 67 ? -0.708 -4.32 3.098 1 98.88 67 VAL B C 1
ATOM 2805 O O . VAL B 1 67 ? -0.25 -4.34 4.242 1 98.88 67 VAL B O 1
ATOM 2808 N N . LEU B 1 68 ? -1.268 -5.336 2.523 1 98.88 68 LEU B N 1
ATOM 2809 C CA . LEU B 1 68 ? -1.426 -6.609 3.211 1 98.88 68 LEU B CA 1
ATOM 2810 C C . LEU B 1 68 ? -0.069 -7.211 3.564 1 98.88 68 LEU B C 1
ATOM 2812 O O . LEU B 1 68 ? 0.12 -7.719 4.672 1 98.88 68 LEU B O 1
ATOM 2816 N N . VAL B 1 69 ? 0.908 -7.156 2.652 1 98.94 69 VAL B N 1
ATOM 2817 C CA . VAL B 1 69 ? 2.248 -7.672 2.906 1 98.94 69 VAL B CA 1
ATOM 2818 C C . VAL B 1 69 ? 2.896 -6.891 4.047 1 98.94 69 VAL B C 1
ATOM 2820 O O . VAL B 1 69 ? 3.516 -7.48 4.938 1 98.94 69 VAL B O 1
ATOM 2823 N N . GLY B 1 70 ? 2.75 -5.523 4 1 98.81 70 GLY B N 1
ATOM 2824 C CA . GLY B 1 70 ? 3.244 -4.746 5.125 1 98.81 70 GLY B CA 1
ATOM 2825 C C . GLY B 1 70 ? 2.736 -5.242 6.465 1 98.81 70 GLY B C 1
ATOM 2826 O O . GLY B 1 70 ? 3.512 -5.402 7.41 1 98.81 70 GLY B O 1
ATOM 2827 N N . ALA B 1 71 ? 1.504 -5.531 6.531 1 98.88 71 ALA B N 1
ATOM 2828 C CA . ALA B 1 71 ? 0.869 -6.008 7.758 1 98.88 71 ALA B CA 1
ATOM 2829 C C . ALA B 1 71 ? 1.376 -7.395 8.141 1 98.88 71 ALA B C 1
ATOM 2831 O O . ALA B 1 71 ? 1.858 -7.602 9.25 1 98.88 71 ALA B O 1
ATOM 2832 N N . MET B 1 72 ? 1.36 -8.344 7.195 1 98.88 72 MET B N 1
ATOM 2833 C CA . MET B 1 72 ? 1.722 -9.727 7.48 1 98.88 72 MET B CA 1
ATOM 2834 C C . MET B 1 72 ? 3.191 -9.836 7.871 1 98.88 72 MET B C 1
ATOM 2836 O O . MET B 1 72 ? 3.561 -10.68 8.688 1 98.88 72 MET B O 1
ATOM 2840 N N . ALA B 1 73 ? 4.008 -8.977 7.312 1 98.69 73 ALA B N 1
ATOM 2841 C CA . ALA B 1 73 ? 5.441 -9 7.594 1 98.69 73 ALA B CA 1
ATOM 2842 C C . ALA B 1 73 ? 5.711 -8.781 9.078 1 98.69 73 ALA B C 1
ATOM 2844 O O . ALA B 1 73 ? 6.715 -9.273 9.609 1 98.69 73 ALA B O 1
ATOM 2845 N N . GLN B 1 74 ? 4.809 -8.117 9.789 1 98.38 74 GLN B N 1
ATOM 2846 C CA . GLN B 1 74 ? 5.055 -7.742 11.18 1 98.38 74 GLN B CA 1
ATOM 2847 C C . GLN B 1 74 ? 4.598 -8.844 12.133 1 98.38 74 GLN B C 1
ATOM 2849 O O . GLN B 1 74 ? 4.938 -8.828 13.32 1 98.38 74 GLN B O 1
ATOM 2854 N N . VAL B 1 75 ? 3.873 -9.836 11.641 1 98.25 75 VAL B N 1
ATOM 2855 C CA . VAL B 1 75 ? 3.354 -10.867 12.523 1 98.25 75 VAL B CA 1
ATOM 2856 C C . VAL B 1 75 ? 3.959 -12.219 12.148 1 98.25 75 VAL B C 1
ATOM 2858 O O . VAL B 1 75 ? 3.475 -13.266 12.578 1 98.25 75 VAL B O 1
ATOM 2861 N N . THR B 1 76 ? 4.938 -12.227 11.211 1 98.69 76 THR B N 1
ATOM 2862 C CA . THR B 1 76 ? 5.648 -13.422 10.773 1 98.69 76 THR B CA 1
ATOM 2863 C C . THR B 1 76 ? 7.156 -13.203 10.812 1 98.69 76 THR B C 1
ATOM 2865 O O . THR B 1 76 ? 7.621 -12.055 10.82 1 98.69 76 THR B O 1
ATOM 2868 N N . SER B 1 77 ? 7.91 -14.266 10.742 1 97.94 77 SER B N 1
ATOM 2869 C CA . SER B 1 77 ? 9.359 -14.141 10.836 1 97.94 77 SER B CA 1
ATOM 2870 C C . SER B 1 77 ? 10.047 -14.797 9.641 1 97.94 77 SER B C 1
ATOM 2872 O O . SER B 1 77 ? 11.156 -14.398 9.258 1 97.94 77 SER B O 1
ATOM 2874 N N . ARG B 1 78 ? 9.406 -15.797 8.992 1 97.56 78 ARG B N 1
ATOM 2875 C CA . ARG B 1 78 ? 10.094 -16.562 7.961 1 97.56 78 ARG B CA 1
ATOM 2876 C C . ARG B 1 78 ? 9.266 -16.625 6.68 1 97.56 78 ARG B C 1
ATOM 2878 O O . ARG B 1 78 ? 9.812 -16.844 5.594 1 97.56 78 ARG B O 1
ATOM 2885 N N . LEU B 1 79 ? 8 -16.484 6.871 1 98.5 79 LEU B N 1
ATOM 2886 C CA . LEU B 1 79 ? 7.051 -16.672 5.781 1 98.5 79 LEU B CA 1
ATOM 2887 C C . LEU B 1 79 ? 7.359 -15.727 4.621 1 98.5 79 LEU B C 1
ATOM 2889 O O . LEU B 1 79 ? 7.559 -14.531 4.824 1 98.5 79 LEU B O 1
ATOM 2893 N N . ARG B 1 80 ? 7.457 -16.234 3.402 1 98.81 80 ARG B N 1
ATOM 2894 C CA . ARG B 1 80 ? 7.609 -15.414 2.207 1 98.81 80 ARG B CA 1
ATOM 2895 C C . ARG B 1 80 ? 6.25 -14.977 1.667 1 98.81 80 ARG B C 1
ATOM 2897 O O . ARG B 1 80 ? 5.234 -15.625 1.926 1 98.81 80 ARG B O 1
ATOM 2904 N N . PHE B 1 81 ? 6.273 -13.875 0.964 1 98.94 81 PHE B N 1
ATOM 2905 C CA . PHE B 1 81 ? 5.059 -13.297 0.404 1 98.94 81 PHE B CA 1
ATOM 2906 C C . PHE B 1 81 ? 5.145 -13.227 -1.116 1 98.94 81 PHE B C 1
ATOM 2908 O O . PHE B 1 81 ? 5.926 -12.445 -1.663 1 98.94 81 PHE B O 1
ATOM 2915 N N . VAL B 1 82 ? 4.344 -14.031 -1.853 1 98.88 82 VAL B N 1
ATOM 2916 C CA . VAL B 1 82 ? 4.406 -14.039 -3.311 1 98.88 82 VAL B CA 1
ATOM 2917 C C . VAL B 1 82 ? 3.059 -13.609 -3.887 1 98.88 82 VAL B C 1
ATOM 2919 O O . VAL B 1 82 ? 2.01 -14.117 -3.484 1 98.88 82 VAL B O 1
ATOM 2922 N N . THR B 1 83 ? 3.074 -12.609 -4.719 1 98.75 83 THR B N 1
ATOM 2923 C CA . THR B 1 83 ? 1.851 -12.281 -5.441 1 98.75 83 THR B CA 1
ATOM 2924 C C . THR B 1 83 ? 1.583 -13.305 -6.547 1 98.75 83 THR B C 1
ATOM 2926 O O . THR B 1 83 ? 2.502 -13.703 -7.262 1 98.75 83 THR B O 1
ATOM 2929 N N . THR B 1 84 ? 0.268 -13.758 -6.805 1 97.38 84 THR B N 1
ATOM 2930 C CA . THR B 1 84 ? -0.076 -14.812 -7.746 1 97.38 84 THR B CA 1
ATOM 2931 C C . THR B 1 84 ? -1.338 -14.453 -8.523 1 97.38 84 THR B C 1
ATOM 2933 O O . THR B 1 84 ? -2.4 -15.039 -8.297 1 97.38 84 THR B O 1
ATOM 2936 N N . VAL B 1 85 ? -1.288 -13.453 -9.25 1 97.19 85 VAL B N 1
ATOM 2937 C CA . VAL B 1 85 ? -0.158 -12.617 -9.648 1 97.19 85 VAL B CA 1
ATOM 2938 C C . VAL B 1 85 ? -0.572 -11.148 -9.641 1 97.19 85 VAL B C 1
ATOM 2940 O O . VAL B 1 85 ? -1.756 -10.828 -9.781 1 97.19 85 VAL B O 1
ATOM 2943 N N . TYR B 1 86 ? 0.315 -10.305 -9.461 1 98.5 86 TYR B N 1
ATOM 2944 C CA . TYR B 1 86 ? 0.189 -8.852 -9.531 1 98.5 86 TYR B CA 1
ATOM 2945 C C . TYR B 1 86 ? 0.238 -8.367 -10.969 1 98.5 86 TYR B C 1
ATOM 2947 O O . TYR B 1 86 ? 1.032 -8.859 -11.773 1 98.5 86 TYR B O 1
ATOM 2955 N N . ILE B 1 87 ? -0.584 -7.336 -11.383 1 98.44 87 ILE B N 1
ATOM 2956 C CA . ILE B 1 87 ? -0.635 -6.828 -12.75 1 98.44 87 ILE B CA 1
ATOM 2957 C C . ILE B 1 87 ? -0.025 -5.426 -12.797 1 98.44 87 ILE B C 1
ATOM 2959 O O . ILE B 1 87 ? -0.742 -4.426 -12.711 1 98.44 87 ILE B O 1
ATOM 2963 N N . PRO B 1 88 ? 1.264 -5.34 -12.984 1 97.81 88 PRO B N 1
ATOM 2964 C CA . PRO B 1 88 ? 1.897 -4.02 -12.992 1 97.81 88 PRO B CA 1
ATOM 2965 C C . PRO B 1 88 ? 1.4 -3.131 -14.125 1 97.81 88 PRO B C 1
ATOM 2967 O O . PRO B 1 88 ? 1.308 -1.91 -13.969 1 97.81 88 PRO B O 1
ATOM 2970 N N . GLY B 1 89 ? 0.991 -3.709 -15.25 1 97.62 89 GLY B N 1
ATOM 2971 C CA . GLY B 1 89 ? 0.602 -2.959 -16.438 1 97.62 89 GLY B CA 1
ATOM 2972 C C . GLY B 1 89 ? -0.66 -2.141 -16.234 1 97.62 89 GLY B C 1
ATOM 2973 O O . GLY B 1 89 ? -0.962 -1.251 -17.031 1 97.62 89 GLY B O 1
ATOM 2974 N N . MET B 1 90 ? -1.359 -2.42 -15.18 1 97.19 90 MET B N 1
ATOM 2975 C CA . MET B 1 90 ? -2.605 -1.721 -14.883 1 97.19 90 MET B CA 1
ATOM 2976 C C . MET B 1 90 ? -2.359 -0.542 -13.945 1 97.19 90 MET B C 1
ATOM 2978 O O . MET B 1 90 ? -3.305 0.117 -13.508 1 97.19 90 MET B O 1
ATOM 2982 N N . ARG B 1 91 ? -1.095 -0.229 -13.648 1 97.19 91 ARG B N 1
ATOM 2983 C CA . ARG B 1 91 ? -0.769 0.778 -12.648 1 97.19 91 ARG B CA 1
ATOM 2984 C C . ARG B 1 91 ? 0.394 1.652 -13.102 1 97.19 91 ARG B C 1
ATOM 2986 O O . ARG B 1 91 ? 1.114 1.296 -14.039 1 97.19 91 ARG B O 1
ATOM 2993 N N . ASN B 1 92 ? 0.511 2.854 -12.43 1 97.31 92 ASN B N 1
ATOM 2994 C CA . ASN B 1 92 ? 1.693 3.688 -12.617 1 97.31 92 ASN B CA 1
ATOM 2995 C C . ASN B 1 92 ? 2.951 3 -12.094 1 97.31 92 ASN B C 1
ATOM 2997 O O . ASN B 1 92 ? 2.984 2.551 -10.945 1 97.31 92 ASN B O 1
ATOM 3001 N N . PRO B 1 93 ? 3.969 2.898 -12.914 1 98 93 PRO B N 1
ATOM 3002 C CA . PRO B 1 93 ? 5.125 2.09 -12.523 1 98 93 PRO B CA 1
ATOM 3003 C C . PRO B 1 93 ? 5.887 2.686 -11.336 1 98 93 PRO B C 1
ATOM 3005 O O . PRO B 1 93 ? 6.516 1.951 -10.57 1 98 93 PRO B O 1
ATOM 3008 N N . TYR B 1 94 ? 5.867 4.043 -11.156 1 98.44 94 TYR B N 1
ATOM 3009 C CA . TYR B 1 94 ? 6.574 4.664 -10.039 1 98.44 94 TYR B CA 1
ATOM 3010 C C . TYR B 1 94 ? 5.852 4.402 -8.727 1 98.44 94 TYR B C 1
ATOM 3012 O O . TYR B 1 94 ? 6.484 4.07 -7.719 1 98.44 94 TYR B O 1
ATOM 3020 N N . SER B 1 95 ? 4.531 4.527 -8.75 1 97.88 95 SER B N 1
ATOM 3021 C CA . SER B 1 95 ? 3.736 4.172 -7.578 1 97.88 95 SER B CA 1
ATOM 3022 C C . SER B 1 95 ? 3.912 2.701 -7.219 1 97.88 95 SER B C 1
ATOM 3024 O O . SER B 1 95 ? 4.047 2.355 -6.043 1 97.88 95 SER B O 1
ATOM 3026 N N . THR B 1 96 ? 3.896 1.907 -8.227 1 98.31 96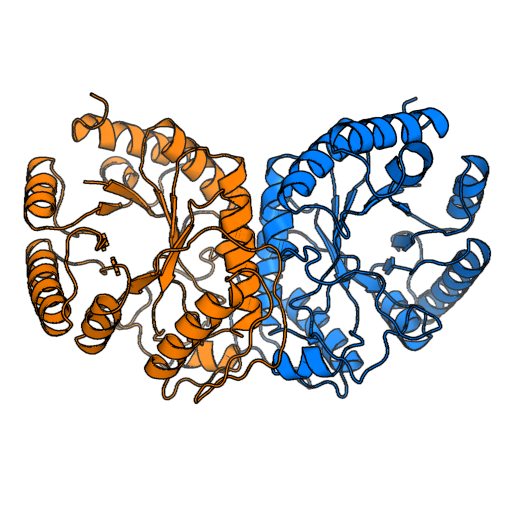 THR B N 1
ATOM 3027 C CA . THR B 1 96 ? 4.055 0.468 -8.047 1 98.31 96 THR B CA 1
ATOM 3028 C C . THR B 1 96 ? 5.418 0.142 -7.441 1 98.31 96 THR B C 1
ATOM 3030 O O . THR B 1 96 ? 5.508 -0.598 -6.461 1 98.31 96 THR B O 1
ATOM 3033 N N . ALA B 1 97 ? 6.445 0.693 -8.008 1 98.88 97 ALA B N 1
ATOM 3034 C CA . ALA B 1 97 ? 7.801 0.473 -7.512 1 98.88 97 ALA B CA 1
ATOM 3035 C C . ALA B 1 97 ? 7.926 0.896 -6.051 1 98.88 97 ALA B C 1
ATOM 3037 O O . ALA B 1 97 ? 8.547 0.196 -5.246 1 98.88 97 ALA B O 1
ATOM 3038 N N . LYS B 1 98 ? 7.344 2.004 -5.715 1 98.81 98 LYS B N 1
ATOM 3039 C CA . LYS B 1 98 ? 7.402 2.541 -4.355 1 98.81 98 LYS B CA 1
ATOM 3040 C C . LYS B 1 98 ? 6.73 1.597 -3.363 1 98.81 98 LYS B C 1
ATOM 3042 O O . LYS B 1 98 ? 7.305 1.265 -2.326 1 98.81 98 LYS B O 1
ATOM 3047 N N . ALA B 1 99 ? 5.547 1.162 -3.66 1 98.81 99 ALA B N 1
ATOM 3048 C CA . ALA B 1 99 ? 4.793 0.292 -2.762 1 98.81 99 ALA B CA 1
ATOM 3049 C C . ALA B 1 99 ? 5.5 -1.045 -2.568 1 98.81 99 ALA B C 1
ATOM 3051 O O . ALA B 1 99 ? 5.684 -1.5 -1.438 1 98.81 99 ALA B O 1
ATOM 3052 N N . ILE B 1 100 ? 5.938 -1.624 -3.676 1 98.94 100 ILE B N 1
ATOM 3053 C CA . ILE B 1 100 ? 6.613 -2.918 -3.641 1 98.94 100 ILE B CA 1
ATOM 3054 C C . ILE B 1 100 ? 7.93 -2.793 -2.873 1 98.94 100 ILE B C 1
ATOM 3056 O O . ILE B 1 100 ? 8.234 -3.625 -2.016 1 98.94 100 ILE B O 1
ATOM 3060 N N . GLY B 1 101 ? 8.695 -1.78 -3.203 1 98.88 101 GLY B N 1
ATOM 3061 C CA . GLY B 1 101 ? 9.953 -1.563 -2.506 1 98.88 101 GLY B CA 1
ATOM 3062 C C . GLY B 1 101 ? 9.781 -1.366 -1.012 1 98.88 101 GLY B C 1
ATOM 3063 O O . GLY B 1 101 ? 10.555 -1.907 -0.215 1 98.88 101 GLY B O 1
ATOM 3064 N N . THR B 1 102 ? 8.789 -0.58 -0.611 1 98.88 102 THR B N 1
ATOM 3065 C CA . THR B 1 102 ? 8.5 -0.369 0.803 1 98.88 102 THR B CA 1
ATOM 3066 C C . THR B 1 102 ? 8.141 -1.688 1.483 1 98.88 102 THR B C 1
ATOM 3068 O O . THR B 1 102 ? 8.648 -1.992 2.564 1 98.88 102 THR B O 1
ATOM 3071 N N . ALA B 1 103 ? 7.305 -2.484 0.84 1 98.94 103 ALA B N 1
ATOM 3072 C CA . ALA B 1 103 ? 6.926 -3.785 1.386 1 98.94 103 ALA B CA 1
ATOM 3073 C C . ALA B 1 103 ? 8.148 -4.684 1.556 1 98.94 103 ALA B C 1
ATOM 3075 O O . ALA B 1 103 ? 8.281 -5.379 2.566 1 98.94 103 ALA B O 1
ATOM 3076 N N . ALA B 1 104 ? 9.016 -4.664 0.583 1 98.94 104 ALA B N 1
ATOM 3077 C CA . ALA B 1 104 ? 10.219 -5.5 0.627 1 98.94 104 ALA B CA 1
ATOM 3078 C C . ALA B 1 104 ? 11.109 -5.109 1.801 1 98.94 104 ALA B C 1
ATOM 3080 O O . ALA B 1 104 ? 11.68 -5.973 2.471 1 98.94 104 ALA B O 1
ATOM 3081 N N . VAL B 1 105 ? 11.234 -3.818 2.047 1 98.81 105 VAL B N 1
ATOM 3082 C CA . VAL B 1 105 ? 12.031 -3.334 3.172 1 98.81 105 VAL B CA 1
ATOM 3083 C C . VAL B 1 105 ? 11.391 -3.777 4.484 1 98.81 105 VAL B C 1
ATOM 3085 O O . VAL B 1 105 ? 12.07 -4.336 5.352 1 98.81 105 VAL B O 1
ATOM 3088 N N . LEU B 1 106 ? 10.086 -3.598 4.605 1 98.75 106 LEU B N 1
ATOM 3089 C CA . LEU B 1 106 ? 9.375 -3.902 5.844 1 98.75 106 LEU B CA 1
ATOM 3090 C C . LEU B 1 106 ? 9.336 -5.406 6.094 1 98.75 106 LEU B C 1
ATOM 3092 O O . LEU B 1 106 ? 9.273 -5.848 7.242 1 98.75 106 LEU B O 1
ATOM 3096 N N . ALA B 1 107 ? 9.438 -6.211 5 1 98.62 107 ALA B N 1
ATOM 3097 C CA . ALA B 1 107 ? 9.391 -7.668 5.094 1 98.62 107 ALA B CA 1
ATOM 3098 C C . ALA B 1 107 ? 10.797 -8.258 5.18 1 98.62 107 ALA B C 1
ATOM 3100 O O . ALA B 1 107 ? 10.969 -9.477 5.18 1 98.62 107 ALA B O 1
ATOM 3101 N N . SER B 1 108 ? 11.836 -7.434 5.188 1 97.5 108 SER B N 1
ATOM 3102 C CA . SER B 1 108 ? 13.227 -7.848 5.316 1 97.5 108 SER B CA 1
ATOM 3103 C C . SER B 1 108 ? 13.617 -8.844 4.223 1 97.5 108 SER B C 1
ATOM 3105 O O . SER B 1 108 ? 14.188 -9.891 4.508 1 97.5 108 SER B O 1
ATOM 3107 N N . GLY B 1 109 ? 13.117 -8.586 2.996 1 97.88 109 GLY B N 1
ATOM 3108 C CA . GLY B 1 109 ? 13.578 -9.328 1.832 1 97.88 109 GLY B CA 1
ATOM 3109 C C . GLY B 1 109 ? 12.766 -10.578 1.562 1 97.88 109 GLY B C 1
ATOM 3110 O O . GLY B 1 109 ? 13.172 -11.43 0.77 1 97.88 109 GLY B O 1
ATOM 3111 N N . ARG B 1 110 ? 11.633 -10.734 2.111 1 98.75 110 ARG B N 1
ATOM 3112 C CA . ARG B 1 110 ? 10.844 -11.953 1.996 1 98.75 110 ARG B CA 1
ATOM 3113 C C . ARG B 1 110 ? 9.781 -11.812 0.911 1 98.75 110 ARG B C 1
ATOM 3115 O O . ARG B 1 110 ? 8.898 -12.672 0.786 1 98.75 110 ARG B O 1
ATOM 3122 N N . VAL B 1 111 ? 9.859 -10.711 0.109 1 98.88 111 VAL B N 1
ATOM 3123 C CA . VAL B 1 111 ? 8.898 -10.484 -0.964 1 98.88 111 VAL B CA 1
ATOM 3124 C C . VAL B 1 111 ? 9.359 -11.195 -2.232 1 98.88 111 VAL B C 1
ATOM 3126 O O . VAL B 1 111 ? 10.531 -11.109 -2.611 1 98.88 111 VAL B O 1
ATOM 3129 N N . GLU B 1 112 ? 8.477 -11.945 -2.85 1 98.88 112 GLU B N 1
ATOM 3130 C CA . GLU B 1 112 ? 8.602 -12.508 -4.191 1 98.88 112 GLU B CA 1
ATOM 3131 C C . GLU B 1 112 ? 7.527 -11.945 -5.121 1 98.88 112 GLU B C 1
ATOM 3133 O O . GLU B 1 112 ? 6.332 -12.102 -4.867 1 98.88 112 GLU B O 1
ATOM 3138 N N . LEU B 1 113 ? 7.969 -11.32 -6.168 1 98.94 113 LEU B N 1
ATOM 3139 C CA . LEU B 1 113 ? 7.035 -10.578 -7.012 1 98.94 113 LEU B CA 1
ATOM 3140 C C . LEU B 1 113 ? 6.562 -11.438 -8.18 1 98.94 113 LEU B C 1
ATOM 3142 O O . LEU B 1 113 ? 7.27 -11.578 -9.18 1 98.94 113 LEU B O 1
ATOM 3146 N N . GLY B 1 114 ? 5.398 -12.062 -8.031 1 98.88 114 GLY B N 1
ATOM 3147 C CA . GLY B 1 114 ? 4.73 -12.703 -9.156 1 98.88 114 GLY B CA 1
ATOM 3148 C C . GLY B 1 114 ? 3.879 -11.75 -9.969 1 98.88 114 GLY B C 1
ATOM 3149 O O . GLY B 1 114 ? 2.959 -11.117 -9.438 1 98.88 114 GLY B O 1
ATOM 3150 N N . ILE B 1 115 ? 4.129 -11.711 -11.25 1 98.75 115 ILE B N 1
ATOM 3151 C CA . ILE B 1 115 ? 3.432 -10.734 -12.086 1 98.75 115 ILE B CA 1
ATOM 3152 C C . ILE B 1 115 ? 2.725 -11.445 -13.234 1 98.75 115 ILE B C 1
ATOM 3154 O O . ILE B 1 115 ? 3.078 -12.578 -13.586 1 98.75 115 ILE B O 1
ATOM 3158 N N . GLY B 1 116 ? 1.737 -10.805 -13.766 1 97.88 116 GLY B N 1
ATOM 3159 C CA . GLY B 1 116 ? 1.079 -11.133 -15.016 1 97.88 116 GLY B CA 1
ATOM 3160 C C . GLY B 1 116 ? 0.817 -9.922 -15.891 1 97.88 116 GLY B C 1
ATOM 3161 O O . GLY B 1 116 ? 1.006 -8.781 -15.461 1 97.88 116 GLY B O 1
ATOM 3162 N N . VAL B 1 117 ? 0.336 -10.18 -17.125 1 97.19 117 VAL B N 1
ATOM 3163 C CA . VAL B 1 117 ? 0.115 -9.086 -18.062 1 97.19 117 VAL B CA 1
ATOM 3164 C C . VAL B 1 117 ? -1.319 -8.578 -17.938 1 97.19 117 VAL B C 1
ATOM 3166 O O . VAL B 1 117 ? -1.625 -7.453 -18.344 1 97.19 117 VAL B O 1
ATOM 3169 N N . GLY B 1 118 ? -2.152 -9.367 -17.375 1 96.19 118 GLY B N 1
ATOM 3170 C CA . GLY B 1 118 ? -3.537 -8.969 -17.172 1 96.19 118 GLY B CA 1
ATOM 3171 C C . GLY B 1 118 ? -4.449 -9.391 -18.312 1 96.19 118 GLY B C 1
ATOM 3172 O O . GLY B 1 118 ? -4.023 -9.43 -19.469 1 96.19 118 GLY B O 1
ATOM 3173 N N . TRP B 1 119 ? -5.766 -9.617 -18.031 1 95.06 119 TRP B N 1
ATOM 3174 C CA . TRP B 1 119 ? -6.699 -10.125 -19.031 1 95.06 119 TRP B CA 1
ATOM 3175 C C . TRP B 1 119 ? -7.867 -9.164 -19.219 1 95.06 119 TRP B C 1
ATOM 3177 O O . TRP B 1 119 ? -8.531 -9.18 -20.266 1 95.06 119 TRP B O 1
ATOM 3187 N N . CYS B 1 120 ? -8.133 -8.336 -18.219 1 96.56 120 CYS B N 1
ATOM 3188 C CA . CYS B 1 120 ? -9.406 -7.629 -18.125 1 96.56 120 CYS B CA 1
ATOM 3189 C C . CYS B 1 120 ? -9.305 -6.234 -18.719 1 96.56 120 CYS B C 1
ATOM 3191 O O . CYS B 1 120 ? -8.914 -5.285 -18.031 1 96.56 120 CYS B O 1
ATOM 3193 N N . ARG B 1 121 ? -9.789 -6.066 -19.922 1 97.38 121 ARG B N 1
ATOM 3194 C CA . ARG B 1 121 ? -9.711 -4.805 -20.656 1 97.38 121 ARG B CA 1
ATOM 3195 C C . ARG B 1 121 ? -10.453 -3.695 -19.922 1 97.38 121 ARG B C 1
ATOM 3197 O O . ARG B 1 121 ? -9.977 -2.559 -19.859 1 97.38 121 ARG B O 1
ATOM 3204 N N . GLU B 1 122 ? -11.594 -3.986 -19.375 1 96.69 122 GLU B N 1
ATOM 3205 C CA . GLU B 1 122 ? -12.422 -2.998 -18.688 1 96.69 122 GLU B CA 1
ATOM 3206 C C . GLU B 1 122 ? -11.711 -2.451 -17.453 1 96.69 122 GLU B C 1
ATOM 3208 O O . GLU B 1 122 ? -11.812 -1.263 -17.141 1 96.69 122 GLU B O 1
ATOM 3213 N N . GLU B 1 123 ? -11.008 -3.33 -16.734 1 96.75 123 GLU B N 1
ATOM 3214 C CA . GLU B 1 123 ? -10.273 -2.871 -15.562 1 96.75 123 GLU B CA 1
ATOM 3215 C C . GLU B 1 123 ? -9.102 -1.98 -15.961 1 96.75 123 GLU B C 1
ATOM 3217 O O . GLU B 1 123 ? -8.82 -0.982 -15.289 1 96.75 123 GLU B O 1
ATOM 3222 N N . PHE B 1 124 ? -8.398 -2.311 -17.062 1 97.5 124 PHE B N 1
ATOM 3223 C CA . PHE B 1 124 ? -7.355 -1.439 -17.594 1 97.5 124 PHE B CA 1
ATOM 3224 C C . PHE B 1 124 ? -7.906 -0.053 -17.891 1 97.5 124 PHE B C 1
ATOM 3226 O O . PHE B 1 124 ? -7.312 0.957 -17.516 1 97.5 124 PHE B O 1
ATOM 3233 N N . ALA B 1 125 ? -9.023 -0.037 -18.562 1 96.5 125 ALA B N 1
ATOM 3234 C CA . ALA B 1 125 ? -9.648 1.228 -18.938 1 96.5 125 ALA B CA 1
ATOM 3235 C C . ALA B 1 125 ? -10.008 2.055 -17.719 1 96.5 125 ALA B C 1
ATOM 3237 O O . ALA B 1 125 ? -9.742 3.258 -17.672 1 96.5 125 ALA B O 1
ATOM 3238 N N . LEU B 1 126 ? -10.555 1.369 -16.703 1 95.81 126 LEU B N 1
ATOM 3239 C CA . LEU B 1 126 ? -10.93 2.029 -15.461 1 95.81 126 LEU B CA 1
ATOM 3240 C C . LEU B 1 126 ? -9.711 2.637 -14.781 1 95.81 126 LEU B C 1
ATOM 3242 O O . LEU B 1 126 ? -9.789 3.736 -14.227 1 95.81 126 LEU B O 1
ATOM 3246 N N . MET B 1 127 ? -8.609 1.931 -14.898 1 96.44 127 MET B N 1
ATOM 3247 C CA . MET B 1 127 ? -7.371 2.332 -14.227 1 96.44 127 MET B CA 1
ATOM 3248 C C . MET B 1 127 ? -6.613 3.361 -15.055 1 96.44 127 MET B C 1
ATOM 3250 O O . MET B 1 127 ? -5.594 3.893 -14.609 1 96.44 127 MET B O 1
ATOM 3254 N N . GLY B 1 128 ? -7.078 3.646 -16.219 1 94.81 128 GLY B N 1
ATOM 3255 C CA . GLY B 1 128 ? -6.477 4.648 -17.094 1 94.81 128 GLY B CA 1
ATOM 3256 C C . GLY B 1 128 ? -5.258 4.137 -17.844 1 94.81 128 GLY B C 1
ATOM 3257 O O . GLY B 1 128 ? -4.383 4.918 -18.219 1 94.81 128 GLY B O 1
ATOM 3258 N N . GLU B 1 129 ? -5.098 2.842 -17.953 1 96.31 129 GLU B N 1
ATOM 3259 C CA . GLU B 1 129 ? -3.951 2.234 -18.625 1 96.31 129 GLU B CA 1
ATOM 3260 C C . GLU B 1 129 ? -4.363 1.586 -19.938 1 96.31 129 GLU B C 1
ATOM 3262 O O . GLU B 1 129 ? -5.492 1.112 -20.078 1 96.31 129 GLU B O 1
ATOM 3267 N N . ARG B 1 130 ? -3.457 1.577 -20.891 1 95.19 130 ARG B N 1
ATOM 3268 C CA . ARG B 1 130 ? -3.713 0.99 -22.203 1 95.19 130 ARG B CA 1
ATOM 3269 C C . ARG B 1 130 ? -3.662 -0.533 -22.141 1 95.19 130 ARG B C 1
ATOM 3271 O O . ARG B 1 130 ? -2.807 -1.103 -21.453 1 95.19 130 ARG B O 1
ATOM 3278 N N . PHE B 1 131 ? -4.551 -1.114 -22.875 1 97.12 131 PHE B N 1
ATOM 3279 C CA . PHE B 1 131 ? -4.578 -2.572 -22.938 1 97.12 131 PHE B CA 1
ATOM 3280 C C . PHE B 1 131 ? -3.666 -3.088 -24.047 1 97.12 131 PHE B C 1
ATOM 3282 O O . PHE B 1 131 ? -3.139 -4.199 -23.953 1 97.12 131 PHE B O 1
ATOM 3289 N N . ASP B 1 132 ? -3.459 -2.246 -25.016 1 96.56 132 ASP B N 1
ATOM 3290 C CA . ASP B 1 132 ? -2.594 -2.66 -26.125 1 96.56 132 ASP B CA 1
ATOM 3291 C C . ASP B 1 132 ? -1.132 -2.711 -25.672 1 96.56 132 ASP B C 1
ATOM 3293 O O . ASP B 1 132 ? -0.722 -1.973 -24.781 1 96.56 132 ASP B O 1
ATOM 3297 N N . ALA B 1 133 ? -0.363 -3.582 -26.266 1 97.06 133 A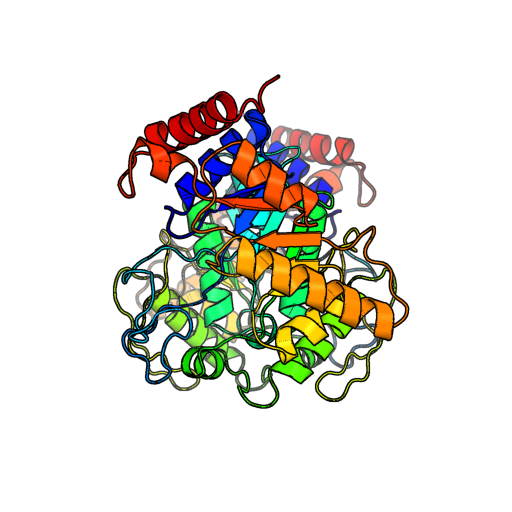LA B N 1
ATOM 3298 C CA . ALA B 1 133 ? 1.068 -3.744 -26.016 1 97.06 133 ALA B CA 1
ATOM 3299 C C . ALA B 1 133 ? 1.352 -3.982 -24.531 1 97.06 133 ALA B C 1
ATOM 3301 O O . ALA B 1 133 ? 2.438 -3.664 -24.047 1 97.06 133 ALA B O 1
ATOM 3302 N N . ARG B 1 134 ? 0.368 -4.527 -23.812 1 96.88 134 ARG B N 1
ATOM 3303 C CA . ARG B 1 134 ? 0.498 -4.664 -22.359 1 96.88 134 ARG B CA 1
ATOM 3304 C C . ARG B 1 134 ? 1.624 -5.629 -22 1 96.88 134 ARG B C 1
ATOM 3306 O O . ARG B 1 134 ? 2.26 -5.484 -20.953 1 96.88 134 ARG B O 1
ATOM 3313 N N . GLY B 1 135 ? 1.904 -6.586 -22.859 1 97.62 135 GLY B N 1
ATOM 3314 C CA . GLY B 1 135 ? 3.041 -7.457 -22.609 1 97.62 135 GLY B CA 1
ATOM 3315 C C . GLY B 1 135 ? 4.367 -6.723 -22.625 1 97.62 135 GLY B C 1
ATOM 3316 O O . GLY B 1 135 ? 5.125 -6.773 -21.641 1 97.62 135 GLY B O 1
ATOM 3317 N N . ARG B 1 136 ? 4.656 -5.984 -23.688 1 97.81 136 ARG B N 1
ATOM 3318 C CA . ARG B 1 136 ? 5.895 -5.223 -23.828 1 97.81 136 ARG B CA 1
ATOM 3319 C C . ARG B 1 136 ? 6 -4.152 -22.734 1 97.81 136 ARG B C 1
ATOM 3321 O O . ARG B 1 136 ? 7.086 -3.898 -22.219 1 97.81 136 ARG B O 1
ATOM 3328 N N . ARG B 1 137 ? 4.887 -3.562 -22.422 1 98.12 137 ARG B N 1
ATOM 3329 C CA . ARG B 1 137 ? 4.879 -2.555 -21.359 1 98.12 137 ARG B CA 1
ATOM 3330 C C . ARG B 1 137 ? 5.223 -3.174 -20.016 1 98.12 137 ARG B C 1
ATOM 3332 O O . ARG B 1 137 ? 5.973 -2.588 -19.234 1 98.12 137 ARG B O 1
ATOM 3339 N N . THR B 1 138 ? 4.672 -4.344 -19.781 1 98.56 138 THR B N 1
ATOM 3340 C CA . THR B 1 138 ? 4.977 -5.035 -18.531 1 98.56 138 THR B CA 1
ATOM 3341 C C . THR B 1 138 ? 6.465 -5.344 -18.438 1 98.56 138 THR B C 1
ATOM 3343 O O . THR B 1 138 ? 7.078 -5.141 -17.391 1 98.56 138 THR B O 1
ATOM 3346 N N . ASP B 1 139 ? 7.07 -5.805 -19.5 1 98.5 139 ASP B N 1
ATOM 3347 C CA . ASP B 1 139 ? 8.508 -6.066 -19.516 1 98.5 139 ASP B CA 1
ATOM 3348 C C . ASP B 1 139 ? 9.297 -4.805 -19.172 1 98.5 139 ASP B C 1
ATOM 3350 O O . ASP B 1 139 ? 10.234 -4.852 -18.375 1 98.5 139 ASP B O 1
ATOM 3354 N N . GLU B 1 140 ? 8.922 -3.711 -19.781 1 98.69 140 GLU B N 1
ATOM 3355 C CA . GLU B 1 140 ? 9.633 -2.455 -19.547 1 98.69 140 GLU B CA 1
ATOM 3356 C C . GLU B 1 140 ? 9.414 -1.944 -18.141 1 98.69 140 GLU B C 1
ATOM 3358 O O . GLU B 1 140 ? 10.312 -1.369 -17.531 1 98.69 140 GLU B O 1
ATOM 3363 N N . ILE B 1 141 ? 8.195 -2.148 -17.609 1 98.69 141 ILE B N 1
ATOM 3364 C CA . ILE B 1 141 ? 7.898 -1.752 -16.234 1 98.69 141 ILE B CA 1
ATOM 3365 C C . ILE B 1 141 ? 8.812 -2.502 -15.273 1 98.69 141 ILE B C 1
ATOM 3367 O O . ILE B 1 141 ? 9.359 -1.91 -14.336 1 98.69 141 ILE B O 1
ATOM 3371 N N . VAL B 1 142 ? 9.016 -3.76 -15.477 1 98.69 142 VAL B N 1
ATOM 3372 C CA . VAL B 1 142 ? 9.883 -4.562 -14.617 1 98.69 142 VAL B CA 1
ATOM 3373 C C . VAL B 1 142 ? 11.305 -4.02 -14.672 1 98.69 142 VAL B C 1
ATOM 3375 O O . VAL B 1 142 ? 11.953 -3.867 -13.633 1 98.69 142 VAL B O 1
ATOM 3378 N N . ALA B 1 143 ? 11.742 -3.701 -15.844 1 98.69 143 ALA B N 1
ATOM 3379 C CA . ALA B 1 143 ? 13.078 -3.129 -16 1 98.69 143 ALA B CA 1
ATOM 3380 C C . ALA B 1 143 ? 13.195 -1.801 -15.258 1 98.69 143 ALA B C 1
ATOM 3382 O O . ALA B 1 143 ? 14.188 -1.548 -14.57 1 98.69 143 ALA B O 1
ATOM 3383 N N . LEU B 1 144 ? 12.219 -0.979 -15.422 1 98.81 144 LEU B N 1
ATOM 3384 C CA . LEU B 1 144 ? 12.195 0.318 -14.75 1 98.81 144 LEU B CA 1
ATOM 3385 C C . LEU B 1 144 ? 12.188 0.151 -13.234 1 98.81 144 LEU B C 1
ATOM 3387 O O . LEU B 1 144 ? 12.945 0.824 -12.531 1 98.81 144 LEU B O 1
ATOM 3391 N N . MET B 1 145 ? 11.359 -0.744 -12.727 1 98.88 145 MET B N 1
ATOM 3392 C CA . MET B 1 145 ? 11.289 -0.963 -11.281 1 98.88 145 MET B CA 1
ATOM 3393 C C . MET B 1 145 ? 12.625 -1.437 -10.734 1 98.88 145 MET B C 1
ATOM 3395 O O . MET B 1 145 ? 13.094 -0.948 -9.703 1 98.88 145 MET B O 1
ATOM 3399 N N . LYS B 1 146 ? 13.266 -2.363 -11.422 1 98.69 146 LYS B N 1
ATOM 3400 C CA . LYS B 1 146 ? 14.578 -2.846 -10.992 1 98.69 146 LYS B CA 1
ATOM 3401 C C . LYS B 1 146 ? 15.586 -1.705 -10.938 1 98.69 146 LYS B C 1
ATOM 3403 O O . LYS B 1 146 ? 16.406 -1.642 -10.016 1 98.69 146 LYS B O 1
ATOM 3408 N N . ALA B 1 147 ? 15.508 -0.808 -11.898 1 98.75 147 ALA B N 1
ATOM 3409 C CA . ALA B 1 147 ? 16.391 0.357 -11.898 1 98.75 147 ALA B CA 1
ATOM 3410 C C . ALA B 1 147 ? 16.094 1.266 -10.711 1 98.75 147 ALA B C 1
ATOM 3412 O O . ALA B 1 147 ? 17.016 1.715 -10.023 1 98.75 147 ALA B O 1
ATOM 3413 N N . LEU B 1 148 ? 14.852 1.52 -10.469 1 98.81 148 LEU B N 1
ATOM 3414 C CA . LEU B 1 148 ? 14.422 2.41 -9.391 1 98.81 148 LEU B CA 1
ATOM 3415 C C . LEU B 1 148 ? 14.82 1.851 -8.031 1 98.81 148 LEU B C 1
ATOM 3417 O O . LEU B 1 148 ? 15.039 2.609 -7.086 1 98.81 148 LEU B O 1
ATOM 3421 N N . TRP B 1 149 ? 14.953 0.499 -7.934 1 98.75 149 TRP B N 1
ATOM 3422 C CA . TRP B 1 149 ? 15.219 -0.161 -6.66 1 98.75 149 TRP B CA 1
ATOM 3423 C C . TRP B 1 149 ? 16.719 -0.203 -6.371 1 98.75 149 TRP B C 1
ATOM 3425 O O . TRP B 1 149 ? 17.141 -0.607 -5.285 1 98.75 149 TRP B O 1
ATOM 3435 N N . GLN B 1 150 ? 17.547 0.164 -7.285 1 98.25 150 GLN B N 1
ATOM 3436 C CA . GLN B 1 150 ? 18.984 0.243 -7.043 1 98.25 150 GLN B CA 1
ATOM 3437 C C . GLN B 1 150 ? 19.328 1.458 -6.188 1 98.25 150 GLN B C 1
ATOM 3439 O O . GLN B 1 150 ? 18.688 2.504 -6.293 1 98.25 150 GLN B O 1
ATOM 3444 N N . PRO B 1 151 ? 20.344 1.295 -5.332 1 97.88 151 PRO B N 1
ATOM 3445 C CA . PRO B 1 151 ? 20.781 2.479 -4.594 1 97.88 151 PRO B CA 1
ATOM 3446 C C . PRO B 1 151 ? 21.344 3.57 -5.5 1 97.88 151 PRO B C 1
ATOM 3448 O O . PRO B 1 151 ? 21.922 3.27 -6.551 1 97.88 151 PRO B O 1
ATOM 3451 N N . GLY B 1 152 ? 21.156 4.836 -5.109 1 97.94 152 GLY B N 1
ATOM 3452 C CA . GLY B 1 152 ? 21.703 5.953 -5.852 1 97.94 152 GLY B CA 1
ATOM 3453 C C . GLY B 1 152 ? 20.734 6.562 -6.84 1 97.94 152 GLY B C 1
ATOM 3454 O O . GLY B 1 152 ? 19.516 6.332 -6.746 1 97.94 152 GLY B O 1
ATOM 3455 N N . TRP B 1 153 ? 21.234 7.43 -7.691 1 98.31 153 TRP B N 1
ATOM 3456 C CA . TRP B 1 153 ? 20.422 8.109 -8.695 1 98.31 153 TRP B CA 1
ATOM 3457 C C . TRP B 1 153 ? 20.078 7.176 -9.852 1 98.31 153 TRP B C 1
ATOM 3459 O O . TRP B 1 153 ? 20.922 6.379 -10.273 1 98.31 153 TRP B O 1
ATOM 3469 N N . THR B 1 154 ? 18.938 7.289 -10.359 1 98.25 154 THR B N 1
ATOM 3470 C CA . THR B 1 154 ? 18.453 6.484 -11.469 1 98.25 154 THR B CA 1
ATOM 3471 C C . THR B 1 154 ? 18.047 7.371 -12.641 1 98.25 154 THR B C 1
ATOM 3473 O O . THR B 1 154 ? 17.422 8.422 -12.445 1 98.25 154 THR B O 1
ATOM 3476 N N . GLU B 1 155 ? 18.406 6.965 -13.797 1 98.25 155 GLU B N 1
ATOM 3477 C CA . GLU B 1 155 ? 17.875 7.457 -15.062 1 98.25 155 GLU B CA 1
ATOM 3478 C C . GLU B 1 155 ? 17.375 6.309 -15.938 1 98.25 155 GLU B C 1
ATOM 3480 O O . GLU B 1 155 ? 17.938 5.211 -15.898 1 98.25 155 GLU B O 1
ATOM 3485 N N . PHE B 1 156 ? 16.359 6.539 -16.656 1 98.44 156 PHE B N 1
ATOM 3486 C CA . PHE B 1 156 ? 15.758 5.48 -17.469 1 98.44 156 PHE B CA 1
ATOM 3487 C C . PHE B 1 156 ? 15.125 6.055 -18.734 1 98.44 156 PHE B C 1
ATOM 3489 O O . PHE B 1 156 ? 14.422 7.066 -18.672 1 98.44 156 PHE B O 1
ATOM 3496 N N . GLU B 1 157 ? 15.398 5.461 -19.844 1 98.12 157 GLU B N 1
ATOM 3497 C CA . GLU B 1 157 ? 14.812 5.809 -21.141 1 98.12 157 GLU B CA 1
ATOM 3498 C C . GLU B 1 157 ? 14.305 4.57 -21.859 1 98.12 157 GLU B C 1
ATOM 3500 O O . GLU B 1 157 ? 15.086 3.85 -22.484 1 98.12 157 GLU B O 1
ATOM 3505 N N . GLY B 1 158 ? 13.039 4.391 -21.766 1 97.94 158 GLY B N 1
ATOM 3506 C CA . GLY B 1 158 ? 12.43 3.264 -22.453 1 97.94 158 GLY B CA 1
ATOM 3507 C C . GLY B 1 158 ? 11.508 3.684 -23.578 1 97.94 158 GLY B C 1
ATOM 3508 O O . GLY B 1 158 ? 11.453 4.863 -23.938 1 97.94 158 GLY B O 1
ATOM 3509 N N . GLU B 1 159 ? 10.875 2.672 -24.219 1 97.94 159 GLU B N 1
ATOM 3510 C CA . GLU B 1 159 ? 9.883 2.922 -25.266 1 97.94 159 GLU B CA 1
ATOM 3511 C C . GLU B 1 159 ? 8.633 3.582 -24.688 1 97.94 159 GLU B C 1
ATOM 3513 O O . GLU B 1 159 ? 8.055 4.477 -25.312 1 97.94 159 GLU B O 1
ATOM 3518 N N . PHE B 1 160 ? 8.242 3.164 -23.5 1 97.44 160 PHE B N 1
ATOM 3519 C CA . PHE B 1 160 ? 6.961 3.576 -22.938 1 97.44 160 PHE B CA 1
ATOM 3520 C C . PHE B 1 160 ? 7.172 4.535 -21.766 1 97.44 160 PHE B C 1
ATOM 3522 O O . PHE B 1 160 ? 6.324 5.391 -21.5 1 97.44 160 PHE B O 1
ATOM 3529 N N . TYR B 1 161 ? 8.273 4.371 -21.047 1 97.06 161 TYR B N 1
ATOM 3530 C CA . TYR B 1 161 ? 8.484 5.121 -19.812 1 97.06 161 TYR B CA 1
ATOM 3531 C C . TYR B 1 161 ? 9.859 5.781 -19.812 1 97.06 161 TYR B C 1
ATOM 3533 O O . TYR B 1 161 ? 10.797 5.277 -20.422 1 97.06 161 TYR B O 1
ATOM 3541 N N . ARG B 1 162 ? 9.898 6.934 -19.062 1 96.5 162 ARG B N 1
ATOM 3542 C CA . ARG B 1 162 ? 11.141 7.684 -18.875 1 96.5 162 ARG B CA 1
ATOM 3543 C C . ARG B 1 162 ? 11.273 8.156 -17.438 1 96.5 162 ARG B C 1
ATOM 3545 O O . ARG B 1 162 ? 10.289 8.547 -16.812 1 96.5 162 ARG B O 1
ATOM 3552 N N . ALA B 1 163 ? 12.398 8.062 -16.938 1 97 163 ALA B N 1
ATOM 3553 C CA . ALA B 1 163 ? 12.758 8.633 -15.648 1 97 163 ALA B CA 1
ATOM 3554 C C . ALA B 1 163 ? 13.898 9.633 -15.781 1 97 163 ALA B C 1
ATOM 3556 O O . ALA B 1 163 ? 15.023 9.258 -16.125 1 97 163 ALA B O 1
ATOM 3557 N N . PRO B 1 164 ? 13.586 10.93 -15.531 1 97.19 164 PRO B N 1
ATOM 3558 C CA . PRO B 1 164 ? 14.734 11.812 -15.352 1 97.19 164 PRO B CA 1
ATOM 3559 C C . PRO B 1 164 ? 15.617 11.414 -14.172 1 97.19 164 PRO B C 1
ATOM 3561 O O . PRO B 1 164 ? 15.312 10.445 -13.469 1 97.19 164 PRO B O 1
ATOM 3564 N N . ARG B 1 165 ? 16.781 12.18 -14.039 1 98.06 165 ARG B N 1
ATOM 3565 C CA . ARG B 1 165 ? 17.641 11.812 -12.914 1 98.06 165 ARG B CA 1
ATOM 3566 C C . ARG B 1 165 ? 16.906 11.992 -11.594 1 98.06 165 ARG B C 1
ATOM 3568 O O . ARG B 1 165 ? 16.547 13.109 -11.211 1 98.06 165 ARG B O 1
ATOM 3575 N N . LEU B 1 166 ? 16.594 10.82 -10.867 1 98.56 166 LEU B N 1
ATOM 3576 C CA . LEU B 1 166 ? 15.844 10.805 -9.617 1 98.56 166 LEU B CA 1
ATOM 3577 C C . LEU B 1 166 ? 16.266 9.625 -8.742 1 98.56 166 LEU B C 1
ATOM 3579 O O . LEU B 1 166 ? 17.062 8.781 -9.172 1 98.56 166 LEU B O 1
ATOM 3583 N N . GLU B 1 167 ? 15.82 9.664 -7.531 1 98.56 167 GLU B N 1
ATOM 3584 C CA . GLU B 1 167 ? 16.047 8.523 -6.652 1 98.56 167 GLU B CA 1
ATOM 3585 C C . GLU B 1 167 ? 14.781 8.133 -5.906 1 98.56 167 GLU B C 1
ATOM 3587 O O . GLU B 1 167 ? 13.867 8.953 -5.758 1 98.56 167 GLU B O 1
ATOM 3592 N N . MET B 1 168 ? 14.695 6.906 -5.551 1 98.56 168 MET B N 1
ATOM 3593 C CA . MET B 1 168 ? 13.602 6.344 -4.762 1 98.56 168 MET B CA 1
ATOM 3594 C C . MET B 1 168 ? 14.141 5.664 -3.504 1 98.56 168 MET B C 1
ATOM 3596 O O . MET B 1 168 ? 15.008 4.793 -3.584 1 98.56 168 MET B O 1
ATOM 3600 N N . GLN B 1 169 ? 13.625 6.164 -2.381 1 98.19 169 GLN B N 1
ATOM 3601 C CA . GLN B 1 169 ? 13.969 5.582 -1.088 1 98.19 169 GLN B CA 1
ATOM 3602 C C . GLN B 1 169 ? 12.719 5.125 -0.342 1 98.19 169 GLN B C 1
ATOM 3604 O O . GLN B 1 169 ? 11.641 5.695 -0.518 1 98.19 169 GLN B O 1
ATOM 3609 N N . PRO B 1 170 ? 12.875 4.066 0.507 1 98.25 170 PRO B N 1
ATOM 3610 C CA . PRO B 1 170 ? 14.109 3.361 0.838 1 98.25 170 PRO B CA 1
ATOM 3611 C C . PRO B 1 170 ? 14.523 2.359 -0.237 1 98.25 170 PRO B C 1
ATOM 3613 O O . PRO B 1 170 ? 13.672 1.838 -0.96 1 98.25 170 PRO B O 1
ATOM 3616 N N . THR B 1 171 ? 15.82 2.068 -0.349 1 98.44 171 THR B N 1
ATOM 3617 C CA . THR B 1 171 ? 16.328 1.011 -1.216 1 98.44 171 THR B CA 1
ATOM 3618 C C . THR B 1 171 ? 15.945 -0.364 -0.667 1 98.44 171 THR B C 1
ATOM 3620 O O . THR B 1 171 ? 16.328 -0.714 0.454 1 98.44 171 THR B O 1
ATOM 3623 N N . PRO B 1 172 ? 15.219 -1.128 -1.465 1 98.69 172 PRO B N 1
ATOM 3624 C CA . PRO B 1 172 ? 14.836 -2.451 -0.967 1 98.69 172 PRO B CA 1
ATOM 3625 C C . PRO B 1 172 ? 15.93 -3.498 -1.175 1 98.69 172 PRO B C 1
ATOM 3627 O O . PRO B 1 172 ? 16.828 -3.299 -1.99 1 98.69 172 PRO B O 1
ATOM 3630 N N . PRO B 1 173 ? 15.859 -4.598 -0.352 1 98.44 173 PRO B N 1
ATOM 3631 C CA . PRO B 1 173 ? 16.641 -5.773 -0.743 1 98.44 173 PRO B CA 1
ATOM 3632 C C . PRO B 1 173 ? 16.203 -6.348 -2.09 1 98.44 173 PRO B C 1
ATOM 3634 O O . PRO B 1 173 ? 15.195 -5.926 -2.646 1 98.44 173 PRO B O 1
ATOM 3637 N N . PRO B 1 174 ? 16.984 -7.277 -2.643 1 98.25 174 PRO B N 1
ATOM 3638 C CA . PRO B 1 174 ? 16.609 -7.859 -3.936 1 98.25 174 PRO B CA 1
ATOM 3639 C C . PRO B 1 174 ? 15.227 -8.484 -3.926 1 98.25 174 PRO B C 1
ATOM 3641 O O . PRO B 1 174 ? 14.836 -9.125 -2.945 1 98.25 174 PRO B O 1
ATOM 3644 N N . ILE B 1 175 ? 14.508 -8.305 -4.977 1 98.81 175 ILE B N 1
ATOM 3645 C CA . ILE B 1 175 ? 13.164 -8.836 -5.152 1 98.81 175 ILE B CA 1
ATOM 3646 C C . ILE B 1 175 ? 13.117 -9.742 -6.379 1 98.81 175 ILE B C 1
ATOM 3648 O O . ILE B 1 175 ? 13.211 -9.266 -7.516 1 98.81 175 ILE B O 1
ATOM 3652 N N . PRO B 1 176 ? 13.023 -11.039 -6.211 1 98.75 176 PRO B N 1
ATOM 3653 C CA . PRO B 1 176 ? 12.875 -11.906 -7.383 1 98.75 176 PRO B CA 1
ATOM 3654 C C . PRO B 1 176 ? 11.547 -11.688 -8.109 1 98.75 176 PRO B C 1
ATOM 3656 O O . PRO B 1 176 ? 10.531 -11.383 -7.473 1 98.75 176 PRO B O 1
ATOM 3659 N N . VAL B 1 177 ? 11.586 -11.875 -9.43 1 98.81 177 VAL B N 1
ATOM 3660 C CA . VAL B 1 177 ? 10.406 -11.688 -10.266 1 98.81 177 VAL B CA 1
ATOM 3661 C C . VAL B 1 177 ? 10.008 -13.008 -10.906 1 98.81 177 VAL B C 1
ATOM 3663 O O . VAL B 1 177 ? 10.812 -13.633 -11.602 1 98.81 177 VAL B O 1
ATOM 3666 N N . TYR B 1 178 ? 8.812 -13.438 -10.625 1 98.88 178 TYR B N 1
ATOM 3667 C CA . TYR B 1 178 ? 8.195 -14.594 -11.266 1 98.88 178 TYR B CA 1
ATOM 3668 C C . TYR B 1 178 ? 7.105 -14.164 -12.242 1 98.88 178 TYR B C 1
ATOM 3670 O O . TYR B 1 178 ? 6.395 -13.188 -11.992 1 98.88 178 TYR B O 1
ATOM 3678 N N . VAL B 1 179 ? 6.992 -14.891 -13.305 1 98.69 179 VAL B N 1
ATOM 3679 C CA . VAL B 1 179 ? 6.008 -14.523 -14.32 1 98.69 179 VAL B CA 1
ATOM 3680 C C . VAL B 1 179 ? 4.941 -15.609 -14.422 1 98.69 179 VAL B C 1
ATOM 3682 O O . VAL B 1 179 ? 5.262 -16.797 -14.555 1 98.69 179 VAL B O 1
ATOM 3685 N N . GLY B 1 180 ? 3.719 -15.148 -14.297 1 97.5 180 GLY B N 1
ATOM 3686 C CA . GLY B 1 180 ? 2.6 -16.062 -14.438 1 97.5 180 GLY B CA 1
ATOM 3687 C C . GLY B 1 180 ? 2.121 -16.219 -15.867 1 97.5 180 GLY B C 1
ATOM 3688 O O . GLY B 1 180 ? 2.369 -15.344 -16.703 1 97.5 180 GLY B O 1
ATOM 3689 N N . GLY B 1 181 ? 1.44 -17.359 -16.094 1 94.19 181 GLY B N 1
ATOM 3690 C CA . GLY B 1 181 ? 0.791 -17.594 -17.375 1 94.19 181 GLY B CA 1
ATOM 3691 C C . GLY B 1 181 ? 1.185 -18.922 -18 1 94.19 181 GLY B C 1
ATOM 3692 O O . GLY B 1 181 ? 2.234 -19.484 -17.672 1 94.19 181 GLY B O 1
ATOM 3693 N N . LEU B 1 182 ? 0.292 -19.359 -18.969 1 92.25 182 LEU B N 1
ATOM 3694 C CA . LEU B 1 182 ? 0.504 -20.672 -19.578 1 92.25 182 LEU B CA 1
ATOM 3695 C C . LEU B 1 182 ? 0.812 -20.547 -21.062 1 92.25 182 LEU B C 1
ATOM 3697 O O . LEU B 1 182 ? 1.243 -21.516 -21.703 1 92.25 182 LEU B O 1
ATOM 3701 N N . SER B 1 183 ? 0.614 -19.359 -21.625 1 93.38 183 SER B N 1
ATOM 3702 C CA . SER B 1 183 ? 0.856 -19.156 -23.062 1 93.38 183 SER B CA 1
ATOM 3703 C C . SER B 1 183 ? 2.346 -19.203 -23.375 1 93.38 183 SER B C 1
ATOM 3705 O O . SER B 1 183 ? 3.184 -19.047 -22.484 1 93.38 183 SER B O 1
ATOM 3707 N N . ASP B 1 184 ? 2.607 -19.406 -24.641 1 95.19 184 ASP B N 1
ATOM 3708 C CA . ASP B 1 184 ? 4 -19.406 -25.062 1 95.19 184 ASP B CA 1
ATOM 3709 C C . ASP B 1 184 ? 4.672 -18.062 -24.766 1 95.19 184 ASP B C 1
ATOM 3711 O O . ASP B 1 184 ? 5.836 -18.031 -24.344 1 95.19 184 ASP B O 1
ATOM 3715 N N . ALA B 1 185 ? 3.992 -17 -25.016 1 95.88 185 ALA B N 1
ATOM 3716 C CA . ALA B 1 185 ? 4.527 -15.68 -24.719 1 95.88 185 ALA B CA 1
ATOM 3717 C C . ALA B 1 185 ? 4.844 -15.531 -23.234 1 95.88 185 ALA B C 1
ATOM 3719 O O . ALA B 1 185 ? 5.871 -14.961 -22.859 1 95.88 185 ALA B O 1
ATOM 3720 N N . ALA B 1 186 ? 3.982 -16.047 -22.406 1 96.44 186 ALA B N 1
ATOM 3721 C CA . ALA B 1 186 ? 4.188 -15.984 -20.953 1 96.44 186 ALA B CA 1
ATOM 3722 C C . ALA B 1 186 ? 5.402 -16.812 -20.531 1 96.44 186 ALA B C 1
ATOM 3724 O O . ALA B 1 186 ? 6.195 -16.391 -19.703 1 96.44 186 ALA B O 1
ATOM 3725 N N . LEU B 1 187 ? 5.551 -18 -21.109 1 97.88 187 LEU B N 1
ATOM 3726 C CA . LEU B 1 187 ? 6.688 -18.844 -20.781 1 97.88 187 LEU B CA 1
ATOM 3727 C C . LEU B 1 187 ? 7.996 -18.219 -21.234 1 97.88 187 LEU B C 1
ATOM 3729 O O . LEU B 1 187 ? 9.008 -18.281 -20.531 1 97.88 187 LEU B O 1
ATOM 3733 N N . ARG B 1 188 ? 8.008 -17.625 -22.391 1 97.88 188 ARG B N 1
ATOM 3734 C CA . ARG B 1 188 ? 9.195 -16.922 -22.875 1 97.88 188 ARG B CA 1
ATOM 3735 C C . ARG B 1 188 ? 9.578 -15.789 -21.938 1 97.88 188 ARG B C 1
ATOM 3737 O O . ARG B 1 188 ? 10.766 -15.586 -21.641 1 97.88 188 ARG B O 1
ATOM 3744 N N . ARG B 1 189 ? 8.625 -15.039 -21.469 1 98 189 ARG B N 1
ATOM 3745 C CA . ARG B 1 189 ? 8.867 -13.977 -20.5 1 98 189 ARG B CA 1
ATOM 3746 C C . ARG B 1 189 ? 9.422 -14.539 -19.203 1 98 189 ARG B C 1
ATOM 3748 O O . ARG B 1 189 ? 10.391 -14.016 -18.641 1 98 189 ARG B O 1
ATOM 3755 N N . ALA B 1 190 ? 8.773 -15.586 -18.703 1 98.5 190 ALA B N 1
ATOM 3756 C CA . ALA B 1 190 ? 9.219 -16.219 -17.469 1 98.5 190 ALA B CA 1
ATOM 3757 C C . ALA B 1 190 ? 10.672 -16.656 -17.562 1 98.5 190 ALA B C 1
ATOM 3759 O O . ALA B 1 190 ? 11.453 -16.469 -16.625 1 98.5 190 ALA B O 1
ATOM 3760 N N . ALA B 1 191 ? 11.039 -17.203 -18.703 1 98.19 191 ALA B N 1
ATOM 3761 C CA . ALA B 1 191 ? 12.375 -17.75 -18.906 1 98.19 191 ALA B CA 1
ATOM 3762 C C . ALA B 1 191 ? 13.438 -16.672 -18.781 1 98.19 191 ALA B C 1
ATOM 3764 O O . ALA B 1 191 ? 14.609 -16.969 -18.531 1 98.19 191 ALA B O 1
ATOM 3765 N N . ARG B 1 192 ? 13.07 -15.422 -18.953 1 96.81 192 ARG B N 1
ATOM 3766 C CA . ARG B 1 192 ? 14.016 -14.312 -18.875 1 96.81 192 ARG B CA 1
ATOM 3767 C C . ARG B 1 192 ? 14.039 -13.711 -17.469 1 96.81 192 ARG B C 1
ATOM 3769 O O . ARG B 1 192 ? 14.773 -12.758 -17.219 1 96.81 192 ARG B O 1
ATOM 3776 N N . ASN B 1 193 ? 13.273 -14.195 -16.594 1 98 193 ASN B N 1
ATOM 3777 C CA . ASN B 1 193 ? 13.195 -13.719 -15.219 1 98 193 ASN B CA 1
ATOM 3778 C C . ASN B 1 193 ? 13.594 -14.805 -14.227 1 98 193 ASN B C 1
ATOM 3780 O O . ASN B 1 193 ? 14.43 -15.656 -14.531 1 98 193 ASN B O 1
ATOM 3784 N N . ASP B 1 194 ? 13.07 -14.672 -12.969 1 98.44 194 ASP B N 1
ATOM 3785 C CA . ASP B 1 194 ? 13.617 -15.516 -11.906 1 98.44 194 ASP B CA 1
ATOM 3786 C C . ASP B 1 194 ? 12.75 -16.75 -11.68 1 98.44 194 ASP B C 1
ATOM 3788 O O . ASP B 1 194 ? 13.141 -17.656 -10.953 1 98.44 194 ASP B O 1
ATOM 3792 N N . GLY B 1 195 ? 11.586 -16.797 -12.312 1 98.75 195 GLY B N 1
ATOM 3793 C CA . GLY B 1 195 ? 10.711 -17.922 -12.062 1 98.75 195 GLY B CA 1
ATOM 3794 C C . GLY B 1 195 ? 9.422 -17.875 -12.852 1 98.75 195 GLY B C 1
ATOM 3795 O O . GLY B 1 195 ? 9.203 -16.938 -13.633 1 98.75 195 GLY B O 1
ATOM 3796 N N . TRP B 1 196 ? 8.641 -18.922 -12.641 1 98.75 196 TRP B N 1
ATOM 3797 C CA . TRP B 1 196 ? 7.355 -19.109 -13.32 1 98.75 196 TRP B CA 1
ATOM 3798 C C . TRP B 1 196 ? 6.27 -19.5 -12.32 1 98.75 196 TRP B C 1
ATOM 3800 O O . TRP B 1 196 ? 6.512 -20.281 -11.406 1 98.75 196 TRP B O 1
ATOM 3810 N N . ILE B 1 197 ? 5.125 -18.875 -12.477 1 98.19 197 ILE B N 1
ATOM 3811 C CA . ILE B 1 197 ? 3.953 -19.234 -11.68 1 98.19 197 ILE B CA 1
ATOM 3812 C C . ILE B 1 197 ? 2.881 -19.828 -12.586 1 98.19 197 ILE B C 1
ATOM 3814 O O . ILE B 1 197 ? 2.373 -19.172 -13.484 1 98.19 197 ILE B O 1
ATOM 3818 N N . GLY B 1 198 ? 2.514 -21.047 -12.391 1 94.44 198 GLY B N 1
ATOM 3819 C CA . GLY B 1 198 ? 1.435 -21.688 -13.125 1 94.44 198 GLY B CA 1
ATOM 3820 C C . GLY B 1 198 ? 0.06 -21.344 -12.578 1 94.44 198 GLY B C 1
ATOM 3821 O O . GLY B 1 198 ? -0.068 -20.531 -11.656 1 94.44 198 GLY B O 1
ATOM 3822 N N . ASP B 1 199 ? -0.928 -21.875 -13.359 1 87.5 199 ASP B N 1
ATOM 3823 C CA . ASP B 1 199 ? -2.322 -21.734 -12.953 1 87.5 199 ASP B CA 1
ATOM 3824 C C . ASP B 1 199 ? -3.027 -23.078 -12.906 1 87.5 199 ASP B C 1
ATOM 3826 O O . ASP B 1 199 ? -2.576 -24.047 -13.523 1 87.5 199 ASP B O 1
ATOM 3830 N N . LEU B 1 200 ? -3.951 -23.375 -11.93 1 84.5 200 LEU B N 1
ATOM 3831 C CA . LEU B 1 200 ? -4.703 -24.625 -11.766 1 84.5 200 LEU B CA 1
ATOM 3832 C C . LEU B 1 200 ? -4.457 -25.562 -12.938 1 84.5 200 LEU B C 1
ATOM 3834 O O . LEU B 1 200 ? -5.23 -25.578 -13.898 1 84.5 200 LEU B O 1
ATOM 3838 N N . ILE B 1 201 ? -3.367 -26.359 -12.844 1 89.56 201 ILE B N 1
ATOM 3839 C CA . ILE B 1 201 ? -2.914 -27.234 -13.93 1 89.56 201 ILE B CA 1
ATOM 3840 C C . ILE B 1 201 ? -2.611 -28.625 -13.383 1 89.56 201 ILE B C 1
ATOM 3842 O O . ILE B 1 201 ? -2.35 -28.781 -12.188 1 89.56 201 ILE B O 1
ATOM 3846 N N . THR B 1 202 ? -2.676 -29.594 -14.289 1 95.06 202 THR B N 1
ATOM 3847 C CA . THR B 1 202 ? -2.332 -30.953 -13.891 1 95.06 202 THR B CA 1
ATOM 3848 C C . THR B 1 202 ? -0.822 -31.109 -13.719 1 95.06 202 THR B C 1
ATOM 3850 O O . THR B 1 202 ? -0.051 -30.312 -14.273 1 95.06 202 THR B O 1
ATOM 3853 N N . THR B 1 203 ? -0.434 -32.125 -12.969 1 96.75 203 THR B N 1
ATOM 3854 C CA . THR B 1 203 ? 0.981 -32.406 -12.734 1 96.75 203 THR B CA 1
ATOM 3855 C C . THR B 1 203 ? 1.713 -32.625 -14.055 1 96.75 203 THR B C 1
ATOM 3857 O O . THR B 1 203 ? 2.793 -32.062 -14.273 1 96.75 203 THR B O 1
ATOM 3860 N N . ASP B 1 204 ? 1.115 -33.344 -14.938 1 97.25 204 ASP B N 1
ATOM 3861 C CA . ASP B 1 204 ? 1.745 -33.656 -16.219 1 97.25 204 ASP B CA 1
ATOM 3862 C C . ASP B 1 204 ? 1.959 -32.375 -17.047 1 97.25 204 ASP B C 1
ATOM 3864 O O . ASP B 1 204 ? 3.023 -32.188 -17.625 1 97.25 204 ASP B O 1
ATOM 3868 N N . ARG B 1 205 ? 0.975 -31.547 -17.062 1 96.25 205 ARG B N 1
ATOM 3869 C CA . ARG B 1 205 ? 1.084 -30.297 -17.797 1 96.25 205 ARG B CA 1
ATOM 3870 C C . ARG B 1 205 ? 2.141 -29.391 -17.172 1 96.25 205 ARG B C 1
ATOM 3872 O O . ARG B 1 205 ? 2.848 -28.672 -17.891 1 96.25 205 ARG B O 1
ATOM 3879 N N . ALA B 1 206 ? 2.152 -29.375 -15.875 1 97 206 ALA B N 1
ATOM 3880 C CA . ALA B 1 206 ? 3.176 -28.594 -15.188 1 97 206 ALA B CA 1
ATOM 3881 C C . ALA B 1 206 ? 4.574 -29.094 -15.539 1 97 206 ALA B C 1
ATOM 3883 O O . ALA B 1 206 ? 5.48 -28.281 -15.773 1 97 206 ALA B O 1
ATOM 3884 N N . ILE B 1 207 ? 4.719 -30.406 -15.578 1 97.31 207 ILE B N 1
ATOM 3885 C CA . ILE B 1 207 ? 6.008 -31 -15.906 1 97.31 207 ILE B CA 1
ATOM 3886 C C . ILE B 1 207 ? 6.391 -30.641 -17.344 1 97.31 207 ILE B C 1
ATOM 3888 O O . ILE B 1 207 ? 7.555 -30.344 -17.625 1 97.31 207 ILE B O 1
ATOM 3892 N N . GLU B 1 208 ? 5.438 -30.656 -18.203 1 97.62 208 GLU B N 1
ATOM 3893 C CA . GLU B 1 208 ? 5.68 -30.25 -19.578 1 97.62 208 GLU B CA 1
ATOM 3894 C C . GLU B 1 208 ? 6.152 -28.797 -19.625 1 97.62 208 GLU B C 1
ATOM 3896 O O . GLU B 1 208 ? 7.078 -28.469 -20.375 1 97.62 208 GLU B O 1
ATOM 3901 N N . ALA B 1 209 ? 5.492 -27.922 -18.906 1 97.62 209 ALA B N 1
ATOM 3902 C CA . ALA B 1 209 ? 5.879 -26.516 -18.859 1 97.62 209 ALA B CA 1
ATOM 3903 C C . ALA B 1 209 ? 7.309 -26.359 -18.344 1 97.62 209 ALA B C 1
ATOM 3905 O O . ALA B 1 209 ? 8.07 -25.531 -18.875 1 97.62 209 ALA B O 1
ATOM 3906 N N . VAL B 1 210 ? 7.664 -27.109 -17.375 1 97.94 210 VAL B N 1
ATOM 3907 C CA . VAL B 1 210 ? 9.023 -27.094 -16.844 1 97.94 210 VAL B CA 1
ATOM 3908 C C . VAL B 1 210 ? 10.016 -27.438 -17.938 1 97.94 210 VAL B C 1
ATOM 3910 O O . VAL B 1 210 ? 11.055 -26.781 -18.078 1 97.94 210 VAL B O 1
ATOM 3913 N N . GLY B 1 211 ? 9.68 -28.516 -18.656 1 97.94 211 GLY B N 1
ATOM 3914 C CA . GLY B 1 211 ? 10.539 -28.891 -19.766 1 97.94 211 GLY B CA 1
ATOM 3915 C C . GLY B 1 211 ? 10.719 -27.766 -20.766 1 97.94 211 GLY B C 1
ATOM 3916 O O . GLY B 1 211 ? 11.844 -27.5 -21.203 1 97.94 211 GLY B O 1
ATOM 3917 N N . ARG B 1 212 ? 9.656 -27.172 -21.125 1 98.06 212 ARG B N 1
ATOM 3918 C CA . ARG B 1 212 ? 9.695 -26.078 -22.078 1 98.06 212 ARG B CA 1
ATOM 3919 C C . ARG B 1 212 ? 10.516 -24.906 -21.531 1 98.06 212 ARG B C 1
ATOM 3921 O O . ARG B 1 212 ? 11.289 -24.281 -22.25 1 98.06 212 ARG B O 1
ATOM 3928 N N . LEU B 1 213 ? 10.359 -24.578 -20.266 1 98.38 213 LEU B N 1
ATOM 3929 C CA . LEU B 1 213 ? 11.094 -23.5 -19.625 1 98.38 213 LEU B CA 1
ATOM 3930 C C . LEU B 1 213 ? 12.594 -23.781 -19.609 1 98.38 213 LEU B C 1
ATOM 3932 O O . LEU B 1 213 ? 13.406 -22.875 -19.812 1 98.38 213 LEU B O 1
ATOM 3936 N N . ARG B 1 214 ? 12.953 -25.016 -19.375 1 97.94 214 ARG B N 1
ATOM 3937 C CA . ARG B 1 214 ? 14.359 -25.406 -19.406 1 97.94 214 ARG B CA 1
ATOM 3938 C C . ARG B 1 214 ? 14.961 -25.141 -20.781 1 97.94 214 ARG B C 1
ATOM 3940 O O . ARG B 1 214 ? 16.078 -24.641 -20.891 1 97.94 214 ARG B O 1
ATOM 3947 N N . GLU B 1 215 ? 14.203 -25.5 -21.766 1 97.94 215 GLU B N 1
ATOM 3948 C CA . GLU B 1 215 ? 14.648 -25.266 -23.141 1 97.94 215 GLU B CA 1
ATOM 3949 C C . GLU B 1 215 ? 14.812 -23.781 -23.422 1 97.94 215 GLU B C 1
ATOM 3951 O O . GLU B 1 215 ? 15.82 -23.359 -23.984 1 97.94 215 GLU B O 1
ATOM 3956 N N . LEU B 1 216 ? 13.812 -23.031 -23.094 1 97.94 216 LEU B N 1
ATOM 3957 C CA . LEU B 1 216 ? 13.812 -21.594 -23.359 1 97.94 216 LEU B CA 1
ATOM 3958 C C . LEU B 1 216 ? 14.969 -20.906 -22.641 1 97.94 216 LEU B C 1
ATOM 3960 O O . LEU B 1 216 ? 15.609 -20.016 -23.203 1 97.94 216 LEU B O 1
ATOM 3964 N N . ARG B 1 217 ? 15.242 -21.312 -21.406 1 97.88 217 ARG B N 1
ATOM 3965 C CA . ARG B 1 217 ? 16.359 -20.734 -20.672 1 97.88 217 ARG B CA 1
ATOM 3966 C C . ARG B 1 217 ? 17.688 -21.125 -21.297 1 97.88 217 ARG B C 1
ATOM 3968 O O . ARG B 1 217 ? 18.578 -20.281 -21.438 1 97.88 217 ARG B O 1
ATOM 3975 N N . ALA B 1 218 ? 17.781 -22.328 -21.672 1 96.81 218 ALA B N 1
ATOM 3976 C CA . ALA B 1 218 ? 19 -22.797 -22.328 1 96.81 218 ALA B CA 1
ATOM 3977 C C . ALA B 1 218 ? 19.281 -22 -23.594 1 96.81 218 ALA B C 1
ATOM 3979 O O . ALA B 1 218 ? 20.422 -21.672 -23.906 1 96.81 218 ALA B O 1
ATOM 3980 N N . GLU B 1 219 ? 18.266 -21.75 -24.312 1 96.44 219 GLU B N 1
ATOM 3981 C CA . GLU B 1 219 ? 18.375 -20.969 -25.547 1 96.44 219 GLU B CA 1
ATOM 3982 C C . GLU B 1 219 ? 18.938 -19.578 -25.266 1 96.44 219 GLU B C 1
ATOM 3984 O O . GLU B 1 219 ? 19.562 -18.969 -26.141 1 96.44 219 GLU B O 1
ATOM 3989 N N . ASN B 1 220 ? 18.75 -19.109 -24.094 1 93.56 220 ASN B N 1
ATOM 3990 C CA . ASN B 1 220 ? 19.219 -17.781 -23.719 1 93.56 220 ASN B CA 1
ATOM 3991 C C . ASN B 1 220 ? 20.5 -17.844 -22.891 1 93.56 220 ASN B C 1
ATOM 3993 O O . ASN B 1 220 ? 20.906 -16.859 -22.281 1 93.56 220 ASN B O 1
ATOM 3997 N N . GLY B 1 221 ? 21.047 -19.016 -22.688 1 96 221 GLY B N 1
ATOM 3998 C CA . GLY B 1 221 ? 22.281 -19.203 -21.953 1 96 221 GLY B CA 1
ATOM 3999 C C . GLY B 1 221 ? 22.109 -19.141 -20.438 1 96 221 GLY B C 1
ATOM 4000 O O . GLY B 1 221 ? 23.047 -18.797 -19.719 1 96 221 GLY B O 1
ATOM 4001 N N . LEU B 1 222 ? 20.922 -19.328 -19.969 1 96.38 222 LEU B N 1
ATOM 4002 C CA . LEU B 1 222 ? 20.641 -19.25 -18.547 1 96.38 222 LEU B CA 1
ATOM 4003 C C . LEU B 1 222 ? 20.453 -20.641 -17.938 1 96.38 222 LEU B C 1
ATOM 4005 O O . LEU B 1 222 ? 19.922 -21.531 -18.594 1 96.38 222 LEU B O 1
ATOM 4009 N N . SER B 1 223 ? 20.891 -20.797 -16.734 1 95.62 223 SER B N 1
ATOM 4010 C CA . SER B 1 223 ? 20.734 -22.062 -16.031 1 95.62 223 SER B CA 1
ATOM 4011 C C . SER B 1 223 ? 19.359 -22.172 -15.375 1 95.62 223 SER B C 1
ATOM 4013 O O . SER B 1 223 ? 18.672 -21.156 -15.211 1 95.62 223 SER B O 1
ATOM 4015 N N . PHE B 1 224 ? 18.984 -23.359 -15.039 1 95.44 224 PHE B N 1
ATOM 4016 C CA . PHE B 1 224 ? 17.719 -23.609 -14.352 1 95.44 224 PHE B CA 1
ATOM 4017 C C . PHE B 1 224 ? 17.938 -23.734 -12.852 1 95.44 224 PHE B C 1
ATOM 4019 O O . PHE B 1 224 ? 16.984 -23.828 -12.086 1 95.44 224 PHE B O 1
ATOM 4026 N N . ASP B 1 225 ? 19.109 -23.688 -12.266 1 92.19 225 ASP B N 1
ATOM 4027 C CA . ASP B 1 225 ? 19.484 -23.938 -10.883 1 92.19 225 ASP B CA 1
ATOM 4028 C C . ASP B 1 225 ? 18.766 -22.984 -9.93 1 92.19 225 ASP B C 1
ATOM 4030 O O . ASP B 1 225 ? 18.281 -23.406 -8.875 1 92.19 225 ASP B O 1
ATOM 4034 N N . ASP B 1 226 ? 18.609 -21.703 -10.203 1 92.81 226 ASP B N 1
ATOM 4035 C CA . ASP B 1 226 ? 18 -20.734 -9.281 1 92.81 226 ASP B CA 1
ATOM 4036 C C . ASP B 1 226 ? 16.641 -20.281 -9.789 1 92.81 226 ASP B C 1
ATOM 4038 O O . ASP B 1 226 ? 16.094 -19.297 -9.305 1 92.81 226 ASP B O 1
ATOM 4042 N N . PHE B 1 227 ? 16.141 -21.062 -10.742 1 98.25 227 PHE B N 1
ATOM 4043 C CA . PHE B 1 227 ? 14.836 -20.75 -11.305 1 98.25 227 PHE B CA 1
ATOM 4044 C C . PHE B 1 227 ? 13.719 -21.344 -10.461 1 98.25 227 PHE B C 1
ATOM 4046 O O . PHE B 1 227 ? 13.727 -22.531 -10.156 1 98.25 227 PHE B O 1
ATOM 4053 N N . THR B 1 228 ? 12.75 -20.531 -10.07 1 98.69 228 THR B N 1
ATOM 4054 C CA . THR B 1 228 ? 11.688 -20.969 -9.18 1 98.69 228 THR B CA 1
ATOM 4055 C C . THR B 1 228 ? 10.422 -21.312 -9.977 1 98.69 228 THR B C 1
ATOM 4057 O O . THR B 1 228 ? 9.977 -20.516 -10.805 1 98.69 228 THR B O 1
ATOM 4060 N N . VAL B 1 229 ? 9.898 -22.469 -9.766 1 98.5 229 VAL B N 1
ATOM 4061 C CA . VAL B 1 229 ? 8.625 -22.891 -10.344 1 98.5 229 VAL B CA 1
ATOM 4062 C C . VAL B 1 229 ? 7.594 -23.094 -9.242 1 98.5 229 VAL B C 1
ATOM 4064 O O . VAL B 1 229 ? 7.707 -24.016 -8.43 1 98.5 229 VAL B O 1
ATOM 4067 N N . LEU B 1 230 ? 6.578 -22.234 -9.203 1 98.38 230 LEU B N 1
ATOM 4068 C CA . LEU B 1 230 ? 5.461 -22.328 -8.273 1 98.38 230 LEU B CA 1
ATOM 4069 C C . LEU B 1 230 ? 4.156 -22.609 -9.016 1 98.38 230 LEU B C 1
ATOM 4071 O O . LEU B 1 230 ? 3.832 -21.922 -9.984 1 98.38 230 LEU B O 1
ATOM 4075 N N . THR B 1 231 ? 3.414 -23.578 -8.562 1 95.69 231 THR B N 1
ATOM 4076 C CA . THR B 1 231 ? 2.162 -23.812 -9.273 1 95.69 231 THR B CA 1
ATOM 4077 C C . THR B 1 231 ? 1.162 -24.547 -8.383 1 95.69 231 THR B C 1
ATOM 4079 O O . THR B 1 231 ? 1.546 -25.391 -7.578 1 95.69 231 THR B O 1
ATOM 4082 N N . PRO B 1 232 ? -0.08 -24.141 -8.43 1 94.31 232 PRO B N 1
ATOM 4083 C CA . PRO B 1 232 ? -1.131 -24.984 -7.871 1 94.31 232 PRO B CA 1
ATOM 4084 C C . PRO B 1 232 ? -1.408 -26.219 -8.727 1 94.31 232 PRO B C 1
ATOM 4086 O O . PRO B 1 232 ? -1.612 -26.109 -9.938 1 94.31 232 PRO B O 1
ATOM 4089 N N . LEU B 1 233 ? -1.405 -27.422 -8.188 1 94.19 233 LEU B N 1
ATOM 4090 C CA . LEU B 1 233 ? -1.666 -28.672 -8.906 1 94.19 233 LEU B CA 1
ATOM 4091 C C . LEU B 1 233 ? -3.062 -29.188 -8.586 1 94.19 233 LEU B C 1
ATOM 4093 O O . LEU B 1 233 ? -3.443 -29.297 -7.422 1 94.19 233 LEU B O 1
ATOM 4097 N N . THR B 1 234 ? -3.77 -29.578 -9.625 1 92.88 234 THR B N 1
ATOM 4098 C CA . THR B 1 234 ? -5.168 -29.953 -9.469 1 92.88 234 THR B CA 1
ATOM 4099 C C . THR B 1 234 ? -5.285 -31.453 -9.164 1 92.88 234 THR B C 1
ATOM 4101 O O . THR B 1 234 ? -6.352 -31.922 -8.766 1 92.88 234 THR B O 1
ATOM 4104 N N . ASP B 1 235 ? -4.207 -32.188 -9.297 1 94.75 235 ASP B N 1
ATOM 4105 C CA . ASP B 1 235 ? -4.312 -33.625 -9.188 1 94.75 235 ASP B CA 1
ATOM 4106 C C . ASP B 1 235 ? -3.242 -34.188 -8.258 1 94.75 235 ASP B C 1
ATOM 4108 O O . ASP B 1 235 ? -2.873 -35.375 -8.359 1 94.75 235 ASP B O 1
ATOM 4112 N N . ALA B 1 236 ? -2.594 -33.406 -7.504 1 92.56 236 ALA B N 1
ATOM 4113 C CA . ALA B 1 236 ? -1.631 -33.875 -6.504 1 92.56 236 ALA B CA 1
ATOM 4114 C C . ALA B 1 236 ? -2.23 -33.812 -5.102 1 92.56 236 ALA B C 1
ATOM 4116 O O . ALA B 1 236 ? -2.713 -32.781 -4.664 1 92.56 236 ALA B O 1
ATOM 4117 N N . PHE B 1 237 ? -2.207 -34.938 -4.363 1 91.75 237 PHE B N 1
ATOM 4118 C CA . PHE B 1 237 ? -2.887 -35 -3.074 1 91.75 237 PHE B CA 1
ATOM 4119 C C . PHE B 1 237 ? -2.039 -35.75 -2.047 1 91.75 237 PHE B C 1
ATOM 4121 O O . PHE B 1 237 ? -2.256 -35.625 -0.842 1 91.75 237 PHE B O 1
ATOM 4128 N N . THR B 1 238 ? -1.116 -36.531 -2.533 1 93.56 238 THR B N 1
ATOM 4129 C CA . THR B 1 238 ? -0.328 -37.375 -1.636 1 93.56 238 THR B CA 1
ATOM 4130 C C . THR B 1 238 ? 1.137 -36.938 -1.646 1 93.56 238 THR B C 1
ATOM 4132 O O . THR B 1 238 ? 1.567 -36.219 -2.535 1 93.56 238 THR B O 1
ATOM 4135 N N . ALA B 1 239 ? 1.859 -37.438 -0.68 1 94.38 239 ALA B N 1
ATOM 4136 C CA . ALA B 1 239 ? 3.299 -37.219 -0.624 1 94.38 239 ALA B CA 1
ATOM 4137 C C . ALA B 1 239 ? 3.988 -37.688 -1.892 1 94.38 239 ALA B C 1
ATOM 4139 O O . ALA B 1 239 ? 4.934 -37.062 -2.375 1 94.38 239 ALA B O 1
ATOM 4140 N N . ALA B 1 240 ? 3.508 -38.812 -2.35 1 96 240 ALA B N 1
ATOM 4141 C CA . ALA B 1 240 ? 4.086 -39.375 -3.566 1 96 240 ALA B CA 1
ATOM 4142 C C . ALA B 1 240 ? 3.859 -38.438 -4.762 1 96 240 ALA B C 1
ATOM 4144 O O . ALA B 1 240 ? 4.742 -38.281 -5.609 1 96 240 ALA B O 1
ATOM 4145 N N . ASP B 1 241 ? 2.652 -37.875 -4.883 1 96.44 241 ASP B N 1
ATOM 4146 C CA . ASP B 1 241 ? 2.352 -36.938 -5.949 1 96.44 241 ASP 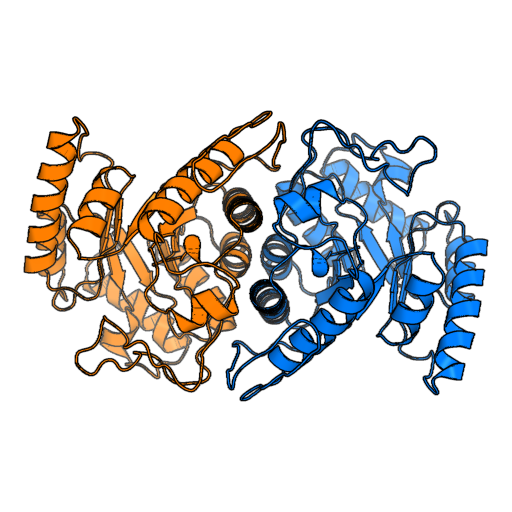B CA 1
ATOM 4147 C C . ASP B 1 241 ? 3.299 -35.75 -5.898 1 96.44 241 ASP B C 1
ATOM 4149 O O . ASP B 1 241 ? 3.852 -3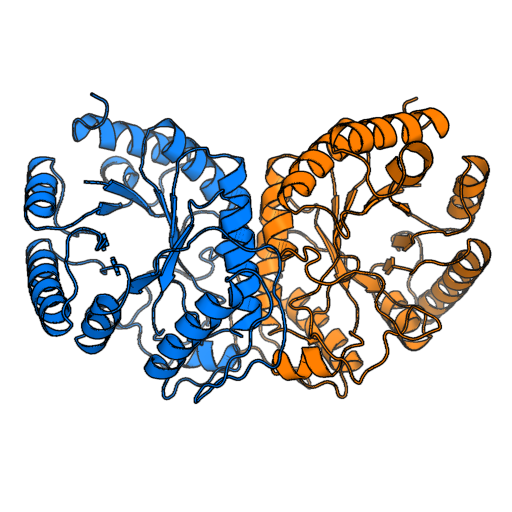5.344 -6.926 1 96.44 241 ASP B O 1
ATOM 4153 N N . TYR B 1 242 ? 3.5 -35.188 -4.75 1 96.31 242 TYR B N 1
ATOM 4154 C CA . TYR B 1 242 ? 4.34 -34.031 -4.582 1 96.31 242 TYR B CA 1
ATOM 4155 C C . TYR B 1 242 ? 5.805 -34.344 -4.836 1 96.31 242 TYR B C 1
ATOM 4157 O O . TYR B 1 242 ? 6.547 -33.531 -5.379 1 96.31 242 TYR B O 1
ATOM 4165 N N . ARG B 1 243 ? 6.227 -35.531 -4.457 1 96.31 243 ARG B N 1
ATOM 4166 C CA . ARG B 1 243 ? 7.586 -35.969 -4.75 1 96.31 243 ARG B CA 1
ATOM 4167 C C . ARG B 1 243 ? 7.82 -36.031 -6.258 1 96.31 243 ARG B C 1
ATOM 4169 O O . ARG B 1 243 ? 8.867 -35.625 -6.75 1 96.31 243 ARG B O 1
ATOM 4176 N N . ARG B 1 244 ? 6.863 -36.625 -6.906 1 97 244 ARG B N 1
ATOM 4177 C CA . ARG B 1 244 ? 6.945 -36.688 -8.359 1 97 244 ARG B CA 1
ATOM 4178 C C . ARG B 1 244 ? 7.113 -35.312 -8.969 1 97 244 ARG B C 1
ATOM 4180 O O . ARG B 1 244 ? 7.953 -35.094 -9.852 1 97 244 ARG B O 1
ATOM 4187 N N . ALA B 1 245 ? 6.297 -34.375 -8.516 1 97.38 245 ALA B N 1
ATOM 4188 C CA . ALA B 1 245 ? 6.371 -33 -9 1 97.38 245 ALA B CA 1
ATOM 4189 C C . ALA B 1 245 ? 7.734 -32.375 -8.688 1 97.38 245 ALA B C 1
ATOM 4191 O O . ALA B 1 245 ? 8.352 -31.766 -9.562 1 97.38 245 ALA B O 1
ATOM 4192 N N . ALA B 1 246 ? 8.219 -32.594 -7.512 1 97.25 246 ALA B N 1
ATOM 4193 C CA . ALA B 1 246 ? 9.508 -32.062 -7.094 1 97.25 246 ALA B CA 1
ATOM 4194 C C . ALA B 1 246 ? 10.641 -32.625 -7.949 1 97.25 246 ALA B C 1
ATOM 4196 O O . ALA B 1 246 ? 11.531 -31.875 -8.375 1 97.25 246 ALA B O 1
ATOM 4197 N N . ASP B 1 247 ? 10.547 -33.875 -8.156 1 97.25 247 ASP B N 1
ATOM 4198 C CA . ASP B 1 247 ? 11.57 -34.562 -8.945 1 97.25 247 ASP B CA 1
ATOM 4199 C C . ASP B 1 247 ? 11.602 -34.031 -10.375 1 97.25 247 ASP B C 1
ATOM 4201 O O . ASP B 1 247 ? 12.648 -34.062 -11.031 1 97.25 247 ASP B O 1
ATOM 4205 N N . ALA B 1 248 ? 10.484 -33.531 -10.797 1 96.81 248 ALA B N 1
ATOM 4206 C CA . ALA B 1 248 ? 10.375 -33.031 -12.172 1 96.81 248 ALA B CA 1
ATOM 4207 C C . ALA B 1 248 ? 10.766 -31.547 -12.25 1 96.81 248 ALA B C 1
ATOM 4209 O O . ALA B 1 248 ? 10.719 -30.953 -13.328 1 96.81 248 ALA B O 1
ATOM 4210 N N . GLY B 1 249 ? 11.094 -30.891 -11.188 1 96.75 249 GLY B N 1
ATOM 4211 C CA . GLY B 1 249 ? 11.641 -29.547 -11.242 1 96.75 249 GLY B CA 1
ATOM 4212 C C . GLY B 1 249 ? 10.688 -28.5 -10.703 1 96.75 249 GLY B C 1
ATOM 4213 O O . GLY B 1 249 ? 10.953 -27.297 -10.805 1 96.75 249 GLY B O 1
ATOM 4214 N N . ILE B 1 250 ? 9.578 -28.906 -10.188 1 97.81 250 ILE B N 1
ATOM 4215 C CA . ILE B 1 250 ? 8.656 -27.969 -9.555 1 97.81 250 ILE B CA 1
ATOM 4216 C C . ILE B 1 250 ? 9.156 -27.609 -8.156 1 97.81 250 ILE B C 1
ATOM 4218 O O . ILE B 1 250 ? 9.359 -28.5 -7.32 1 97.81 250 ILE B O 1
ATOM 4222 N N . SER B 1 251 ? 9.367 -26.266 -7.891 1 98.19 251 SER B N 1
ATOM 4223 C CA . SER B 1 251 ? 10.008 -25.797 -6.668 1 98.19 251 SER B CA 1
ATOM 4224 C C . SER B 1 251 ? 9.023 -25.781 -5.496 1 98.19 251 SER B C 1
ATOM 4226 O O . SER B 1 251 ? 9.422 -25.984 -4.348 1 98.19 251 SER B O 1
ATOM 4228 N N . GLY B 1 252 ? 7.789 -25.438 -5.793 1 97.44 252 GLY B N 1
ATOM 4229 C CA . GLY B 1 252 ? 6.797 -25.328 -4.734 1 97.44 252 GLY B CA 1
ATOM 4230 C C . GLY B 1 252 ? 5.371 -25.375 -5.242 1 97.44 252 GLY B C 1
ATOM 4231 O O . GLY B 1 252 ? 5.133 -25.266 -6.449 1 97.44 252 GLY B O 1
ATOM 4232 N N . ILE B 1 253 ? 4.465 -25.562 -4.285 1 96.75 253 ILE B N 1
ATOM 4233 C CA . ILE B 1 253 ? 3.045 -25.609 -4.625 1 96.75 253 ILE B CA 1
ATOM 4234 C C . ILE B 1 253 ? 2.299 -24.516 -3.867 1 96.75 253 ILE B C 1
ATOM 4236 O O . ILE B 1 253 ? 2.699 -24.125 -2.766 1 96.75 253 ILE B O 1
ATOM 4240 N N . ILE B 1 254 ? 1.295 -23.969 -4.445 1 96.62 254 ILE B N 1
ATOM 4241 C CA . ILE B 1 254 ? 0.323 -23.078 -3.814 1 96.62 254 ILE B CA 1
ATOM 4242 C C . ILE B 1 254 ? -0.978 -23.844 -3.559 1 96.62 254 ILE B C 1
ATOM 4244 O O . ILE B 1 254 ? -1.54 -24.453 -4.477 1 96.62 254 ILE B O 1
ATOM 4248 N N . THR B 1 255 ? -1.397 -23.812 -2.348 1 95.19 255 THR B N 1
ATOM 4249 C CA . THR B 1 255 ? -2.535 -24.656 -1.996 1 95.19 255 THR B CA 1
ATOM 4250 C C . THR B 1 255 ? -3.375 -24.016 -0.901 1 95.19 255 THR B C 1
ATOM 4252 O O . THR B 1 255 ? -2.986 -22.984 -0.344 1 95.19 255 THR B O 1
ATOM 4255 N N . MET B 1 256 ? -4.59 -24.5 -0.682 1 95.44 256 MET B N 1
ATOM 4256 C CA . MET B 1 256 ? -5.48 -24.234 0.444 1 95.44 256 MET B CA 1
ATOM 4257 C C . MET B 1 256 ? -5.734 -25.5 1.252 1 95.44 256 MET B C 1
ATOM 4259 O O . MET B 1 256 ? -6.711 -26.219 1.007 1 95.44 256 MET B O 1
ATOM 4263 N N . PRO B 1 257 ? -4.91 -25.672 2.23 1 95.88 257 PRO B N 1
ATOM 4264 C CA . PRO B 1 257 ? -4.895 -26.984 2.887 1 95.88 257 PRO B CA 1
ATOM 4265 C C . PRO B 1 257 ? -6.246 -27.359 3.5 1 95.88 257 PRO B C 1
ATOM 4267 O O . PRO B 1 257 ? -6.637 -28.516 3.482 1 95.88 257 PRO B O 1
ATOM 4270 N N . TRP B 1 258 ? -6.996 -26.406 4.031 1 95.75 258 TRP B N 1
ATOM 4271 C CA . TRP B 1 258 ? -8.234 -26.656 4.754 1 95.75 258 TRP B CA 1
ATOM 4272 C C . TRP B 1 258 ? -9.305 -27.219 3.824 1 95.75 258 TRP B C 1
ATOM 4274 O O . TRP B 1 258 ? -10.258 -27.859 4.277 1 95.75 258 TRP B O 1
ATOM 4284 N N . LEU B 1 259 ? -9.156 -27.062 2.561 1 93.12 259 LEU B N 1
ATOM 4285 C CA . LEU B 1 259 ? -10.164 -27.547 1.621 1 93.12 259 LEU B CA 1
ATOM 4286 C C . LEU B 1 259 ? -10.164 -29.078 1.574 1 93.12 259 LEU B C 1
ATOM 4288 O O . LEU B 1 259 ? -11.164 -29.688 1.199 1 93.12 259 LEU B O 1
ATOM 4292 N N . PHE B 1 260 ? -9.094 -29.688 1.953 1 92.75 260 PHE B N 1
ATOM 4293 C CA . PHE B 1 260 ? -8.984 -31.141 1.957 1 92.75 260 PHE B CA 1
ATOM 4294 C C . PHE B 1 260 ? -9.727 -31.734 3.15 1 92.75 260 PHE B C 1
ATOM 4296 O O . PHE B 1 260 ? -9.977 -32.938 3.195 1 92.75 260 PHE B O 1
ATOM 4303 N N . TYR B 1 261 ? -10.117 -30.891 4.105 1 94.5 261 TYR B N 1
ATOM 4304 C CA . TYR B 1 261 ? -10.609 -31.438 5.363 1 94.5 261 TYR B CA 1
ATOM 4305 C C . TYR B 1 261 ? -11.953 -30.828 5.73 1 94.5 261 TYR B C 1
ATOM 4307 O O . TYR B 1 261 ? -12.812 -31.5 6.305 1 94.5 261 TYR B O 1
ATOM 4315 N N . SER B 1 262 ? -12.18 -29.5 5.559 1 93.06 262 SER B N 1
ATOM 4316 C CA . SER B 1 262 ? -13.328 -28.812 6.121 1 93.06 262 SER B CA 1
ATOM 4317 C C . SER B 1 262 ? -14.148 -28.125 5.031 1 93.06 262 SER B C 1
ATOM 4319 O O . SER B 1 262 ? -15.219 -27.562 5.301 1 93.06 262 SER B O 1
ATOM 4321 N N . GLY B 1 263 ? -13.648 -28.094 3.805 1 86.94 263 GLY B N 1
ATOM 4322 C CA . GLY B 1 263 ? -14.383 -27.484 2.705 1 86.94 263 GLY B CA 1
ATOM 4323 C C . GLY B 1 263 ? -14.203 -25.969 2.629 1 86.94 263 GLY B C 1
ATOM 4324 O O . GLY B 1 263 ? -13.367 -25.406 3.336 1 86.94 263 GLY B O 1
ATOM 4325 N N . SER B 1 264 ? -15.086 -25.25 1.793 1 83.12 264 SER B N 1
ATOM 4326 C CA . SER B 1 264 ? -14.906 -23.844 1.449 1 83.12 264 SER B CA 1
ATOM 4327 C C . SER B 1 264 ? -15.5 -22.922 2.518 1 83.12 264 SER B C 1
ATOM 4329 O O . SER B 1 264 ? -15.109 -21.766 2.633 1 83.12 264 SER B O 1
ATOM 4331 N N . ASP B 1 265 ? -16.359 -23.406 3.344 1 85.94 265 ASP B N 1
ATOM 4332 C CA . ASP B 1 265 ? -17.016 -22.578 4.352 1 85.94 265 ASP B CA 1
ATOM 4333 C C . ASP B 1 265 ? -16.375 -22.766 5.723 1 85.94 265 ASP B C 1
ATOM 4335 O O . ASP B 1 265 ? -16.984 -22.5 6.75 1 85.94 265 ASP B O 1
ATOM 4339 N N . ALA B 1 266 ? -15.172 -23.203 5.703 1 92.75 266 ALA B N 1
ATOM 4340 C CA . ALA B 1 266 ? -14.453 -23.5 6.934 1 92.75 266 ALA B CA 1
ATOM 4341 C C . ALA B 1 266 ? -14.289 -22.25 7.793 1 92.75 266 ALA B C 1
ATOM 4343 O O . ALA B 1 266 ? -14.047 -21.156 7.273 1 92.75 266 ALA B O 1
ATOM 4344 N N . SER B 1 267 ? -14.492 -22.406 9.133 1 95.69 267 SER B N 1
ATOM 4345 C CA . SER B 1 267 ? -14.156 -21.344 10.078 1 95.69 267 SER B CA 1
ATOM 4346 C C . SER B 1 267 ? -12.648 -21.109 10.141 1 95.69 267 SER B C 1
ATOM 4348 O O . SER B 1 267 ? -11.875 -21.922 9.625 1 95.69 267 SER B O 1
ATOM 4350 N N . LEU B 1 268 ? -12.219 -20 10.711 1 96.94 268 LEU B N 1
ATOM 4351 C CA . LEU B 1 268 ? -10.797 -19.734 10.891 1 96.94 268 LEU B CA 1
ATOM 4352 C C . LEU B 1 268 ? -10.117 -20.891 11.641 1 96.94 268 LEU B C 1
ATOM 4354 O O . LEU B 1 268 ? -9.039 -21.328 11.25 1 96.94 268 LEU B O 1
ATOM 4358 N N . ALA B 1 269 ? -10.75 -21.312 12.68 1 97.5 269 ALA B N 1
ATOM 4359 C CA . ALA B 1 269 ? -10.203 -22.422 13.453 1 97.5 269 ALA B CA 1
ATOM 4360 C C . ALA B 1 269 ? -10.055 -23.672 12.594 1 97.5 269 ALA B C 1
ATOM 4362 O O . ALA B 1 269 ? -9.055 -24.391 12.703 1 97.5 269 ALA B O 1
ATOM 4363 N N . ASP B 1 270 ? -11.008 -23.969 11.742 1 97.56 270 ASP B N 1
ATOM 4364 C CA . ASP B 1 270 ? -10.961 -25.109 10.828 1 97.56 270 ASP B CA 1
ATOM 4365 C C . ASP B 1 270 ? -9.82 -24.953 9.828 1 97.56 270 ASP B C 1
ATOM 4367 O O . ASP B 1 270 ? -9.148 -25.922 9.484 1 97.56 270 ASP B O 1
ATOM 4371 N N . LYS B 1 271 ? -9.68 -23.75 9.359 1 97.88 271 LYS B N 1
ATOM 4372 C CA . LYS B 1 271 ? -8.602 -23.5 8.406 1 97.88 271 LYS B CA 1
ATOM 4373 C C . LYS B 1 271 ? -7.238 -23.766 9.023 1 97.88 271 LYS B C 1
ATOM 4375 O O . LYS B 1 271 ? -6.406 -24.453 8.422 1 97.88 271 LYS B O 1
ATOM 4380 N N . ILE B 1 272 ? -7.031 -23.281 10.195 1 98.12 272 ILE B N 1
ATOM 4381 C CA . ILE B 1 272 ? -5.75 -23.453 10.875 1 98.12 272 ILE B CA 1
ATOM 4382 C C . ILE B 1 272 ? -5.535 -24.938 11.188 1 98.12 272 ILE B C 1
ATOM 4384 O O . ILE B 1 272 ? -4.434 -25.453 11.008 1 98.12 272 ILE B O 1
ATOM 4388 N N . ASP B 1 273 ? -6.609 -25.609 11.609 1 98.06 273 ASP B N 1
ATOM 4389 C CA . ASP B 1 273 ? -6.523 -27.047 11.852 1 98.06 273 ASP B CA 1
ATOM 4390 C C . ASP B 1 273 ? -6.188 -27.797 10.562 1 98.06 273 ASP B C 1
ATOM 4392 O O . ASP B 1 273 ? -5.387 -28.734 10.578 1 98.06 273 ASP B O 1
ATOM 4396 N N . GLY B 1 274 ? -6.848 -27.422 9.484 1 97.81 274 GLY B N 1
ATOM 4397 C CA . GLY B 1 274 ? -6.551 -28.031 8.195 1 97.81 274 GLY B CA 1
ATOM 4398 C C . GLY B 1 274 ? -5.102 -27.859 7.781 1 97.81 274 GLY B C 1
ATOM 4399 O O . GLY B 1 274 ? -4.5 -28.781 7.227 1 97.81 274 GLY B O 1
ATOM 4400 N N . MET B 1 275 ? -4.539 -26.703 8.016 1 97.94 275 MET B N 1
ATOM 4401 C CA . MET B 1 275 ? -3.129 -26.453 7.727 1 97.94 275 MET B CA 1
ATOM 4402 C C . MET B 1 275 ? -2.238 -27.406 8.531 1 97.94 275 MET B C 1
ATOM 4404 O O . MET B 1 275 ? -1.258 -27.938 8.008 1 97.94 275 MET B O 1
ATOM 4408 N N . ARG B 1 276 ? -2.527 -27.578 9.773 1 97.94 276 ARG B N 1
ATOM 4409 C CA . ARG B 1 276 ? -1.768 -28.469 10.633 1 97.94 276 ARG B CA 1
ATOM 4410 C C . ARG B 1 276 ? -1.869 -29.906 10.156 1 97.94 276 ARG B C 1
ATOM 4412 O O . ARG B 1 276 ? -0.856 -30.609 10.031 1 97.94 276 ARG B O 1
ATOM 4419 N N . ARG B 1 277 ? -3.074 -30.375 9.844 1 97.12 277 ARG B N 1
ATOM 4420 C CA . ARG B 1 277 ? -3.324 -31.75 9.414 1 97.12 277 ARG B CA 1
ATOM 4421 C C . ARG B 1 277 ? -2.633 -32.031 8.086 1 97.12 277 ARG B C 1
ATOM 4423 O O . ARG B 1 277 ? -2.086 -33.125 7.883 1 97.12 277 ARG B O 1
ATOM 4430 N N . PHE B 1 278 ? -2.721 -31.141 7.227 1 97.25 278 PHE B N 1
ATOM 4431 C CA . PHE B 1 278 ? -2.105 -31.281 5.914 1 97.25 278 PHE B CA 1
ATOM 4432 C C . PHE B 1 278 ? -0.618 -31.594 6.043 1 97.25 278 PHE B C 1
ATOM 4434 O O . PHE B 1 278 ? -0.113 -32.5 5.398 1 97.25 278 PHE B O 1
ATOM 4441 N N . ARG B 1 279 ? 0.085 -30.859 6.852 1 96.81 279 ARG B N 1
ATOM 4442 C CA . ARG B 1 279 ? 1.515 -31.078 7.051 1 96.81 279 ARG B CA 1
ATOM 4443 C C . ARG B 1 279 ? 1.779 -32.438 7.684 1 96.81 279 ARG B C 1
ATOM 4445 O O . ARG B 1 279 ? 2.713 -33.125 7.293 1 96.81 279 ARG B O 1
ATOM 4452 N N . LYS B 1 280 ? 0.998 -32.75 8.664 1 95.75 280 LYS B N 1
ATOM 4453 C CA . LYS B 1 280 ? 1.135 -34.031 9.312 1 95.75 280 LYS B CA 1
ATOM 4454 C C . LYS B 1 280 ? 0.941 -35.188 8.312 1 95.75 280 LYS B C 1
ATOM 4456 O O . LYS B 1 280 ? 1.757 -36.094 8.242 1 95.75 280 LYS B O 1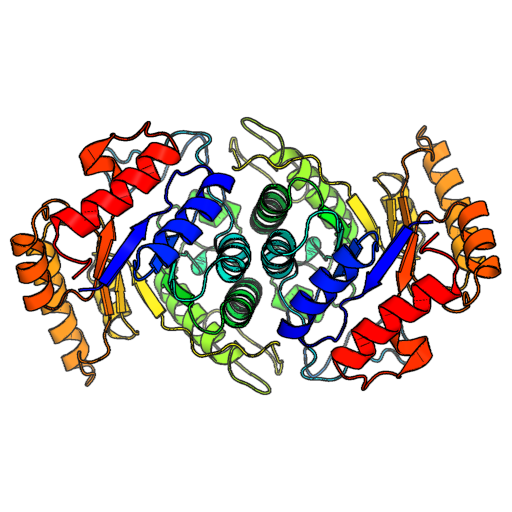
ATOM 4461 N N . ASP B 1 281 ? -0.095 -35.062 7.555 1 95.06 281 ASP B N 1
ATOM 4462 C CA . ASP B 1 281 ? -0.444 -36.125 6.598 1 95.06 281 ASP B CA 1
ATOM 4463 C C . ASP B 1 281 ? 0.641 -36.281 5.535 1 95.06 281 ASP B C 1
ATOM 4465 O O . ASP B 1 281 ? 0.857 -37.375 5.023 1 95.06 281 ASP B O 1
ATOM 4469 N N . LEU B 1 282 ? 1.295 -35.219 5.207 1 95 282 LEU B N 1
ATOM 4470 C CA . LEU B 1 282 ? 2.326 -35.281 4.176 1 95 282 LEU B CA 1
ATOM 4471 C C . LEU B 1 282 ? 3.691 -35.562 4.785 1 95 282 LEU B C 1
ATOM 4473 O O . LEU B 1 282 ? 4.68 -35.719 4.062 1 95 282 LEU B O 1
ATOM 4477 N N . GLY B 1 283 ? 3.771 -35.656 6.102 1 92.88 283 GLY B N 1
ATOM 4478 C CA . GLY B 1 283 ? 5.023 -35.969 6.777 1 92.88 283 GLY B CA 1
ATOM 4479 C C . GLY B 1 283 ? 6.012 -34.812 6.734 1 92.88 283 GLY B C 1
ATOM 4480 O O . GLY B 1 283 ? 7.219 -35.031 6.602 1 92.88 283 GLY B O 1
ATOM 4481 N N . LEU B 1 284 ? 5.504 -33.594 6.816 1 90.19 284 LEU B N 1
ATOM 4482 C CA . LEU B 1 284 ? 6.375 -32.406 6.684 1 90.19 284 LEU B CA 1
ATOM 4483 C C . LEU B 1 284 ? 6.871 -31.953 8.055 1 90.19 284 LEU B C 1
ATOM 4485 O O . LEU B 1 284 ? 7.695 -31.047 8.141 1 90.19 284 LEU B O 1
ATOM 4489 N N . ASP B 1 285 ? 6.297 -32.406 9.219 1 81.44 285 ASP B N 1
ATOM 4490 C CA . ASP B 1 285 ? 6.641 -31.969 10.57 1 81.44 285 ASP B CA 1
ATOM 4491 C C . ASP B 1 285 ? 7.898 -32.688 11.07 1 81.44 285 ASP B C 1
ATOM 4493 O O . ASP B 1 285 ? 8.445 -32.312 12.117 1 81.44 285 ASP B O 1
ATOM 4497 N N . ASP B 1 286 ? 8.469 -33.719 10.305 1 59.22 286 ASP B N 1
ATOM 4498 C CA . ASP B 1 286 ? 9.539 -34.469 10.93 1 59.22 286 ASP B CA 1
ATOM 4499 C C . ASP B 1 286 ? 10.812 -33.625 11.07 1 59.22 286 ASP B C 1
ATOM 4501 O O . ASP B 1 286 ? 11.07 -32.75 10.242 1 59.22 286 ASP B O 1
#

Sequence (572 aa):
MRFYVSTAFLNTRETIEIARAADELGYDGVGIPDHVVNLETLDTPYPYTKDGQRRWQPFTDWPDPWVLVGAMAQVTSRLRFVTTVYIPGMRNPYSTAKAIGTAAVLASGRVELGIGVGWCREEFALMGERFDARGRRTDEIVALMKALWQPGWTEFEGEFYRAPRLEMQPTPPPIPVYVGGLSDAALRRAARNDGWIGDLITTDRAIEAVGRLRELRAENGLSFDDFTVLTPLTDAFTAADYRRAADAGISGIITMPWLFYSGSDASLADKIDGMRRFRKDLGLDDMRFYVSTAFLNTRETIEIARAADELGYDGVGIPDHVVNLETLDTPYPYTKDGQRRWQPFTDWPDPWVLVGAMAQVTSRLRFVTTVYIPGMRNPYSTAKAIGTAAVLASGRVELGIGVGWCREEFALMGERFDARGRRTDEIVALMKALWQPGWTEFEGEFYRAPRLEMQPTPPPIPVYVGGLSDAALRRAARNDGWIGDLITTDRAIEAVGRLRELRAENGLSFDDFTVLTPLTDAFTAADYRRAADAGISGIITMPWLFYSGSDASLADKIDGMRRFRKDLGLDD

Solvent-accessible surface area (backbone atoms only — not comparable to full-atom values): 29925 Å² total; per-residue (Å²): 116,41,46,24,42,50,52,67,75,37,59,70,76,53,44,50,56,50,48,33,50,37,33,74,73,62,40,49,25,36,32,35,44,63,48,70,63,46,63,75,73,72,87,62,62,34,86,89,37,93,86,26,54,70,96,66,62,89,88,48,41,32,48,33,55,42,27,48,44,13,23,42,32,68,62,38,87,73,43,25,44,30,32,68,36,34,48,61,41,45,49,55,56,64,63,48,37,35,37,50,28,36,25,18,47,65,35,72,45,34,40,33,46,21,29,36,57,71,80,54,53,69,58,19,53,74,51,72,26,68,66,71,65,23,60,63,48,32,57,50,42,53,54,49,34,57,50,46,41,38,80,63,78,30,69,45,83,57,96,88,51,73,39,67,61,23,34,39,28,54,60,30,55,76,64,53,43,24,25,33,51,85,48,70,70,32,42,57,54,14,41,74,52,40,13,34,28,54,60,86,31,45,61,67,58,51,42,50,48,45,53,51,38,49,51,52,14,48,75,70,75,42,78,64,88,81,48,41,28,36,30,29,54,73,75,55,87,46,54,66,44,49,46,54,44,35,75,55,61,39,44,27,35,44,39,60,51,19,53,80,73,60,41,92,80,45,51,70,70,46,36,55,50,18,46,54,48,47,36,55,75,51,61,67,74,116,114,42,44,25,42,50,51,68,74,39,56,70,74,55,45,50,56,50,47,33,48,38,30,75,73,62,39,48,25,34,33,36,44,63,48,68,64,48,62,75,73,73,89,61,64,34,86,88,38,93,85,27,54,71,95,67,62,88,87,48,42,32,48,34,54,42,28,50,43,15,24,42,32,68,60,39,88,73,43,25,44,30,32,69,35,33,48,62,42,47,49,55,54,64,63,48,37,35,36,50,28,36,24,19,47,66,35,73,42,33,39,34,46,20,28,36,58,72,81,56,55,68,59,20,54,72,51,71,26,67,67,71,65,24,61,64,48,33,56,51,43,55,52,50,34,57,49,46,41,38,80,62,78,30,68,44,84,56,96,89,52,74,39,67,61,23,34,40,28,53,61,28,55,78,64,54,41,25,26,35,51,85,48,70,70,32,43,57,53,14,42,76,52,39,14,35,29,53,60,85,31,45,61,67,58,50,43,51,50,44,53,52,37,51,50,53,14,47,75,69,75,41,78,65,86,80,48,41,29,36,32,29,53,73,73,53,85,47,54,68,45,50,47,54,44,37,73,56,61,39,43,28,37,45,40,61,50,18,53,81,72,59,41,92,81,44,49,72,70,48,37,56,49,19,46,54,49,47,36,56,75,52,60,65,78,115

Foldseek 3Di:
DAEEEECFQHDLVLVLVVLLLCQVLPHAAYEAEADDDDDPDAPFFCDPDDVSDDPDDPPGDRDDQLVSLLSSLVSHDRHAYEYLAAACQLADLVVVLQSQQVSQASNVNRYAHEYELDRGCVSSVVSVGDSPPSLVVSVVSVVVSVQQLDPDWGWDDDPVDTDDTDHHDDRGDDYFYEYEDDDPSRLLVRLVTQEYEYEAEALVSLLVSLVVSCVSNVVVVHHLPRYAAEYAHNPAQALVSVVVSVVSNHRYYYDQQLCVPPRDPDDSVSSSVSVNVSCVRRVVSD/DAEEEECFQHDLVLVLVVLLLCQVLPHQAYEAEADDDDDPDAPFFCDPDPVSDDPDDPPGDGDDQLVSLLSSLVSHDRHAYEYLAAACQLADLVVVLQSQQVSQASNVNRYAHEYELDRGCVSSVVSVGDSPPSLVVVVVSVVVSVQQLDPDWGFDDDPVDTDDTDHHDDRGDDYFYEYEDDDPSRLLVRLVGQEYEYEAEALVSLLVSLVVSCVSNVVVVHHLVRYAAEYAHNPAQALVSVVVSVVSNHRYYYDQQLCVPPRDPDDSVSSSVSSNVSCVRNVVSD

pLDDT: mean 96.43, std 3.63, range [58.5, 98.94]

Nearest PDB structures (foldseek):
  1luc-assembly1_A  TM=7.971E-01  e=2.070E-14  Vibrio harveyi
  3fgc-assembly2_C  TM=7.982E-01  e=2.962E-14  Vibrio harveyi
  1z69-assembly1_C  TM=7.721E-01  e=2.629E-14  Methanosarcina barkeri
  8cbb-assembly2_C  TM=7.188E-01  e=6.441E-14  Enhygromyxa salina
  8cbb-assembly1_A  TM=6.849E-01  e=2.197E-14  Enhygromyxa salina